Protein 7WNT (pdb70)

Organism: Mycobacterium tuberculosis (strain ATCC 25618 / H37Rv) (NCBI:txid83332)

InterPro domains:
  IPR001279 Metallo-beta-lactamase [PF12706] (58-172)
  IPR001279 Metallo-beta-lactamase [SM00849] (28-222)
  IPR004613 Ribonuclease J [TIGR00649] (17-555)
  IPR011108 Zn-dependent metallo-hydrolase, RNA specificity domain [PF07521] (369-414)
  IPR030854 Ribonuclease J, bacteria [MF_01491] (11-558)
  IPR030854 Ribonuclease J, bacteria [PIRSF004803] (16-557)
  IPR036866 Ribonuclease Z/Hydroxyacylglutathione hydrolase-like [G3DSA:3.60.15.10] (18-451)
  IPR036866 Ribonuclease Z/Hydroxyacylglutathione hydrolase-like [SSF56281] (16-431)
  IPR041636 Ribonuclease J, C-terminal [PF17770] (461-558)
  IPR042173 Ribonuclease J, domain 2 [G3DSA:3.40.50.10710] (215-365)
  IPR055132 Ribonuclease J, beta-CASP domain [PF22505] (231-355)

CATH classification: 3.40.50.10710 (+1 more: 3.10.20.580)

Sequence (529 aa):
LPPPGPLTSGGLRVTALGGINEIGRNMTVFEHLGRLLIIDCGVLFPGHDEPGVDLILPDMRHVEDRLDDIEALVLTHGHEDHIGAIPFLLKLRPDIPVVGSKFTLALVAEKCREYRITPVFVEVREGQSTRHGVFECEYFAVNHSTPDALAIAVYTGAGTILHTGDIKFDQLPPDGRPTDLPGMSRLGDTGVDLLLCDSTNAEIPGVGPSESEVGPTLHRLIRGADGRVIVACFASNVDRVQQIIDAAVALGRRVSFVGRSMVRNMRVARQLGFLRVADSDLIDIAAAETMAPDQVVLITTGTQGEPMSALSRMSRGEHRSITLTAGDLIVLSSSLIPGNEEAVFGVIDALSKIGARVVTNAQARVHVSGHAYAGELLFLYNGVRPRNVMPVHGTWRMLRANAKLAASTGVPQESILLAENGVSVDLVAGKASISGAVPVGKMFVDGLIAGDVGDITLGERLILSSGFVAVTPHLHSRGFSEDPKALEPAVRKVEAELESLVIRIAQGVRRTVGKWVGETYRRQPMIVP

Foldseek 3Di:
DFFFDDFPALWKKKFWLDQFQAFFQTWMWIDHRQAIEIEFWAWDADAPLFPLFGIWGRFCVVCLVPVVRYLAYEYQAADRRGQVCVLVSCVSPQAHEYEFAPLNVVNNCVNNVVVPGDYHYDHDAAPDWDDRVQKIKHWWDAFFQAPRGTWIWIDHSLFIETEGPFHAAACPQVVNDGTPLVVLLVLLVVAHLEYADELAALVFDDWWDHPVVQLVVLLVVLVPAPFAEEEADQLRRQSLVQSNLVSLVVVQAAEEEDFDSNVVSVVSCVVVVNHDDDPVRYDYLLCPVVDTGSRYYYYFYCLLLDCPGQLNCQLVQRHDRDHDALSYEYESLYDHDPNSVVRNVVSVVSNVVRNHHYHYVVHDVSYTHRHTHNVVVLSVCVSNVHQAYEYGNHRPVSRVSVLVSNVVSPRDNQRYDYAPRFWMWMRHPSDIHTRRGDDHDIWTHNPPDTDPDDSVNSVLVVLCCCWEWEVVVPIDIDNHDPDPCPCPVLVVQQVVQVPDPPVVNFVRVLVRVQVVCCPVPVGGHHYYD

Structure (mmCIF, N/CA/C/O backbone):
data_7WNT
#
_entry.id   7WNT
#
_cell.length_a   128.520
_cell.length_b   128.520
_cell.length_c   184.276
_cell.angle_alpha   90.000
_cell.angle_beta   90.000
_cell.angle_gamma   120.000
#
_symmetry.space_group_name_H-M   'P 64 2 2'
#
loop_
_entity.id
_entity.type
_entity.pdbx_description
1 polymer 'Ribonuclease J'
2 non-polymer 'ZINC ION'
3 water water
#
loop_
_atom_site.group_PDB
_atom_site.id
_atom_site.type_symbol
_atom_site.label_atom_id
_atom_site.label_alt_id
_atom_site.label_comp_id
_atom_site.label_asym_id
_atom_site.label_entity_id
_atom_site.label_seq_id
_atom_site.pdbx_PDB_ins_code
_atom_site.Cartn_x
_atom_site.Cartn_y
_atom_site.Cartn_z
_atom_site.occupancy
_atom_site.B_iso_or_equiv
_atom_site.auth_seq_id
_atom_site.auth_comp_id
_atom_site.auth_asym_id
_atom_site.auth_atom_id
_atom_site.pdbx_PDB_model_num
ATOM 1 N N . LEU A 1 5 ? -41.55500 -23.58600 31.80300 1.000 74.38064 5 LEU A N 1
ATOM 2 C CA . LEU A 1 5 ? -40.23000 -23.48600 31.18600 1.000 77.16226 5 LEU A CA 1
ATOM 3 C C . LEU A 1 5 ? -39.13300 -22.99600 32.17200 1.000 80.63966 5 LEU A C 1
ATOM 4 O O . LEU A 1 5 ? -39.35400 -22.08600 32.97700 1.000 75.66587 5 LEU A O 1
ATOM 9 N N . PRO A 1 6 ? -37.95300 -23.61300 32.11100 1.000 81.34256 6 PRO A N 1
ATOM 10 C CA . PRO A 1 6 ? -36.92600 -23.36700 33.13400 1.000 78.11383 6 PRO A CA 1
ATOM 11 C C . PRO A 1 6 ? -36.20900 -22.04600 32.91300 1.000 77.57650 6 PRO A C 1
ATOM 12 O O . PRO A 1 6 ? -36.28800 -21.45100 31.82700 1.000 73.81047 6 PRO A O 1
ATOM 16 N N . PRO A 1 7 ? -35.47400 -21.56500 33.92100 1.000 76.49803 7 PRO A N 1
ATOM 17 C CA . PRO A 1 7 ? -34.64600 -20.37800 33.71900 1.000 71.73516 7 PRO A CA 1
ATOM 18 C C . PRO A 1 7 ? -33.47700 -20.69200 32.81000 1.000 75.37253 7 PRO A C 1
ATOM 19 O O . PRO A 1 7 ? -33.05200 -21.85500 32.69800 1.000 80.87902 7 PRO A O 1
ATOM 23 N N . PRO A 1 8 ? -32.92200 -19.69400 32.13300 1.000 77.09830 8 PRO A N 1
ATOM 24 C CA . PRO A 1 8 ? -31.78800 -19.95700 31.25000 1.000 74.03344 8 PRO A CA 1
ATOM 25 C C . PRO A 1 8 ? -30.53800 -20.18800 32.07300 1.000 79.24153 8 PRO A C 1
ATOM 26 O O . PRO A 1 8 ? -30.41900 -19.73800 33.21600 1.000 78.58902 8 PRO A O 1
ATOM 30 N N . GLY A 1 9 ? -29.59400 -20.90200 31.47500 1.000 80.33774 9 GLY A N 1
ATOM 31 C CA . GLY A 1 9 ? -28.30200 -21.08100 32.09300 1.000 82.95775 9 GLY A CA 1
ATOM 32 C C . GLY A 1 9 ? -27.43600 -19.85900 31.87100 1.000 85.73889 9 GLY A C 1
ATOM 33 O O . GLY A 1 9 ? -27.90800 -18.80200 31.43800 1.000 84.99021 9 GLY A O 1
ATOM 34 N N . PRO A 1 10 ? -26.15000 -19.97500 32.17800 1.000 85.39099 10 PRO A N 1
ATOM 35 C CA . PRO A 1 10 ? -25.22300 -18.88700 31.85600 1.000 79.22287 10 PRO A CA 1
ATOM 36 C C . PRO A 1 10 ? -25.18600 -18.64100 30.35800 1.000 80.73291 10 PRO A C 1
ATOM 37 O O . PRO A 1 10 ? -25.39300 -19.54900 29.55300 1.000 87.46901 10 PRO A O 1
ATOM 41 N N . LEU A 1 11 ? -24.92900 -17.39300 29.98300 1.000 81.00457 11 LEU A N 1
ATOM 42 C CA . LEU A 1 11 ? -24.84100 -17.03300 28.57600 1.000 73.18120 11 LEU A CA 1
ATOM 43 C C . LEU A 1 11 ? -23.42200 -17.27800 28.09200 1.000 73.90031 11 LEU A C 1
ATOM 44 O O . LEU A 1 11 ? -22.48100 -16.62200 28.55300 1.000 72.61143 11 LEU A O 1
ATOM 49 N N . THR A 1 12 ? -23.28400 -18.22200 27.16700 1.000 72.94654 12 THR A N 1
ATOM 50 C CA . THR A 1 12 ? -22.02000 -18.56200 26.53600 1.000 67.18136 12 THR A CA 1
ATOM 51 C C . THR A 1 12 ? -21.22800 -17.31600 26.18100 1.000 69.21103 12 THR A C 1
ATOM 52 O O . THR A 1 12 ? -21.72900 -16.42100 25.49100 1.000 71.79906 12 THR A O 1
ATOM 56 N N . SER A 1 13 ? -19.99500 -17.24900 26.67700 1.000 70.52929 13 SER A N 1
ATOM 57 C CA . SER A 1 13 ? -19.15500 -16.08400 26.44800 1.000 67.87736 13 SER A CA 1
ATOM 58 C C . SER A 1 13 ? -19.10200 -15.76500 24.96200 1.000 65.39010 13 SER A C 1
ATOM 59 O O . SER A 1 13 ? -19.05400 -16.66400 24.12300 1.000 70.16014 13 SER A O 1
ATOM 62 N N . GLY A 1 14 ? -19.14900 -14.47700 24.63600 1.000 68.71751 14 GLY A N 1
ATOM 63 C CA . GLY A 1 14 ? -19.18400 -14.03500 23.25900 1.000 64.21891 14 GLY A CA 1
ATOM 64 C C . GLY A 1 14 ? -20.56800 -13.98300 22.63200 1.000 64.88001 14 GLY A C 1
ATOM 65 O O . GLY A 1 14 ? -20.74900 -13.29500 21.62200 1.000 67.47151 14 GLY A O 1
ATOM 66 N N . GLY A 1 15 ? -21.54600 -14.69100 23.19500 1.000 63.55876 15 GLY A N 1
ATOM 67 C CA . GLY A 1 15 ? -22.91000 -14.59900 22.73700 1.000 65.21854 15 GLY A CA 1
ATOM 68 C C . GLY A 1 15 ? -23.63200 -13.36700 23.26000 1.000 67.13205 15 GLY A C 1
ATOM 69 O O . GLY A 1 15 ? -23.06700 -12.47800 23.90200 1.000 65.10226 15 GLY A O 1
ATOM 70 N N . LEU A 1 16 ? -24.92800 -13.31400 22.95200 1.000 69.88427 16 LEU A N 1
ATOM 71 C CA . LEU A 1 16 ? -25.77600 -12.20800 23.36900 1.000 63.44163 16 LEU A CA 1
ATOM 72 C C . LEU A 1 16 ? -27.12800 -12.76900 23.76900 1.000 66.11526 16 LEU A C 1
ATOM 73 O O . LEU A 1 16 ? -27.62600 -13.70900 23.14000 1.000 66.65230 16 LEU A O 1
ATOM 78 N N . ARG A 1 17 ? -27.69700 -12.21200 24.84000 1.000 65.07464 17 ARG A N 1
ATOM 79 C CA . ARG A 1 17 ? -28.99700 -12.61400 25.35400 1.000 61.30823 17 ARG A CA 1
ATOM 80 C C . ARG A 1 17 ? -29.94600 -11.42300 25.27300 1.000 62.26472 17 ARG A C 1
ATOM 81 O O . ARG A 1 17 ? -29.54800 -10.29600 25.57700 1.000 62.71856 17 ARG A O 1
ATOM 89 N N . VAL A 1 18 ? -31.18800 -11.66900 24.83400 1.000 61.97361 18 VAL A N 1
ATOM 90 C CA . VAL A 1 18 ? -32.22200 -10.64300 24.68000 1.000 52.39451 18 VAL A CA 1
ATOM 91 C C . VAL A 1 18 ? -33.41500 -11.02600 25.54300 1.000 53.63637 18 VAL A C 1
ATOM 92 O O . VAL A 1 18 ? -33.87800 -12.17000 25.49000 1.000 56.53550 18 VAL A O 1
ATOM 96 N N . THR A 1 19 ? -33.91300 -10.07700 26.33900 1.000 53.40579 19 THR A N 1
ATOM 97 C CA . THR A 1 19 ? -35.05600 -10.33100 27.21000 1.000 57.44803 19 THR A CA 1
ATOM 98 C C . THR A 1 19 ? -35.88500 -9.06300 27.35600 1.000 59.50153 19 THR A C 1
ATOM 99 O O . THR A 1 19 ? -35.33300 -7.97100 27.53100 1.000 60.16635 19 THR A O 1
ATOM 103 N N . ALA A 1 20 ? -37.20500 -9.21200 27.31700 1.000 55.73576 20 ALA A N 1
ATOM 104 C CA . ALA A 1 20 ? -38.09700 -8.09100 27.56500 1.000 56.54486 20 ALA A CA 1
ATOM 105 C C . ALA A 1 20 ? -38.56900 -8.14900 29.00600 1.000 56.11138 20 ALA A C 1
ATOM 106 O O . ALA A 1 20 ? -38.95400 -9.21800 29.49600 1.000 59.08950 20 ALA A O 1
ATOM 108 N N . LEU A 1 21 ? -38.53100 -7.00500 29.68400 1.000 52.73547 21 LEU A N 1
ATOM 109 C CA . LEU A 1 21 ? -39.16300 -6.88700 30.99000 1.000 57.58168 21 LEU A CA 1
ATOM 110 C C . LEU A 1 21 ? -40.54100 -6.25000 30.89700 1.000 54.86079 21 LEU A C 1
ATOM 111 O O . LEU A 1 21 ? -41.17100 -6.00400 31.92900 1.000 55.11338 21 LEU A O 1
ATOM 116 N N . GLY A 1 22 ? -41.01200 -6.05200 29.67800 1.000 51.62360 22 GLY A N 1
ATOM 117 C CA . GLY A 1 22 ? -42.35400 -5.52100 29.42700 1.000 45.45047 22 GLY A CA 1
ATOM 118 C C . GLY A 1 22 ? -42.52800 -5.19900 27.97000 1.000 51.79178 22 GLY A C 1
ATOM 119 O O . GLY A 1 22 ? -41.55000 -4.99500 27.32100 1.000 52.49950 22 GLY A O 1
ATOM 120 N N . GLY A 1 23 ? -43.75800 -5.21400 27.49400 1.000 52.94456 23 GLY A N 1
ATOM 121 C CA . GLY A 1 23 ? -44.03900 -4.84100 26.10600 1.000 51.61366 23 GLY A CA 1
ATOM 122 C C . GLY A 1 23 ? -44.28600 -6.00600 25.18100 1.000 57.06869 23 GLY A C 1
ATOM 123 O O . GLY A 1 23 ? -44.78300 -5.76300 24.12600 1.000 52.38747 23 GLY A O 1
ATOM 124 N N . ILE A 1 24 ? -44.02400 -7.23800 25.58200 1.000 53.25022 24 ILE A N 1
ATOM 125 C CA . ILE A 1 24 ? -44.22600 -8.29300 24.55700 1.000 55.43555 24 ILE A CA 1
ATOM 126 C C . ILE A 1 24 ? -45.61500 -8.92100 24.54800 1.000 54.97031 24 ILE A C 1
ATOM 127 O O . ILE A 1 24 ? -46.28000 -8.74800 23.54500 1.000 67.17013 24 ILE A O 1
ATOM 132 N N . ASN A 1 25 ? -46.16100 -9.41800 25.63500 1.000 53.82542 25 ASN A N 1
ATOM 133 C CA . ASN A 1 25 ? -47.57900 -9.86900 25.52700 1.000 50.08956 25 ASN A CA 1
ATOM 134 C C . ASN A 1 25 ? -48.62200 -8.75800 25.73300 1.000 52.47533 25 ASN A C 1
ATOM 135 O O . ASN A 1 25 ? -49.72100 -9.09100 26.05400 1.000 53.64553 25 ASN A O 1
ATOM 140 N N . GLU A 1 26 ? -48.30600 -7.48900 25.54100 1.000 54.63457 26 GLU A N 1
ATOM 141 C CA . GLU A 1 26 ? -49.24900 -6.38100 25.78300 1.000 52.36449 26 GLU A CA 1
ATOM 142 C C . GLU A 1 26 ? -48.79600 -5.13500 25.03300 1.000 54.03745 26 GLU A C 1
ATOM 143 O O . GLU A 1 26 ? -47.73100 -5.14900 24.48800 1.000 53.22845 26 GLU A O 1
ATOM 149 N N . ILE A 1 27 ? -49.60300 -4.08500 25.04800 1.000 53.79526 27 ILE A N 1
ATOM 150 C CA . ILE A 1 27 ? -49.17300 -2.80500 24.43800 1.000 52.97032 27 ILE A CA 1
ATOM 151 C C . ILE A 1 27 ? -48.83700 -1.86300 25.58300 1.000 47.47535 27 ILE A C 1
ATOM 152 O O . ILE A 1 27 ? -49.73000 -1.44200 26.23700 1.000 56.88866 27 ILE A O 1
ATOM 157 N N . GLY A 1 28 ? -47.56800 -1.61200 25.82800 1.000 48.32488 28 GLY A N 1
ATOM 158 C CA . GLY A 1 28 ? -47.16300 -0.74400 26.92200 1.000 50.75873 28 GLY A CA 1
ATOM 159 C C . GLY A 1 28 ? -45.93100 -1.21400 27.66200 1.000 48.76391 28 GLY A C 1
ATOM 160 O O . GLY A 1 28 ? -45.53500 -2.36700 27.50200 1.000 50.17475 28 GLY A O 1
ATOM 161 N N . ARG A 1 29 ? -45.33700 -0.32800 28.47400 1.000 50.39668 29 ARG A N 1
ATOM 162 C CA . ARG A 1 29 ? -44.14300 -0.58600 29.30200 1.000 46.96254 29 ARG A CA 1
ATOM 163 C C . ARG A 1 29 ? -43.06600 -1.39600 28.57400 1.000 51.25256 29 ARG A C 1
ATOM 164 O O . ARG A 1 29 ? -42.50800 -2.35800 29.09800 1.000 48.75108 29 ARG A O 1
ATOM 172 N N . ASN A 1 30 ? -42.74400 -0.97000 27.35600 1.000 48.86206 30 ASN A N 1
ATOM 173 C CA . ASN A 1 30 ? -41.66800 -1.61000 26.61800 1.000 52.29025 30 ASN A CA 1
ATOM 174 C C . ASN A 1 30 ? -40.34100 -1.40500 27.32900 1.000 55.49364 30 ASN A C 1
ATOM 175 O O . ASN A 1 30 ? -39.95700 -0.27400 27.65100 1.000 54.60674 30 ASN A O 1
ATOM 180 N N . MET A 1 31 ? -39.62900 -2.50500 27.54400 1.000 54.06605 31 MET A N 1
ATOM 181 C CA . MET A 1 31 ? -38.26900 -2.46000 28.05400 1.000 53.29411 31 MET A CA 1
ATOM 182 C C . MET A 1 31 ? -37.54200 -3.71600 27.60200 1.000 52.20101 31 MET A C 1
ATOM 183 O O . MET A 1 31 ? -37.99000 -4.83600 27.88500 1.000 49.27877 31 MET A O 1
ATOM 188 N N . THR A 1 32 ? -36.41800 -3.53200 26.92400 1.000 47.24835 32 THR A N 1
ATOM 189 C CA . THR A 1 32 ? -35.68300 -4.66200 26.36800 1.000 57.50511 32 THR A CA 1
ATOM 190 C C . THR A 1 32 ? -34.22800 -4.59700 26.79500 1.000 50.83238 32 THR A C 1
ATOM 191 O O . THR A 1 32 ? -33.54500 -3.59500 26.54100 1.000 49.64487 32 THR A O 1
ATOM 195 N N . VAL A 1 33 ? -33.76600 -5.68600 27.41100 1.000 54.51934 33 VAL A N 1
ATOM 196 C CA . VAL A 1 33 ? -32.42400 -5.82200 27.96600 1.000 53.64761 33 VAL A CA 1
ATOM 197 C C . VAL A 1 33 ? -31.59000 -6.72000 27.06100 1.000 56.27419 33 VAL A C 1
ATOM 198 O O . VAL A 1 33 ? -31.99100 -7.85300 26.75800 1.000 54.86594 33 VAL A O 1
ATOM 202 N N . PHE A 1 34 ? -30.42600 -6.22100 26.65100 1.000 53.21199 34 PHE A N 1
ATOM 203 C CA . PHE A 1 34 ? -29.43200 -6.98200 25.91100 1.000 55.21869 34 PHE A CA 1
ATOM 204 C C . PHE A 1 34 ? -28.22400 -7.25700 26.79700 1.000 59.00995 34 PHE A C 1
ATOM 205 O O . PHE A 1 34 ? -27.60100 -6.31500 27.29700 1.000 62.26388 34 PHE A O 1
ATOM 213 N N . GLU A 1 35 ? -27.87100 -8.53300 26.96200 1.000 62.37014 35 GLU A N 1
ATOM 214 C CA . GLU A 1 35 ? -26.70400 -8.93100 27.74600 1.000 63.73792 35 GLU A CA 1
ATOM 215 C C . GLU A 1 35 ? -25.58300 -9.42300 26.83600 1.000 64.12658 35 GLU A C 1
ATOM 216 O O . GLU A 1 35 ? -25.81600 -10.20500 25.90800 1.000 67.58577 35 GLU A O 1
ATOM 222 N N . HIS A 1 36 ? -24.36400 -8.96500 27.11400 1.000 63.16776 36 HIS A N 1
ATOM 223 C CA . HIS A 1 36 ? -23.19200 -9.34300 26.32700 1.000 64.04733 36 HIS A CA 1
ATOM 224 C C . HIS A 1 36 ? -21.94600 -9.20700 27.18800 1.000 68.51636 36 HIS A C 1
ATOM 225 O O . HIS A 1 36 ? -21.62200 -8.09600 27.62300 1.000 68.25157 36 HIS A O 1
ATOM 232 N N . LEU A 1 37 ? -21.24300 -10.32100 27.41400 1.000 68.01065 37 LEU A N 1
ATOM 233 C CA . LEU A 1 37 ? -19.98600 -10.33000 28.16700 1.000 65.88448 37 LEU A CA 1
ATOM 234 C C . LEU A 1 37 ? -20.14700 -9.63100 29.50800 1.000 67.71674 37 LEU A C 1
ATOM 235 O O . LEU A 1 37 ? -19.37400 -8.74000 29.86900 1.000 70.40533 37 LEU A O 1
ATOM 240 N N . GLY A 1 38 ? -21.19300 -10.01700 30.23600 1.000 68.72141 38 GLY A N 1
ATOM 241 C CA . GLY A 1 38 ? -21.43800 -9.48400 31.55700 1.000 64.41997 38 GLY A CA 1
ATOM 242 C C . GLY A 1 38 ? -22.05200 -8.10400 31.60700 1.000 70.83017 38 GLY A C 1
ATOM 243 O O . GLY A 1 38 ? -22.56600 -7.71600 32.66600 1.000 75.10572 38 GLY A O 1
ATOM 244 N N . ARG A 1 39 ? -22.03100 -7.34900 30.51200 1.000 66.68523 39 ARG A N 1
ATOM 245 C CA . ARG A 1 39 ? -22.56000 -5.99500 30.49200 1.000 65.48836 39 ARG A CA 1
ATOM 246 C C . ARG A 1 39 ? -23.99500 -5.99100 29.98800 1.000 66.50950 39 ARG A C 1
ATOM 247 O O . ARG A 1 39 ? -24.49800 -6.98800 29.47000 1.000 68.62926 39 ARG A O 1
ATOM 255 N N . LEU A 1 40 ? -24.65700 -4.84500 30.15100 1.000 65.35280 40 LEU A N 1
ATOM 256 C CA . LEU A 1 40 ? -26.07100 -4.70200 29.82500 1.000 60.53582 40 LEU A CA 1
ATOM 257 C C . LEU A 1 40 ? -26.29300 -3.45500 28.98000 1.000 62.09325 40 LEU A C 1
ATOM 258 O O . LEU A 1 40 ? -25.62100 -2.43400 29.16300 1.000 64.11689 40 LEU A O 1
ATOM 263 N N . LEU A 1 41 ? -27.21600 -3.55800 28.03200 1.000 59.69540 41 LEU A N 1
ATOM 264 C CA . LEU A 1 41 ? -27.74100 -2.41200 27.30600 1.000 58.85729 41 LEU A CA 1
ATOM 265 C C . LEU A 1 41 ? -29.25700 -2.50300 27.36900 1.000 57.93798 41 LEU A C 1
ATOM 266 O O . LEU A 1 41 ? -29.82100 -3.58000 27.15200 1.000 58.95246 41 LEU A O 1
ATOM 271 N N . ILE A 1 42 ? -29.91500 -1.39900 27.70200 1.000 56.07476 42 ILE A N 1
ATOM 272 C CA . ILE A 1 42 ? -31.37300 -1.35100 27.75500 1.000 55.54381 42 ILE A CA 1
ATOM 273 C C . ILE A 1 42 ? -31.86700 -0.46500 26.62400 1.000 53.76647 42 ILE A C 1
ATOM 274 O O . ILE A 1 42 ? -31.35700 0.65000 26.43400 1.000 52.38621 42 ILE A O 1
ATOM 279 N N . ILE A 1 43 ? -32.88700 -0.94000 25.91900 1.000 52.95907 43 ILE A N 1
ATOM 280 C CA . ILE A 1 43 ? -33.53200 -0.12900 24.85300 1.000 49.20272 43 ILE A CA 1
ATOM 281 C C . ILE A 1 43 ? -34.95300 0.13700 25.30500 1.000 49.42632 43 ILE A C 1
ATOM 282 O O . ILE A 1 43 ? -35.65800 -0.80900 25.47200 1.000 47.41192 43 ILE A O 1
ATOM 287 N N . ASP A 1 44 ? -35.26700 1.39100 25.60900 1.000 48.13596 44 ASP A N 1
ATOM 288 C CA . ASP A 1 44 ? -36.60500 1.89200 26.02400 1.000 50.64670 44 ASP A CA 1
ATOM 289 C C . ASP A 1 44 ? -36.96400 1.57700 27.48800 1.000 51.25863 44 ASP A C 1
ATOM 290 O O . ASP A 1 44 ? -36.48300 0.64600 28.05400 1.000 52.57082 44 ASP A O 1
ATOM 295 N N . CYS A 1 45 ? -37.78700 2.40500 28.09900 1.000 49.57110 45 CYS A N 1
ATOM 296 C CA . CYS A 1 45 ? -38.20400 2.16200 29.49700 1.000 50.94231 45 CYS A CA 1
ATOM 297 C C . CYS A 1 45 ? -39.55700 2.82400 29.70700 1.000 53.26080 45 CYS A C 1
ATOM 298 O O . CYS A 1 45 ? -39.59100 3.85000 30.30400 1.000 51.80870 45 CYS A O 1
ATOM 301 N N . GLY A 1 46 ? -40.63300 2.18600 29.29000 1.000 49.67242 46 GLY A N 1
ATOM 302 C CA . GLY A 1 46 ? -41.92600 2.83600 29.32000 1.000 47.30660 46 GLY A CA 1
ATOM 303 C C . GLY A 1 46 ? -42.83700 2.36200 30.44900 1.000 48.54086 46 GLY A C 1
ATOM 304 O O . GLY A 1 46 ? -42.55100 1.42500 31.18000 1.000 50.64082 46 GLY A O 1
ATOM 305 N N . VAL A 1 47 ? -43.96600 3.04200 30.58600 1.000 48.66287 47 VAL A N 1
ATOM 306 C CA . VAL A 1 47 ? -44.96900 2.66400 31.55700 1.000 50.67084 47 VAL A CA 1
ATOM 307 C C . VAL A 1 47 ? -46.14700 2.02600 30.83500 1.000 50.17200 47 VAL A C 1
ATOM 308 O O . VAL A 1 47 ? -46.30800 2.15000 29.62500 1.000 47.09295 47 VAL A O 1
ATOM 312 N N . LEU A 1 48 ? -47.00500 1.37500 31.60200 1.000 49.10850 48 LEU A N 1
ATOM 313 C CA . LEU A 1 48 ? -48.26700 0.84700 31.12700 1.000 48.78503 48 LEU A CA 1
ATOM 314 C C . LEU A 1 48 ? -49.37400 1.48900 31.95300 1.000 53.80347 48 LEU A C 1
ATOM 315 O O . LEU A 1 48 ? -49.25500 1.59200 33.18200 1.000 57.69809 48 LEU A O 1
ATOM 320 N N . PHE A 1 49 ? -50.39800 1.91800 31.31100 1.000 50.96493 49 PHE A N 1
ATOM 321 C CA . PHE A 1 49 ? -51.43200 2.50000 32.15300 1.000 55.28845 49 PHE A CA 1
ATOM 322 C C . PHE A 1 49 ? -52.44600 1.44700 32.59800 1.000 58.30473 49 PHE A C 1
ATOM 323 O O . PHE A 1 49 ? -52.70000 0.47400 31.88100 1.000 59.99542 49 PHE A O 1
ATOM 331 N N . PRO A 1 50 ? -53.00700 1.61500 33.79500 1.000 60.57454 50 PRO A N 1
ATOM 332 C CA . PRO A 1 50 ? -53.78300 0.53300 34.41900 1.000 57.52323 50 PRO A CA 1
ATOM 333 C C . PRO A 1 50 ? -55.19200 0.38300 33.86600 1.000 60.97955 50 PRO A C 1
ATOM 334 O O . PRO A 1 50 ? -55.80100 1.33100 33.36600 1.000 57.51435 50 PRO A O 1
ATOM 338 N N . GLY A 1 51 ? -55.71400 -0.84300 33.99400 1.000 62.40356 51 GLY A N 1
ATOM 339 C CA . GLY A 1 51 ? -57.04400 -1.18600 33.56000 1.000 58.72823 51 GLY A CA 1
ATOM 340 C C . GLY A 1 51 ? -57.99900 -1.45800 34.70800 1.000 67.51831 51 GLY A C 1
ATOM 341 O O . GLY A 1 51 ? -57.73800 -1.12400 35.87200 1.000 66.70482 51 GLY A O 1
ATOM 342 N N . HIS A 1 52 ? -59.13900 -2.07700 34.37000 1.000 70.57476 52 HIS A N 1
ATOM 343 C CA . HIS A 1 52 ? -60.16700 -2.37900 35.36500 1.000 67.66322 52 HIS A CA 1
ATOM 344 C C . HIS A 1 52 ? -59.66300 -3.35500 36.43200 1.000 69.72929 52 HIS A C 1
ATOM 345 O O . HIS A 1 52 ? -60.11300 -3.30400 37.58400 1.000 65.77813 52 HIS A O 1
ATOM 347 N N . ASP A 1 53 ? -58.72700 -4.23700 36.07700 1.000 72.47692 53 ASP A N 1
ATOM 348 C CA . ASP A 1 53 ? -58.14900 -5.16600 37.03900 1.000 73.24654 53 ASP A CA 1
ATOM 349 C C . ASP A 1 53 ? -57.27500 -4.48100 38.07500 1.000 72.00096 53 ASP A C 1
ATOM 350 O O . ASP A 1 53 ? -56.90400 -5.12500 39.06300 1.000 76.00501 53 ASP A O 1
ATOM 355 N N . GLU A 1 54 ? -56.91700 -3.21400 37.87400 1.000 66.97092 54 GLU A N 1
ATOM 356 C CA . GLU A 1 54 ? -55.95600 -2.52600 38.73700 1.000 68.03727 54 GLU A CA 1
ATOM 357 C C . GLU A 1 54 ? -56.52000 -1.19700 39.22700 1.000 64.19541 54 GLU A C 1
ATOM 358 O O . GLU A 1 54 ? -55.99000 -0.12200 38.92700 1.000 62.73136 54 GLU A O 1
ATOM 364 N N . PRO A 1 55 ? -57.58200 -1.23900 40.02200 1.000 62.79745 55 PRO A N 1
ATOM 365 C CA . PRO A 1 55 ? -58.14500 0.00600 40.55200 1.000 62.85458 55 PRO A CA 1
ATOM 366 C C . PRO A 1 55 ? -57.17300 0.70100 41.49900 1.000 64.27768 55 PRO A C 1
ATOM 367 O O . PRO A 1 55 ? -56.34100 0.06300 42.15100 1.000 64.98125 55 PRO A O 1
ATOM 371 N N . GLY A 1 56 ? -57.26600 2.03400 41.54500 1.000 61.81360 56 GLY A N 1
ATOM 372 C CA . GLY A 1 56 ? -56.48900 2.83200 42.47500 1.000 62.88469 56 GLY A CA 1
ATOM 373 C C . GLY A 1 56 ? -55.02100 2.97600 42.14700 1.000 64.45535 56 GLY A C 1
ATOM 374 O O . GLY A 1 56 ? -54.34400 3.80300 42.76800 1.000 66.57198 56 GLY A O 1
ATOM 375 N N . VAL A 1 57 ? -54.51600 2.22900 41.18200 1.000 65.63086 57 VAL A N 1
ATOM 376 C CA . VAL A 1 57 ? -53.10900 2.25200 40.80200 1.000 66.91636 57 VAL A CA 1
ATOM 377 C C . VAL A 1 57 ? -52.86500 3.36800 39.78800 1.000 64.50083 57 VAL A C 1
ATOM 378 O O . VAL A 1 57 ? -53.74400 3.71900 38.99400 1.000 61.06587 57 VAL A O 1
ATOM 382 N N . ASP A 1 58 ? -51.66600 3.95500 39.82800 1.000 62.98721 58 ASP A N 1
ATOM 383 C CA . ASP A 1 58 ? -51.30000 5.06500 38.95000 1.000 62.22060 58 ASP A CA 1
ATOM 384 C C . ASP A 1 58 ? -50.56700 4.61400 37.68900 1.000 63.68326 58 ASP A C 1
ATOM 385 O O . ASP A 1 58 ? -50.93400 5.01000 36.57500 1.000 60.40849 58 ASP A O 1
ATOM 390 N N . LEU A 1 59 ? -49.52200 3.80900 37.84600 1.000 59.88856 59 LEU A N 1
ATOM 391 C CA . LEU A 1 59 ? -48.71000 3.34700 36.73500 1.000 57.43790 59 LEU A CA 1
ATOM 392 C C . LEU A 1 59 ? -48.39000 1.87900 36.94000 1.000 57.30153 59 LEU A C 1
ATOM 393 O O . LEU A 1 59 ? -48.51300 1.34700 38.04100 1.000 60.38461 59 LEU A O 1
ATOM 398 N N . ILE A 1 60 ? -47.98400 1.22800 35.85600 1.000 56.44577 60 ILE A N 1
ATOM 399 C CA . ILE A 1 60 ? -47.43900 -0.12200 35.89100 1.000 53.62000 60 ILE A CA 1
ATOM 400 C C . ILE A 1 60 ? -46.09500 -0.06800 35.18900 1.000 54.06516 60 ILE A C 1
ATOM 401 O O . ILE A 1 60 ? -45.98900 0.48400 34.08600 1.000 51.63081 60 ILE A O 1
ATOM 406 N N . LEU A 1 61 ? -45.08100 -0.62000 35.82500 1.000 46.84993 61 LEU A N 1
ATOM 407 C CA . LEU A 1 61 ? -43.73200 -0.51700 35.33300 1.000 49.31334 61 LEU A CA 1
ATOM 408 C C . LEU A 1 61 ? -43.25700 -1.85100 34.78500 1.000 52.98959 61 LEU A C 1
ATOM 409 O O . LEU A 1 61 ? -43.78500 -2.91000 35.13800 1.000 50.90915 61 LEU A O 1
ATOM 414 N N . PRO A 1 62 ? -42.24700 -1.84100 33.92800 1.000 52.95066 62 PRO A N 1
ATOM 415 C CA . PRO A 1 62 ? -41.57400 -3.09500 33.60500 1.000 53.87681 62 PRO A CA 1
ATOM 416 C C . PRO A 1 62 ? -40.94500 -3.66100 34.86900 1.000 60.34990 62 PRO A C 1
ATOM 417 O O . PRO A 1 62 ? -40.68600 -2.93700 35.82700 1.000 60.02461 62 PRO A O 1
ATOM 421 N N . ASP A 1 63 ? -40.74200 -4.97800 34.88300 1.000 61.36387 63 ASP A N 1
ATOM 422 C CA . ASP A 1 63 ? -40.27000 -5.67700 36.07600 1.000 62.97907 63 ASP A CA 1
ATOM 423 C C . ASP A 1 63 ? -38.77500 -5.44400 36.24600 1.000 65.58228 63 ASP A C 1
ATOM 424 O O . ASP A 1 63 ? -37.95400 -6.19800 35.72800 1.000 59.46233 63 ASP A O 1
ATOM 429 N N . MET A 1 64 ? -38.41700 -4.41600 37.02500 1.000 67.68581 64 MET A N 1
ATOM 430 C CA . MET A 1 64 ? -37.02300 -4.01100 37.16800 1.000 66.18307 64 MET A CA 1
ATOM 431 C C . MET A 1 64 ? -36.23900 -4.84000 38.18000 1.000 64.45670 64 MET A C 1
ATOM 432 O O . MET A 1 64 ? -35.02400 -4.64900 38.29500 1.000 66.19403 64 MET A O 1
ATOM 437 N N . ARG A 1 65 ? -36.88900 -5.74900 38.90800 1.000 65.25188 65 ARG A N 1
ATOM 438 C CA . ARG A 1 65 ? -36.15300 -6.63400 39.80600 1.000 67.82727 65 ARG A CA 1
ATOM 439 C C . ARG A 1 65 ? -34.99300 -7.31400 39.09400 1.000 69.78692 65 ARG A C 1
ATOM 440 O O . ARG A 1 65 ? -33.94700 -7.57200 39.70700 1.000 70.61859 65 ARG A O 1
ATOM 448 N N . HIS A 1 66 ? -35.14800 -7.57800 37.79400 1.000 64.61331 66 HIS A N 1
ATOM 449 C CA . HIS A 1 66 ? -34.16600 -8.31100 37.01100 1.000 60.02263 66 HIS A CA 1
ATOM 450 C C . HIS A 1 66 ? -32.93500 -7.49500 36.66300 1.000 63.98775 66 HIS A C 1
ATOM 451 O O . HIS A 1 66 ? -31.96400 -8.07400 36.17000 1.000 69.86653 66 HIS A O 1
ATOM 458 N N . VAL A 1 67 ? -32.92800 -6.18800 36.91400 1.000 64.99195 67 VAL A N 1
ATOM 459 C CA . VAL A 1 67 ? -31.69600 -5.40700 36.84500 1.000 66.51801 67 VAL A CA 1
ATOM 460 C C . VAL A 1 67 ? -31.31400 -4.77400 38.17600 1.000 65.50378 67 VAL A C 1
ATOM 461 O O . VAL A 1 67 ? -30.20900 -4.22400 38.28100 1.000 67.70375 67 VAL A O 1
ATOM 465 N N . GLU A 1 68 ? -32.17600 -4.84000 39.19500 1.000 66.73518 68 GLU A N 1
ATOM 466 C CA . GLU A 1 68 ? -31.93000 -4.13900 40.45800 1.000 72.17396 68 GLU A CA 1
ATOM 467 C C . GLU A 1 68 ? -30.60400 -4.50600 41.10900 1.000 71.57233 68 GLU A C 1
ATOM 468 O O . GLU A 1 68 ? -30.02000 -3.67800 41.81500 1.000 69.98801 68 GLU A O 1
ATOM 474 N N . ASP A 1 69 ? -30.12700 -5.73600 40.91100 1.000 67.91756 69 ASP A N 1
ATOM 475 C CA . ASP A 1 69 ? -28.91800 -6.21500 41.56400 1.000 68.47729 69 ASP A CA 1
ATOM 476 C C . ASP A 1 69 ? -27.69500 -6.14000 40.67100 1.000 69.60063 69 ASP A C 1
ATOM 477 O O . ASP A 1 69 ? -26.60100 -6.51400 41.10600 1.000 75.53103 69 ASP A O 1
ATOM 482 N N . ARG A 1 70 ? -27.84300 -5.68700 39.43800 1.000 64.98928 70 ARG A N 1
ATOM 483 C CA . ARG A 1 70 ? -26.68500 -5.55700 38.56900 1.000 69.36035 70 ARG A CA 1
ATOM 484 C C . ARG A 1 70 ? -26.62300 -4.18100 37.93000 1.000 68.06236 70 ARG A C 1
ATOM 485 O O . ARG A 1 70 ? -26.05400 -4.02500 36.84200 1.000 64.84285 70 ARG A O 1
ATOM 493 N N . LEU A 1 71 ? -27.15700 -3.16400 38.62500 1.000 65.99927 71 LEU A N 1
ATOM 494 C CA . LEU A 1 71 ? -27.25000 -1.83200 38.03200 1.000 65.54323 71 LEU A CA 1
ATOM 495 C C . LEU A 1 71 ? -25.89200 -1.31400 37.58300 1.000 67.21575 71 LEU A C 1
ATOM 496 O O . LEU A 1 71 ? -25.80800 -0.47200 36.67900 1.000 63.48742 71 LEU A O 1
ATOM 501 N N . ASP A 1 72 ? -24.82200 -1.80900 38.20300 1.000 71.53163 72 ASP A N 1
ATOM 502 C CA . ASP A 1 72 ? -23.46600 -1.44500 37.81900 1.000 71.94917 72 ASP A CA 1
ATOM 503 C C . ASP A 1 72 ? -23.12200 -1.91500 36.41200 1.000 66.69839 72 ASP A C 1
ATOM 504 O O . ASP A 1 72 ? -22.24100 -1.33300 35.77300 1.000 64.89086 72 ASP A O 1
ATOM 509 N N . ASP A 1 73 ? -23.80000 -2.95400 35.91800 1.000 69.51152 73 ASP A N 1
ATOM 510 C CA . ASP A 1 73 ? -23.48900 -3.51300 34.61000 1.000 69.49162 73 ASP A CA 1
ATOM 511 C C . ASP A 1 73 ? -24.09000 -2.72000 33.45800 1.000 66.34144 73 ASP A C 1
ATOM 512 O O . ASP A 1 73 ? -23.57300 -2.79800 32.33900 1.000 67.27321 73 ASP A O 1
ATOM 517 N N . ILE A 1 74 ? -25.15500 -1.95500 33.70400 1.000 62.23587 74 ILE A N 1
ATOM 518 C CA . ILE A 1 74 ? -25.82800 -1.24800 32.62200 1.000 62.73532 74 ILE A CA 1
ATOM 519 C C . ILE A 1 74 ? -24.87600 -0.23600 32.00200 1.000 62.23122 74 ILE A C 1
ATOM 520 O O . ILE A 1 74 ? -24.42000 0.70000 32.66900 1.000 66.01133 74 ILE A O 1
ATOM 525 N N . GLU A 1 75 ? -24.58000 -0.41300 30.71500 1.000 59.42981 75 GLU A N 1
ATOM 526 C CA . GLU A 1 75 ? -23.73300 0.53500 30.00000 1.000 58.55646 75 GLU A CA 1
ATOM 527 C C . GLU A 1 75 ? -24.50600 1.77900 29.56600 1.000 60.45797 75 GLU A C 1
ATOM 528 O O . GLU A 1 75 ? -23.93900 2.87600 29.52200 1.000 61.22549 75 GLU A O 1
ATOM 534 N N . ALA A 1 76 ? -25.78300 1.63000 29.21200 1.000 59.46315 76 ALA A N 1
ATOM 535 C CA . ALA A 1 76 ? -26.55600 2.76600 28.72500 1.000 51.67625 76 ALA A CA 1
ATOM 536 C C . ALA A 1 76 ? -28.01500 2.37100 28.56700 1.000 53.09182 76 ALA A C 1
ATOM 537 O O . ALA A 1 76 ? -28.35100 1.18900 28.40700 1.000 53.38030 76 ALA A O 1
ATOM 539 N N . LEU A 1 77 ? -28.87200 3.38200 28.63500 1.000 48.37948 77 LEU A N 1
ATOM 540 C CA . LEU A 1 77 ? -30.27100 3.27900 28.25400 1.000 51.52582 77 LEU A CA 1
ATOM 541 C C . LEU A 1 77 ? -30.43900 4.03900 26.94900 1.000 54.47875 77 LEU A C 1
ATOM 542 O O . LEU A 1 77 ? -30.04400 5.21200 26.85600 1.000 51.42843 77 LEU A O 1
ATOM 547 N N . VAL A 1 78 ? -30.96400 3.35100 25.92900 1.000 52.66728 78 VAL A N 1
ATOM 548 C CA . VAL A 1 78 ? -31.09700 3.90000 24.58100 1.000 51.42578 78 VAL A CA 1
ATOM 549 C C . VAL A 1 78 ? -32.57500 3.94900 24.23000 1.000 48.61508 78 VAL A C 1
ATOM 550 O O . VAL A 1 78 ? -33.32900 3.02000 24.54700 1.000 50.65185 78 VAL A O 1
ATOM 554 N N . LEU A 1 79 ? -32.98900 5.03600 23.58800 1.000 45.63662 79 LEU A N 1
ATOM 555 C CA . LEU A 1 79 ? -34.40300 5.39000 23.49700 1.000 50.28594 79 LEU A CA 1
ATOM 556 C C . LEU A 1 79 ? -34.80400 5.66400 22.05700 1.000 53.07243 79 LEU A C 1
ATOM 557 O O . LEU A 1 79 ? -34.19300 6.50100 21.38600 1.000 46.34453 79 LEU A O 1
ATOM 562 N N . THR A 1 80 ? -35.86800 4.99900 21.60300 1.000 50.22174 80 THR A N 1
ATOM 563 C CA . THR A 1 80 ? -36.25500 5.14200 20.20700 1.000 49.91846 80 THR A CA 1
ATOM 564 C C . THR A 1 80 ? -36.97200 6.45600 19.97700 1.000 51.66715 80 THR A C 1
ATOM 565 O O . THR A 1 80 ? -36.74000 7.12000 18.95600 1.000 56.60593 80 THR A O 1
ATOM 569 N N . HIS A 1 81 ? -37.83200 6.85000 20.90800 1.000 48.26963 81 HIS A N 1
ATOM 570 C CA . HIS A 1 81 ? -38.70300 8.01000 20.72800 1.000 46.91200 81 HIS A CA 1
ATOM 571 C C . HIS A 1 81 ? -39.39700 8.27100 22.05600 1.000 43.59300 81 HIS A C 1
ATOM 572 O O . HIS A 1 81 ? -39.22000 7.51900 23.01800 1.000 46.66776 81 HIS A O 1
ATOM 579 N N . GLY A 1 82 ? -40.20600 9.32600 22.10200 1.000 43.16630 82 GLY A N 1
ATOM 580 C CA . GLY A 1 82 ? -40.60100 9.91800 23.36900 1.000 49.87913 82 GLY A CA 1
ATOM 581 C C . GLY A 1 82 ? -41.99000 9.63400 23.90600 1.000 49.78542 82 GLY A C 1
ATOM 582 O O . GLY A 1 82 ? -42.40700 10.31900 24.84500 1.000 52.93995 82 GLY A O 1
ATOM 583 N N . HIS A 1 83 ? -42.72200 8.66600 23.34900 1.000 50.35210 83 HIS A N 1
ATOM 584 C CA . HIS A 1 83 ? -44.04500 8.30300 23.84900 1.000 44.93228 83 HIS A CA 1
ATOM 585 C C . HIS A 1 83 ? -43.92900 7.64200 25.22000 1.000 44.08561 83 HIS A C 1
ATOM 586 O O . HIS A 1 83 ? -42.92500 7.00000 25.53000 1.000 47.09551 83 HIS A O 1
ATOM 593 N N . GLU A 1 84 ? -44.98300 7.78700 26.04000 1.000 46.36699 84 GLU A N 1
ATOM 594 C CA . GLU A 1 84 ? -44.89100 7.37500 27.44000 1.000 48.83675 84 GLU A CA 1
ATOM 595 C C . GLU A 1 84 ? -44.61500 5.89100 27.57100 1.000 53.57631 84 GLU A C 1
ATOM 596 O O . GLU A 1 84 ? -43.96800 5.47200 28.54000 1.000 47.72254 84 GLU A O 1
ATOM 602 N N . ASP A 1 85 ? -45.10400 5.06900 26.63000 1.000 44.87324 85 ASP A N 1
ATOM 603 C CA . ASP A 1 85 ? -44.85500 3.64700 26.78200 1.000 43.22204 85 ASP A CA 1
ATOM 604 C C . ASP A 1 85 ? -43.43600 3.27000 26.38900 1.000 46.62410 85 ASP A C 1
ATOM 605 O O . ASP A 1 85 ? -43.10400 2.08200 26.39800 1.000 48.43958 85 ASP A O 1
ATOM 610 N N . HIS A 1 86 ? -42.58100 4.26100 26.11100 1.000 44.07458 86 HIS A N 1
ATOM 611 C CA . HIS A 1 86 ? -41.15900 4.04600 25.88300 1.000 46.08808 86 HIS A CA 1
ATOM 612 C C . HIS A 1 86 ? -40.23600 4.83200 26.82700 1.000 51.22091 86 HIS A C 1
ATOM 613 O O . HIS A 1 86 ? -39.06200 4.45900 26.95700 1.000 47.92777 86 HIS A O 1
ATOM 620 N N . ILE A 1 87 ? -40.71800 5.89100 27.49200 1.000 50.53534 87 ILE A N 1
ATOM 621 C CA . ILE A 1 87 ? -39.88200 6.70500 28.36800 1.000 50.64814 87 ILE A CA 1
ATOM 622 C C . ILE A 1 87 ? -40.49400 6.90500 29.74300 1.000 53.96495 87 ILE A C 1
ATOM 623 O O . ILE A 1 87 ? -39.85200 7.49500 30.61100 1.000 56.32772 87 ILE A O 1
ATOM 628 N N . GLY A 1 88 ? -41.70900 6.41700 29.98700 1.000 55.96954 88 GLY A N 1
ATOM 629 C CA . GLY A 1 88 ? -42.43900 6.82800 31.17700 1.000 49.66231 88 GLY A CA 1
ATOM 630 C C . GLY A 1 88 ? -41.84300 6.30800 32.46800 1.000 60.24635 88 GLY A C 1
ATOM 631 O O . GLY A 1 88 ? -42.08000 6.88400 33.53900 1.000 54.84112 88 GLY A O 1
ATOM 632 N N . ALA A 1 89 ? -41.10800 5.19500 32.40400 1.000 52.38558 89 ALA A N 1
ATOM 633 C CA . ALA A 1 89 ? -40.58300 4.57400 33.61000 1.000 50.43794 89 ALA A CA 1
ATOM 634 C C . ALA A 1 89 ? -39.11700 4.90500 33.84800 1.000 52.45402 89 ALA A C 1
ATOM 635 O O . ALA A 1 89 ? -38.53000 4.39000 34.80700 1.000 50.80877 89 ALA A O 1
ATOM 637 N N . ILE A 1 90 ? -38.52200 5.75900 33.01400 1.000 50.33027 90 ILE A N 1
ATOM 638 C CA . ILE A 1 90 ? -37.13300 6.18700 33.19200 1.000 50.46851 90 ILE A CA 1
ATOM 639 C C . ILE A 1 90 ? -36.86400 6.77900 34.57700 1.000 58.44529 90 ILE A C 1
ATOM 640 O O . ILE A 1 90 ? -35.80900 6.48300 35.15600 1.000 55.41388 90 ILE A O 1
ATOM 645 N N . PRO A 1 91 ? -37.74800 7.62300 35.14900 1.000 59.00206 91 PRO A N 1
ATOM 646 C CA . PRO A 1 91 ? -37.47700 8.12600 36.51100 1.000 52.94688 91 PRO A CA 1
ATOM 647 C C . PRO A 1 91 ? -37.29100 7.02900 37.54300 1.000 55.55180 91 PRO A C 1
ATOM 648 O O . PRO A 1 91 ? -36.48600 7.17300 38.47500 1.000 55.71113 91 PRO A O 1
ATOM 652 N N . PHE A 1 92 ? -37.99300 5.91900 37.40100 1.000 53.87549 92 PHE A N 1
ATOM 653 C CA . PHE A 1 92 ? -37.86600 4.87400 38.40300 1.000 56.60003 92 PHE A CA 1
ATOM 654 C C . PHE A 1 92 ? -36.58600 4.07800 38.21400 1.000 61.13943 92 PHE A C 1
ATOM 655 O O . PHE A 1 92 ? -35.99200 3.62300 39.19800 1.000 66.92556 92 PHE A O 1
ATOM 663 N N . LEU A 1 93 ? -36.11500 3.95500 36.97500 1.000 57.25846 93 LEU A N 1
ATOM 664 C CA . LEU A 1 93 ? -34.83100 3.31300 36.74500 1.000 58.86642 93 LEU A CA 1
ATOM 665 C C . LEU A 1 93 ? -33.68500 4.18600 37.25800 1.000 57.76818 93 LEU A C 1
ATOM 666 O O . LEU A 1 93 ? -32.78200 3.69900 37.95000 1.000 58.55986 93 LEU A O 1
ATOM 671 N N . LEU A 1 94 ? -33.69700 5.47900 36.91300 1.000 53.25580 94 LEU A N 1
ATOM 672 C CA . LEU A 1 94 ? -32.67800 6.40400 37.38800 1.000 51.86928 94 LEU A CA 1
ATOM 673 C C . LEU A 1 94 ? -32.73600 6.62500 38.90300 1.000 60.67249 94 LEU A C 1
ATOM 674 O O . LEU A 1 94 ? -31.72300 6.99500 39.50200 1.000 57.09273 94 LEU A O 1
ATOM 679 N N . LYS A 1 95 ? -33.88800 6.41600 39.54500 1.000 57.14403 95 LYS A N 1
ATOM 680 C CA . LYS A 1 95 ? -33.88000 6.45100 41.00000 1.000 62.76327 95 LYS A CA 1
ATOM 681 C C . LYS A 1 95 ? -33.02700 5.31600 41.57400 1.000 67.44711 95 LYS A C 1
ATOM 682 O O . LYS A 1 95 ? -32.43000 5.47100 42.64800 1.000 58.98452 95 LYS A O 1
ATOM 688 N N . LEU A 1 96 ? -32.92700 4.18600 40.85800 1.000 65.29650 96 LEU A N 1
ATOM 689 C CA . LEU A 1 96 ? -32.07200 3.08600 41.29500 1.000 62.11058 96 LEU A CA 1
ATOM 690 C C . LEU A 1 96 ? -30.59500 3.37000 41.04400 1.000 61.61383 96 LEU A C 1
ATOM 691 O O . LEU A 1 96 ? -29.74500 2.92300 41.81900 1.000 65.23759 96 LEU A O 1
ATOM 696 N N . ARG A 1 97 ? -30.27700 4.09500 39.97800 1.000 61.56196 97 ARG A N 1
ATOM 697 C CA . ARG A 1 97 ? -28.90100 4.47400 39.65700 1.000 59.81027 97 ARG A CA 1
ATOM 698 C C . ARG A 1 97 ? -28.96400 5.73800 38.80700 1.000 62.18492 97 ARG A C 1
ATOM 699 O O . ARG A 1 97 ? -29.26900 5.67600 37.61000 1.000 61.18627 97 ARG A O 1
ATOM 707 N N . PRO A 1 98 ? -28.68700 6.90800 39.39400 1.000 63.19860 98 PRO A N 1
ATOM 708 C CA . PRO A 1 98 ? -28.98800 8.18500 38.70800 1.000 62.27239 98 PRO A CA 1
ATOM 709 C C . PRO A 1 98 ? -28.05300 8.55100 37.56700 1.000 57.93734 98 PRO A C 1
ATOM 710 O O . PRO A 1 98 ? -28.33800 9.52300 36.85400 1.000 58.10362 98 PRO A O 1
ATOM 714 N N . ASP A 1 99 ? -26.94500 7.85300 37.36600 1.000 55.46760 99 ASP A N 1
ATOM 715 C CA . ASP A 1 99 ? -25.98800 8.32300 36.37500 1.000 65.78851 99 ASP A CA 1
ATOM 716 C C . ASP A 1 99 ? -25.88700 7.39600 35.15700 1.000 58.26992 99 ASP A C 1
ATOM 717 O O . ASP A 1 99 ? -24.91300 7.48900 34.39800 1.000 55.68484 99 ASP A O 1
ATOM 722 N N . ILE A 1 100 ? -26.87600 6.52300 34.95000 1.000 56.91455 100 ILE A N 1
ATOM 723 C CA . ILE A 1 100 ? -26.97200 5.71900 33.73000 1.000 55.74316 100 ILE A CA 1
ATOM 724 C C . ILE A 1 100 ? -27.03800 6.65300 32.53100 1.000 52.02698 100 ILE A C 1
ATOM 725 O O . ILE A 1 100 ? -27.96200 7.47500 32.45700 1.000 53.74035 100 ILE A O 1
ATOM 730 N N . PRO A 1 101 ? -26.08100 6.59600 31.60500 1.000 50.24314 101 PRO A N 1
ATOM 731 C CA . PRO A 1 101 ? -26.20300 7.37400 30.36300 1.000 51.24157 101 PRO A CA 1
ATOM 732 C C . PRO A 1 101 ? -27.53100 7.09400 29.67800 1.000 50.90284 101 PRO A C 1
ATOM 733 O O . PRO A 1 101 ? -27.97900 5.95100 29.59100 1.000 50.44608 101 PRO A O 1
ATOM 737 N N . VAL A 1 102 ? -28.17200 8.15700 29.21400 1.000 50.58164 102 VAL A N 1
ATOM 738 C CA . VAL A 1 102 ? -29.47000 8.08200 28.56300 1.000 48.54302 102 VAL A CA 1
ATOM 739 C C . VAL A 1 102 ? -29.31100 8.67600 27.17500 1.000 53.97305 102 VAL A C 1
ATOM 740 O O . VAL A 1 102 ? -28.96100 9.85800 27.03700 1.000 50.64178 102 VAL A O 1
ATOM 744 N N . VAL A 1 103 ? -29.56100 7.84800 26.15200 1.000 51.74288 103 VAL A N 1
ATOM 745 C CA . VAL A 1 103 ? -29.22100 8.13800 24.76300 1.000 48.75297 103 VAL A CA 1
ATOM 746 C C . VAL A 1 103 ? -30.49300 8.34100 23.95900 1.000 46.65873 103 VAL A C 1
ATOM 747 O O . VAL A 1 103 ? -31.46500 7.59900 24.11100 1.000 47.91303 103 VAL A O 1
ATOM 751 N N . GLY A 1 104 ? -30.49000 9.33300 23.09500 1.000 45.79877 104 GLY A N 1
ATOM 752 C CA . GLY A 1 104 ? -31.71500 9.60600 22.39400 1.000 44.39828 104 GLY A CA 1
ATOM 753 C C . GLY A 1 104 ? -31.54000 10.83200 21.55000 1.000 48.19097 104 GLY A C 1
ATOM 754 O O . GLY A 1 104 ? -30.51900 11.51900 21.61900 1.000 48.79324 104 GLY A O 1
ATOM 755 N N . SER A 1 105 ? -32.55900 11.08700 20.74100 1.000 49.86217 105 SER A N 1
ATOM 756 C CA . SER A 1 105 ? -32.59700 12.28100 19.92800 1.000 53.05101 105 SER A CA 1
ATOM 757 C C . SER A 1 105 ? -32.98700 13.48900 20.77800 1.000 53.75987 105 SER A C 1
ATOM 758 O O . SER A 1 105 ? -33.56800 13.36400 21.86100 1.000 52.05441 105 SER A O 1
ATOM 761 N N . LYS A 1 106 ? -32.67900 14.66800 20.23500 1.000 51.23409 106 LYS A N 1
ATOM 762 C CA . LYS A 1 106 ? -32.94700 15.94500 20.89000 1.000 50.85965 106 LYS A CA 1
ATOM 763 C C . LYS A 1 106 ? -34.39700 16.06800 21.36400 1.000 51.40404 106 LYS A C 1
ATOM 764 O O . LYS A 1 106 ? -34.65500 16.47100 22.50400 1.000 56.13988 106 LYS A O 1
ATOM 770 N N . PHE A 1 107 ? -35.36900 15.72800 20.51500 1.000 48.06106 107 PHE A N 1
ATOM 771 C CA . PHE A 1 107 ? -36.75000 15.87700 20.96900 1.000 48.90666 107 PHE A CA 1
ATOM 772 C C . PHE A 1 107 ? -37.08200 14.85300 22.04200 1.000 49.42930 107 PHE A C 1
ATOM 773 O O . PHE A 1 107 ? -37.81700 15.14900 22.99000 1.000 48.44585 107 PHE A O 1
ATOM 781 N N . THR A 1 108 ? -36.56600 13.63800 21.90100 1.000 47.90028 108 THR A N 1
ATOM 782 C CA . THR A 1 108 ? -36.80800 12.62700 22.92200 1.000 49.78682 108 THR A CA 1
ATOM 783 C C . THR A 1 108 ? -36.23700 13.06800 24.25900 1.000 48.09623 108 THR A C 1
ATOM 784 O O . THR A 1 108 ? -36.90800 12.99600 25.29300 1.000 49.86836 108 THR A O 1
ATOM 788 N N . LEU A 1 109 ? -34.99200 13.53800 24.25400 1.000 48.55841 109 LEU A N 1
ATOM 789 C CA . LEU A 1 109 ? -34.33700 13.87300 25.51100 1.000 52.40342 109 LEU A CA 1
ATOM 790 C C . LEU A 1 109 ? -34.99200 15.07200 26.17800 1.000 52.40361 109 LEU A C 1
ATOM 791 O O . LEU A 1 109 ? -34.97300 15.17700 27.41200 1.000 48.84146 109 LEU A O 1
ATOM 796 N N . ALA A 1 110 ? -35.59800 15.96300 25.38900 1.000 48.87981 110 ALA A N 1
ATOM 797 C CA . ALA A 1 110 ? -36.34200 17.06200 25.98100 1.000 44.20603 110 ALA A CA 1
ATOM 798 C C . ALA A 1 110 ? -37.53500 16.55000 26.77200 1.000 51.34317 110 ALA A C 1
ATOM 799 O O . ALA A 1 110 ? -37.84500 17.07400 27.84900 1.000 54.04469 110 ALA A O 1
ATOM 801 N N . LEU A 1 111 ? -38.20200 15.50800 26.28300 1.000 48.33962 111 LEU A N 1
ATOM 802 C CA . LEU A 1 111 ? -39.35300 15.01600 27.02900 1.000 47.80498 111 LEU A CA 1
ATOM 803 C C . LEU A 1 111 ? -38.94100 14.29600 28.30200 1.000 49.29905 111 LEU A C 1
ATOM 804 O O . LEU A 1 111 ? -39.67100 14.36500 29.29400 1.000 49.37335 111 LEU A O 1
ATOM 809 N N . VAL A 1 112 ? -37.80300 13.59100 28.30400 1.000 47.78098 112 VAL A N 1
ATOM 810 C CA . VAL A 1 112 ? -37.46500 12.86700 29.52900 1.000 53.85660 112 VAL A CA 1
ATOM 811 C C . VAL A 1 112 ? -36.89100 13.82300 30.56400 1.000 50.05456 112 VAL A C 1
ATOM 812 O O . VAL A 1 112 ? -37.13800 13.65600 31.76100 1.000 51.95326 112 VAL A O 1
ATOM 816 N N . ALA A 1 113 ? -36.16700 14.85000 30.12000 1.000 47.77289 113 ALA A N 1
ATOM 817 C CA . ALA A 1 113 ? -35.79200 15.95300 30.99600 1.000 51.49478 113 ALA A CA 1
ATOM 818 C C . ALA A 1 113 ? -37.00100 16.51000 31.74300 1.000 54.00383 113 ALA A C 1
ATOM 819 O O . ALA A 1 113 ? -36.99000 16.63000 32.97600 1.000 52.21092 113 ALA A O 1
ATOM 821 N N . GLU A 1 114 ? -38.06000 16.85400 31.01100 1.000 51.70336 114 GLU A N 1
ATOM 822 C CA . GLU A 1 114 ? -39.25600 17.34900 31.68100 1.000 56.59342 114 GLU A CA 1
ATOM 823 C C . GLU A 1 114 ? -39.88100 16.27700 32.56200 1.000 57.11099 114 GLU A C 1
ATOM 824 O O . GLU A 1 114 ? -40.34000 16.56700 33.67000 1.000 59.06493 114 GLU A O 1
ATOM 830 N N . LYS A 1 115 ? -39.88500 15.02400 32.11100 1.000 55.49067 115 LYS A N 1
ATOM 831 C CA . LYS A 1 115 ? -40.47000 13.99300 32.95600 1.000 56.13430 115 LYS A CA 1
ATOM 832 C C . LYS A 1 115 ? -39.61600 13.75400 34.20300 1.000 55.89656 115 LYS A C 1
ATOM 833 O O . LYS A 1 115 ? -40.14700 13.53100 35.29400 1.000 56.84289 115 LYS A O 1
ATOM 839 N N . CYS A 1 116 ? -38.29300 13.80600 34.07100 1.000 53.21374 116 CYS A N 1
ATOM 840 C CA . CYS A 1 116 ? -37.42800 13.47700 35.19400 1.000 52.97396 116 CYS A CA 1
ATOM 841 C C . CYS A 1 116 ? -37.34100 14.61100 36.20900 1.000 56.61328 116 CYS A C 1
ATOM 842 O O . CYS A 1 116 ? -36.99600 14.37000 37.37100 1.000 56.74724 116 CYS A O 1
ATOM 845 N N . ARG A 1 117 ? -37.64700 15.83800 35.79700 1.000 53.71570 117 ARG A N 1
ATOM 846 C CA . ARG A 1 117 ? -37.72900 16.93700 36.74500 1.000 52.20603 117 ARG A CA 1
ATOM 847 C C . ARG A 1 117 ? -38.86100 16.74300 37.75000 1.000 56.78098 117 ARG A C 1
ATOM 848 O O . ARG A 1 117 ? -38.71200 17.13400 38.91500 1.000 54.81745 117 ARG A O 1
ATOM 856 N N . GLU A 1 118 ? -39.98500 16.12900 37.33600 1.000 55.56826 118 GLU A N 1
ATOM 857 C CA . GLU A 1 118 ? -41.07400 15.83200 38.27400 1.000 55.99601 118 GLU A CA 1
ATOM 858 C C . GLU A 1 118 ? -40.61500 14.94800 39.41900 1.000 53.81688 118 GLU A C 1
ATOM 859 O O . GLU A 1 118 ? -41.23700 14.94000 40.48200 1.000 54.56676 118 GLU A O 1
ATOM 865 N N . TYR A 1 119 ? -39.57100 14.15800 39.20800 1.000 54.62399 119 TYR A N 1
ATOM 866 C CA . TYR A 1 119 ? -39.05900 13.27500 40.24200 1.000 54.32570 119 TYR A CA 1
ATOM 867 C C . TYR A 1 119 ? -37.72600 13.76000 40.77200 1.000 52.03732 119 TYR A C 1
ATOM 868 O O . TYR A 1 119 ? -37.02000 12.99600 41.44200 1.000 50.10260 119 TYR A O 1
ATOM 877 N N . ARG A 1 120 ? -37.35700 15.00600 40.46000 1.000 52.50795 120 ARG A N 1
ATOM 878 C CA . ARG A 1 120 ? -36.12900 15.62300 40.96100 1.000 55.62165 120 ARG A CA 1
ATOM 879 C C . ARG A 1 120 ? -34.89600 14.84700 40.51000 1.000 58.29412 120 ARG A C 1
ATOM 880 O O . ARG A 1 120 ? -34.01200 14.51900 41.31400 1.000 59.09733 120 ARG A O 1
ATOM 888 N N . ILE A 1 121 ? -34.84200 14.54700 39.21200 1.000 52.40303 121 ILE A N 1
ATOM 889 C CA . ILE A 1 121 ? -33.71500 13.83200 38.63500 1.000 53.72411 121 ILE A CA 1
ATOM 890 C C . ILE A 1 121 ? -33.15900 14.65100 37.48600 1.000 52.77486 121 ILE A C 1
ATOM 891 O O . ILE A 1 121 ? -33.91000 15.28900 36.74300 1.000 53.16507 121 ILE A O 1
ATOM 896 N N . THR A 1 122 ? -31.83500 14.64300 37.36300 1.000 54.35553 122 THR A N 1
ATOM 897 C CA . THR A 1 122 ? -31.11600 15.29200 36.26900 1.000 54.88410 122 THR A CA 1
ATOM 898 C C . THR A 1 122 ? -30.34800 14.22000 35.52000 1.000 56.15073 122 THR A C 1
ATOM 899 O O . THR A 1 122 ? -29.29800 13.75400 36.00100 1.000 60.30622 122 THR A O 1
ATOM 903 N N . PRO A 1 123 ? -30.82200 13.79700 34.35300 1.000 59.75091 123 PRO A N 1
ATOM 904 C CA . PRO A 1 123 ? -30.17100 12.68700 33.65200 1.000 55.57710 123 PRO A CA 1
ATOM 905 C C . PRO A 1 123 ? -28.85300 13.09300 33.02400 1.000 50.45030 123 PRO A C 1
ATOM 906 O O . PRO A 1 123 ? -28.63600 14.25000 32.63900 1.000 51.02381 123 PRO A O 1
ATOM 910 N N . VAL A 1 124 ? -27.97300 12.10200 32.91300 1.000 47.93078 124 VAL A N 1
ATOM 911 C CA . VAL A 1 124 ? -26.78400 12.20500 32.07100 1.000 55.64099 124 VAL A CA 1
ATOM 912 C C . VAL A 1 124 ? -27.18000 11.89600 30.62000 1.000 55.66344 124 VAL A C 1
ATOM 913 O O . VAL A 1 124 ? -27.44900 10.74800 30.27400 1.000 49.75873 124 VAL A O 1
ATOM 917 N N . PHE A 1 125 ? -27.19500 12.91700 29.76800 1.000 49.58868 125 PHE A N 1
ATOM 918 C CA . PHE A 1 125 ? -27.67000 12.79800 28.39900 1.000 54.73167 125 PHE A CA 1
ATOM 919 C C . PHE A 1 125 ? -26.51700 12.60200 27.42700 1.000 60.24440 125 PHE A C 1
ATOM 920 O O . PHE A 1 125 ? -25.46300 13.23900 27.54900 1.000 56.81154 125 PHE A O 1
ATOM 928 N N . VAL A 1 126 ? -26.73500 11.73300 26.44300 1.000 51.30710 126 VAL A N 1
ATOM 929 C CA . VAL A 1 126 ? -25.89300 11.68300 25.25900 1.000 53.88728 126 VAL A CA 1
ATOM 930 C C . VAL A 1 126 ? -26.83600 11.76200 24.06900 1.000 50.74085 126 VAL A C 1
ATOM 931 O O . VAL A 1 126 ? -27.69200 10.88700 23.87400 1.000 54.21028 126 VAL A O 1
ATOM 935 N N . GLU A 1 127 ? -26.76100 12.88200 23.36100 1.000 50.44096 127 GLU A N 1
ATOM 936 C CA . GLU A 1 127 ? -27.70400 13.26000 22.33600 1.000 53.47116 127 GLU A CA 1
ATOM 937 C C . GLU A 1 127 ? -27.19300 12.76200 20.99400 1.000 56.53958 127 GLU A C 1
ATOM 938 O O . GLU A 1 127 ? -25.99300 12.80100 20.72100 1.000 56.61491 127 GLU A O 1
ATOM 944 N N . VAL A 1 128 ? -28.11400 12.30700 20.15400 1.000 54.24246 128 VAL A N 1
ATOM 945 C CA . VAL A 1 128 ? -27.79300 11.45300 19.01900 1.000 56.43497 128 VAL A CA 1
ATOM 946 C C . VAL A 1 128 ? -28.73100 11.77500 17.86700 1.000 57.36085 128 VAL A C 1
ATOM 947 O O . VAL A 1 128 ? -29.88200 12.16300 18.07700 1.000 58.13938 128 VAL A O 1
ATOM 951 N N . ARG A 1 129 ? -28.22400 11.66000 16.64000 1.000 62.51134 129 ARG A N 1
ATOM 952 C CA . ARG A 1 129 ? -29.03000 11.89900 15.44900 1.000 59.92859 129 ARG A CA 1
ATOM 953 C C . ARG A 1 129 ? -28.84100 10.75800 14.45400 1.000 57.97992 129 ARG A C 1
ATOM 954 O O . ARG A 1 129 ? -27.87800 9.99500 14.53900 1.000 59.52467 129 ARG A O 1
ATOM 962 N N . GLU A 1 130 ? -29.77500 10.64300 13.50400 1.000 59.23613 130 GLU A N 1
ATOM 963 C CA . GLU A 1 130 ? -29.67600 9.60500 12.47500 1.000 58.06621 130 GLU A CA 1
ATOM 964 C C . GLU A 1 130 ? -28.35300 9.71500 11.73300 1.000 62.45131 130 GLU A C 1
ATOM 965 O O . GLU A 1 130 ? -27.83200 10.81300 11.50500 1.000 64.49583 130 GLU A O 1
ATOM 971 N N . GLY A 1 131 ? -27.82100 8.55500 11.33900 1.000 58.46619 131 GLY A N 1
ATOM 972 C CA . GLY A 1 131 ? -26.54500 8.46700 10.66400 1.000 55.14010 131 GLY A CA 1
ATOM 973 C C . GLY A 1 131 ? -25.35000 8.35500 11.58800 1.000 61.30894 131 GLY A C 1
ATOM 974 O O . GLY A 1 131 ? -24.26500 7.95300 11.14100 1.000 59.34915 131 GLY A O 1
ATOM 975 N N . GLN A 1 132 ? -25.52300 8.68600 12.86200 1.000 58.70447 132 GLN A N 1
ATOM 976 C CA . GLN A 1 132 ? -24.43600 8.73600 13.81900 1.000 55.81821 132 GLN A CA 1
ATOM 977 C C . GLN A 1 132 ? -24.25500 7.38100 14.47600 1.000 55.61327 132 GLN A C 1
ATOM 978 O O . GLN A 1 132 ? -25.20100 6.59900 14.60100 1.000 55.00355 132 GLN A O 1
ATOM 984 N N . SER A 1 133 ? -23.02000 7.10300 14.88000 1.000 56.17361 133 SER A N 1
ATOM 985 C CA . SER A 1 133 ? -22.70800 5.94900 15.70400 1.000 58.03477 133 SER A CA 1
ATOM 986 C C . SER A 1 133 ? -22.16300 6.40900 17.05400 1.000 66.13763 133 SER A C 1
ATOM 987 O O . SER A 1 133 ? -21.57300 7.48900 17.17500 1.000 66.23633 133 SER A O 1
ATOM 990 N N . THR A 1 134 ? -22.39700 5.58800 18.07700 1.000 63.50578 134 THR A N 1
ATOM 991 C CA . THR A 1 134 ? -21.86400 5.81000 19.40900 1.000 61.74475 134 THR A CA 1
ATOM 992 C C . THR A 1 134 ? -21.46200 4.46200 19.98400 1.000 62.97059 134 THR A C 1
ATOM 993 O O . THR A 1 134 ? -22.04300 3.43200 19.63800 1.000 63.10420 134 THR A O 1
ATOM 997 N N . ARG A 1 135 ? -20.45400 4.47200 20.85200 1.000 65.03502 135 ARG A N 1
ATOM 998 C CA . ARG A 1 135 ? -19.97600 3.27000 21.52200 1.000 64.68739 135 ARG A CA 1
ATOM 999 C C . ARG A 1 135 ? -20.33100 3.34900 23.00000 1.000 63.00102 135 ARG A C 1
ATOM 1000 O O . ARG A 1 135 ? -20.27200 4.42300 23.60100 1.000 66.67098 135 ARG A O 1
ATOM 1008 N N . HIS A 1 136 ? -20.71800 2.21300 23.58100 1.000 62.99038 136 HIS A N 1
ATOM 1009 C CA . HIS A 1 136 ? -21.15900 2.14200 24.96500 1.000 60.98076 136 HIS A CA 1
ATOM 1010 C C . HIS A 1 136 ? -20.61800 0.83700 25.54600 1.000 67.98098 136 HIS A C 1
ATOM 1011 O O . HIS A 1 136 ? -21.36000 -0.10900 25.81800 1.000 69.49860 136 HIS A O 1
ATOM 1018 N N . GLY A 1 137 ? -19.29700 0.80700 25.75200 1.000 72.85453 137 GLY A N 1
ATOM 1019 C CA . GLY A 1 137 ? -18.60800 -0.36000 26.26800 1.000 67.02829 137 GLY A CA 1
ATOM 1020 C C . GLY A 1 137 ? -18.44100 -1.43300 25.21100 1.000 67.33228 137 GLY A C 1
ATOM 1021 O O . GLY A 1 137 ? -17.89000 -1.18600 24.13000 1.000 64.41364 137 GLY A O 1
ATOM 1022 N N . VAL A 1 138 ? -18.93600 -2.63200 25.52600 1.000 66.10757 138 VAL A N 1
ATOM 1023 C CA . VAL A 1 138 ? -18.94300 -3.74300 24.58200 1.000 65.59899 138 VAL A CA 1
ATOM 1024 C C . VAL A 1 138 ? -19.95300 -3.56500 23.45900 1.000 69.45180 138 VAL A C 1
ATOM 1025 O O . VAL A 1 138 ? -19.91900 -4.32800 22.48600 1.000 73.40412 138 VAL A O 1
ATOM 1029 N N . PHE A 1 139 ? -20.84300 -2.57900 23.56500 1.000 67.48157 139 PHE A N 1
ATOM 1030 C CA . PHE A 1 139 ? -21.88900 -2.33500 22.58500 1.000 64.24305 139 PHE A CA 1
ATOM 1031 C C . PHE A 1 139 ? -21.53100 -1.15800 21.69600 1.000 65.11836 139 PHE A C 1
ATOM 1032 O O . PHE A 1 139 ? -20.94700 -0.17800 22.15600 1.000 68.48626 139 PHE A O 1
ATOM 1040 N N . GLU A 1 140 ? -21.90000 -1.25300 20.42600 1.000 57.96461 140 GLU A N 1
ATOM 1041 C CA . GLU A 1 140 ? -21.86700 -0.11200 19.53400 1.000 64.25866 140 GLU A CA 1
ATOM 1042 C C . GLU A 1 140 ? -23.25400 0.04800 18.93400 1.000 64.71284 140 GLU A C 1
ATOM 1043 O O . GLU A 1 140 ? -23.96100 -0.93400 18.71100 1.000 62.13856 140 GLU A O 1
ATOM 1049 N N . CYS A 1 141 ? -23.64600 1.29600 18.69600 1.000 67.59243 141 CYS A N 1
ATOM 1050 C CA . CYS A 1 141 ? -24.98800 1.62100 18.23800 1.000 57.86875 141 CYS A CA 1
ATOM 1051 C C . CYS A 1 141 ? -24.91800 2.53500 17.03300 1.000 57.56974 141 CYS A C 1
ATOM 1052 O O . CYS A 1 141 ? -24.05500 3.41500 16.96000 1.000 56.32576 141 CYS A O 1
ATOM 1055 N N . GLU A 1 142 ? -25.82800 2.30800 16.08700 1.000 54.89636 142 GLU A N 1
ATOM 1056 C CA . GLU A 1 142 ? -26.03000 3.20300 14.96400 1.000 53.63541 142 GLU A CA 1
ATOM 1057 C C . GLU A 1 142 ? -27.51900 3.47800 14.83000 1.000 52.30664 142 GLU A C 1
ATOM 1058 O O . GLU A 1 142 ? -28.35100 2.59100 15.05400 1.000 47.98181 142 GLU A O 1
ATOM 1064 N N . TYR A 1 143 ? -27.83700 4.70700 14.44300 1.000 50.75033 143 TYR A N 1
ATOM 1065 C CA . TYR A 1 143 ? -29.18500 5.24100 14.50900 1.000 50.86868 143 TYR A CA 1
ATOM 1066 C C . TYR A 1 143 ? -29.68700 5.54900 13.11200 1.000 51.40648 143 TYR A C 1
ATOM 1067 O O . TYR A 1 143 ? -28.96400 6.15000 12.30300 1.000 51.51595 143 TYR A O 1
ATOM 1076 N N . PHE A 1 144 ? -30.93800 5.15000 12.85500 1.000 50.93495 144 PHE A N 1
ATOM 1077 C CA . PHE A 1 144 ? -31.60300 5.29700 11.56000 1.000 54.65321 144 PHE A CA 1
ATOM 1078 C C . PHE A 1 144 ? -32.88600 6.10100 11.72300 1.000 50.49800 144 PHE A C 1
ATOM 1079 O O . PHE A 1 144 ? -33.67300 5.84800 12.64300 1.000 48.53600 144 PHE A O 1
ATOM 1087 N N . ALA A 1 145 ? -33.09400 7.06200 10.82500 1.000 47.12090 145 ALA A N 1
ATOM 1088 C CA . ALA A 1 145 ? -34.28700 7.89600 10.88100 1.000 46.08771 145 ALA A CA 1
ATOM 1089 C C . ALA A 1 145 ? -35.54600 7.04100 10.79800 1.000 51.60173 145 ALA A C 1
ATOM 1090 O O . ALA A 1 145 ? -35.65300 6.16900 9.92900 1.000 52.54648 145 ALA A O 1
ATOM 1092 N N . VAL A 1 146 ? -36.52100 7.31400 11.67400 1.000 46.88023 146 VAL A N 1
ATOM 1093 C CA . VAL A 1 146 ? -37.83600 6.68300 11.61100 1.000 45.48896 146 VAL A CA 1
ATOM 1094 C C . VAL A 1 146 ? -38.91300 7.75900 11.55500 1.000 45.01012 146 VAL A C 1
ATOM 1095 O O . VAL A 1 146 ? -38.84800 8.74700 12.29200 1.000 48.71381 146 VAL A O 1
ATOM 1099 N N . ASN A 1 147 ? -39.90500 7.57200 10.68200 1.000 46.85072 147 ASN A N 1
ATOM 1100 C CA . ASN A 1 147 ? -41.09700 8.41500 10.65700 1.000 44.90042 147 ASN A CA 1
ATOM 1101 C C . ASN A 1 147 ? -42.24900 7.70700 11.37000 1.000 47.15507 147 ASN A C 1
ATOM 1102 O O . ASN A 1 147 ? -42.56500 6.54300 11.09400 1.000 46.10566 147 ASN A O 1
ATOM 1107 N N . HIS A 1 148 ? -42.86300 8.41800 12.29700 1.000 49.92998 148 HIS A N 1
ATOM 1108 C CA . HIS A 1 148 ? -43.79300 7.86200 13.25500 1.000 48.91915 148 HIS A CA 1
ATOM 1109 C C . HIS A 1 148 ? -44.70300 9.02500 13.62600 1.000 49.70196 148 HIS A C 1
ATOM 1110 O O . HIS A 1 148 ? -44.58100 10.11600 13.05700 1.000 59.53210 148 HIS A O 1
ATOM 1117 N N . SER A 1 149 ? -45.60700 8.81600 14.57300 1.000 47.07409 149 SER A N 1
ATOM 1118 C CA . SER A 1 149 ? -46.54000 9.86800 14.93600 1.000 43.18311 149 SER A CA 1
ATOM 1119 C C . SER A 1 149 ? -45.95100 10.86900 15.89800 1.000 47.79598 149 SER A C 1
ATOM 1120 O O . SER A 1 149 ? -46.70400 11.61100 16.53600 1.000 48.82134 149 SER A O 1
ATOM 1123 N N . THR A 1 150 ? -44.63400 10.91300 16.03000 1.000 44.13501 150 THR A N 1
ATOM 1124 C CA . THR A 1 150 ? -44.00200 11.89200 16.88700 1.000 49.48710 150 THR A CA 1
ATOM 1125 C C . THR A 1 150 ? -42.62400 12.17500 16.31000 1.000 47.74571 150 THR A C 1
ATOM 1126 O O . THR A 1 150 ? -41.99400 11.25900 15.77200 1.000 49.69834 150 THR A O 1
ATOM 1130 N N . PRO A 1 151 ? -42.12700 13.41500 16.41000 1.000 52.89809 151 PRO A N 1
ATOM 1131 C CA . PRO A 1 151 ? -40.85700 13.76700 15.75000 1.000 44.10676 151 PRO A CA 1
ATOM 1132 C C . PRO A 1 151 ? -39.67200 13.02600 16.35800 1.000 44.81726 151 PRO A C 1
ATOM 1133 O O . PRO A 1 151 ? -39.71800 12.54700 17.48900 1.000 45.72986 151 PRO A O 1
ATOM 1137 N N . ASP A 1 152 ? -38.60600 12.92400 15.56200 1.000 44.49702 152 ASP A N 1
ATOM 1138 C CA . ASP A 1 152 ? -37.28900 12.47500 16.00900 1.000 47.59970 152 ASP A CA 1
ATOM 1139 C C . ASP A 1 152 ? -37.27600 11.02000 16.49200 1.000 48.95647 152 ASP A C 1
ATOM 1140 O O . ASP A 1 152 ? -36.48200 10.65500 17.36000 1.000 47.95188 152 ASP A O 1
ATOM 1145 N N . ALA A 1 153 ? -38.12100 10.15000 15.94300 1.000 49.98130 153 ALA A N 1
ATOM 1146 C CA . ALA A 1 153 ? -37.97900 8.72500 16.24600 1.000 49.94087 153 ALA A CA 1
ATOM 1147 C C . ALA A 1 153 ? -36.71400 8.16600 15.60000 1.000 44.85230 153 ALA A C 1
ATOM 1148 O O . ALA A 1 153 ? -36.24500 8.65900 14.57700 1.000 42.12055 153 ALA A O 1
ATOM 1150 N N . LEU A 1 154 ? -36.14700 7.14000 16.22500 1.000 46.42145 154 LEU A N 1
ATOM 1151 C CA . LEU A 1 154 ? -34.91500 6.54100 15.72800 1.000 51.61387 154 LEU A CA 1
ATOM 1152 C C . LEU A 1 154 ? -34.99400 5.03100 15.86300 1.000 49.98691 154 LEU A C 1
ATOM 1153 O O . LEU A 1 154 ? -35.48600 4.52100 16.87400 1.000 50.78981 154 LEU A O 1
ATOM 1158 N N . ALA A 1 155 ? -34.51600 4.32100 14.84600 1.000 49.04199 155 ALA A N 1
ATOM 1159 C CA . ALA A 1 155 ? -34.32400 2.88300 14.95800 1.000 47.23228 155 ALA A CA 1
ATOM 1160 C C . ALA A 1 155 ? -32.85100 2.60600 15.21300 1.000 46.77573 155 ALA A C 1
ATOM 1161 O O . ALA A 1 155 ? -31.98200 3.40200 14.83700 1.000 52.03967 155 ALA A O 1
ATOM 1163 N N . ILE A 1 156 ? -32.56900 1.48700 15.87200 1.000 44.19919 156 ILE A N 1
ATOM 1164 C CA . ILE A 1 156 ? -31.27000 1.28600 16.50600 1.000 49.91712 156 ILE A CA 1
ATOM 1165 C C . ILE A 1 156 ? -30.64700 -0.02900 16.05500 1.000 48.14256 156 ILE A C 1
ATOM 1166 O O . ILE A 1 156 ? -31.21400 -1.10000 16.28900 1.000 51.85438 156 ILE A O 1
ATOM 1171 N N . ALA A 1 157 ? -29.45900 0.04400 15.47300 1.000 48.14742 157 ALA A N 1
ATOM 1172 C CA . ALA A 1 157 ? -28.64500 -1.14700 15.25900 1.000 51.25985 157 ALA A CA 1
ATOM 1173 C C . ALA A 1 157 ? -27.63900 -1.28800 16.39600 1.000 57.03424 157 ALA A C 1
ATOM 1174 O O . ALA A 1 157 ? -26.88600 -0.35300 16.69300 1.000 56.38299 157 ALA A O 1
ATOM 1176 N N . V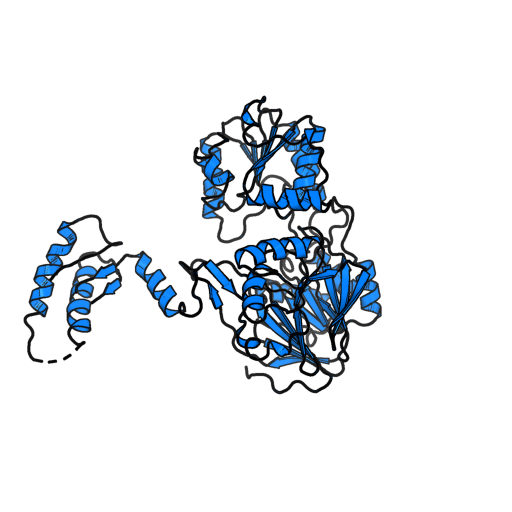AL A 1 158 ? -27.62300 -2.45600 17.02500 1.000 56.71344 158 VAL A N 1
ATOM 1177 C CA . VAL A 1 158 ? -26.64900 -2.78100 18.05400 1.000 57.99340 158 VAL A CA 1
ATOM 1178 C C . VAL A 1 158 ? -25.67100 -3.79500 17.47700 1.000 62.15874 158 VAL A C 1
ATOM 1179 O O . VAL A 1 158 ? -26.06500 -4.92100 17.14400 1.000 61.07135 158 VAL A O 1
ATOM 1183 N N . TYR A 1 159 ? -24.39600 -3.40900 17.38400 1.000 65.22178 159 TYR A N 1
ATOM 1184 C CA . TYR A 1 159 ? -23.31500 -4.32100 17.02000 1.000 66.18731 159 TYR A CA 1
ATOM 1185 C C . TYR A 1 159 ? -22.57100 -4.77900 18.26900 1.000 66.27788 159 TYR A C 1
ATOM 1186 O O . TYR A 1 159 ? -21.99100 -3.95400 18.98800 1.000 67.49566 159 TYR A O 1
ATOM 1195 N N . THR A 1 160 ? -22.57700 -6.08600 18.51500 1.000 68.74617 160 THR A N 1
ATOM 1196 C CA . THR A 1 160 ? -21.64300 -6.73300 19.42800 1.000 63.00681 160 THR A CA 1
ATOM 1197 C C . THR A 1 160 ? -20.81700 -7.74800 18.63900 1.000 72.39152 160 THR A C 1
ATOM 1198 O O . THR A 1 160 ? -20.86200 -7.80000 17.40000 1.000 72.60048 160 THR A O 1
ATOM 1202 N N . GLY A 1 161 ? -20.05400 -8.56200 19.37200 1.000 70.05899 161 GLY A N 1
ATOM 1203 C CA . GLY A 1 161 ? -19.32600 -9.65100 18.75200 1.000 61.47647 161 GLY A CA 1
ATOM 1204 C C . GLY A 1 161 ? -20.21000 -10.80700 18.33200 1.000 70.43628 161 GLY A C 1
ATOM 1205 O O . GLY A 1 161 ? -19.78600 -11.63400 17.51800 1.000 76.68732 161 GLY A O 1
ATOM 1206 N N . ALA A 1 162 ? -21.43000 -10.88100 18.86700 1.000 68.23822 162 ALA A N 1
ATOM 1207 C CA . ALA A 1 162 ? -22.37000 -11.93500 18.51100 1.000 63.84498 162 ALA A CA 1
ATOM 1208 C C . ALA A 1 162 ? -23.10400 -11.66100 17.20100 1.000 67.18250 162 ALA A C 1
ATOM 1209 O O . ALA A 1 162 ? -23.87200 -12.51700 16.74000 1.000 66.71756 162 ALA A O 1
ATOM 1211 N N . GLY A 1 163 ? -22.89100 -10.49900 16.58800 1.000 66.31280 163 GLY A N 1
ATOM 1212 C CA . GLY A 1 163 ? -23.55700 -10.17300 15.35000 1.000 68.12955 163 GLY A CA 1
ATOM 1213 C C . GLY A 1 163 ? -24.24100 -8.82500 15.43000 1.000 70.78863 163 GLY A C 1
ATOM 1214 O O . GLY A 1 163 ? -23.89800 -7.97400 16.26300 1.000 69.34690 163 GLY A O 1
ATOM 1215 N N . THR A 1 164 ? -25.22000 -8.64000 14.55100 1.000 67.66364 164 THR A N 1
ATOM 1216 C CA . THR A 1 164 ? -25.88500 -7.36100 14.36100 1.000 62.79401 164 THR A CA 1
ATOM 1217 C C . THR A 1 164 ? -27.35100 -7.48700 14.72900 1.000 61.98676 164 THR A C 1
ATOM 1218 O O . THR A 1 164 ? -28.04500 -8.38400 14.23600 1.000 64.51602 164 THR A O 1
ATOM 1222 N N . ILE A 1 165 ? -27.81700 -6.59500 15.59300 1.000 59.30007 165 ILE A N 1
ATOM 1223 C CA . ILE A 1 165 ? -29.22800 -6.51400 15.94300 1.000 55.50167 165 ILE A CA 1
ATOM 1224 C C . ILE A 1 165 ? -29.81300 -5.24300 15.35000 1.000 53.72077 165 ILE A C 1
ATOM 1225 O O . ILE A 1 165 ? -29.12700 -4.22800 15.19100 1.000 54.05357 165 ILE A O 1
ATOM 1230 N N . LEU A 1 166 ? -31.08400 -5.30900 14.98400 1.000 52.48378 166 LEU A N 1
ATOM 1231 C CA . LEU A 1 166 ? -31.79700 -4.12100 14.54400 1.000 51.84118 166 LEU A CA 1
ATOM 1232 C C . LEU A 1 166 ? -33.11200 -4.05700 15.29500 1.000 49.52072 166 LEU A C 1
ATOM 1233 O O . LEU A 1 166 ? -33.90300 -5.00700 15.25400 1.000 52.57492 166 LEU A O 1
ATOM 1238 N N . HIS A 1 167 ? -33.32900 -2.95000 15.99100 1.000 50.10548 167 HIS A N 1
ATOM 1239 C CA . HIS A 1 167 ? -34.55900 -2.67600 16.73000 1.000 52.35625 167 HIS A CA 1
ATOM 1240 C C . HIS A 1 167 ? -35.30300 -1.54900 16.02500 1.000 52.94957 167 HIS A C 1
ATOM 1241 O O . HIS A 1 167 ? -34.76300 -0.44600 15.87500 1.000 56.01397 167 HIS A O 1
ATOM 1248 N N . THR A 1 168 ? -36.54800 -1.80400 15.62500 1.000 47.19447 168 THR A N 1
ATOM 1249 C CA . THR A 1 168 ? -37.23100 -0.80900 14.80600 1.000 51.82775 168 THR A CA 1
ATOM 1250 C C . THR A 1 168 ? -37.77300 0.37100 15.60000 1.000 53.24012 168 THR A C 1
ATOM 1251 O O . THR A 1 168 ? -38.03300 1.42400 15.00500 1.000 52.08450 168 THR A O 1
ATOM 1255 N N . GLY A 1 169 ? -37.96300 0.22300 16.91200 1.000 49.71019 169 GLY A N 1
ATOM 1256 C CA . GLY A 1 169 ? -38.83300 1.20800 17.49200 1.000 50.34887 169 GLY A CA 1
ATOM 1257 C C . GLY A 1 169 ? -40.26200 1.03700 16.97300 1.000 51.62019 169 GLY A C 1
ATOM 1258 O O . GLY A 1 169 ? -40.64900 -0.01800 16.47200 1.000 51.76995 169 GLY A O 1
ATOM 1259 N N . ASP A 1 170 ? -41.06400 2.09200 17.13400 1.000 49.02132 170 ASP A N 1
ATOM 1260 C CA . ASP A 1 170 ? -42.39500 2.12300 16.54000 1.000 46.52324 170 ASP A CA 1
ATOM 1261 C C . ASP A 1 170 ? -42.24100 2.64800 15.12400 1.000 48.11255 170 ASP A C 1
ATOM 1262 O O . ASP A 1 170 ? -41.83100 3.79500 14.91900 1.000 50.05012 170 ASP A O 1
ATOM 1267 N N . ILE A 1 171 ? -42.52300 1.81800 14.13800 1.000 49.04400 171 ILE A N 1
ATOM 1268 C CA . ILE A 1 171 ? -42.10500 2.15400 12.78600 1.000 43.72978 171 ILE A CA 1
ATOM 1269 C C . ILE A 1 171 ? -43.31700 2.19700 11.86400 1.000 44.80362 171 ILE A C 1
ATOM 1270 O O . ILE A 1 171 ? -44.30700 1.48500 12.05800 1.000 44.36068 171 ILE A O 1
ATOM 1275 N N . LYS A 1 172 ? -43.23600 3.07500 10.87000 1.000 45.59480 172 LYS A N 1
ATOM 1276 C CA . LYS A 1 172 ? -44.24500 3.25500 9.84500 1.000 42.37800 172 LYS A CA 1
ATOM 1277 C C . LYS A 1 172 ? -43.50600 3.64700 8.57200 1.000 47.00682 172 LYS A C 1
ATOM 1278 O O . LYS A 1 172 ? -42.36200 4.09800 8.63500 1.000 45.29192 172 LYS A O 1
ATOM 1284 N N . PHE A 1 173 ? -44.16000 3.49100 7.40900 1.000 48.63655 173 PHE A N 1
ATOM 1285 C CA . PHE A 1 173 ? -43.48300 3.67900 6.12500 1.000 48.51253 173 PHE A CA 1
ATOM 1286 C C . PHE A 1 173 ? -44.24300 4.60500 5.19400 1.000 48.55696 173 PHE A C 1
ATOM 1287 O O . PHE A 1 173 ? -44.25400 4.41200 3.97000 1.000 51.95388 173 PHE A O 1
ATOM 1295 N N . ASP A 1 174 ? -44.85700 5.63600 5.76500 1.000 48.73136 174 ASP A N 1
ATOM 1296 C CA . ASP A 1 174 ? -45.38000 6.78500 5.03000 1.000 44.00099 174 ASP A CA 1
ATOM 1297 C C . ASP A 1 174 ? -44.33900 7.32600 4.06700 1.000 44.56858 174 ASP A C 1
ATOM 1298 O O . ASP A 1 174 ? -43.24100 7.71200 4.47500 1.000 46.71660 174 ASP A O 1
ATOM 1303 N N . GLN A 1 175 ? -44.67500 7.36200 2.78600 1.000 50.14394 175 GLN A N 1
ATOM 1304 C CA . GLN A 1 175 ? -43.72500 7.88500 1.82200 1.000 47.36223 175 GLN A CA 1
ATOM 1305 C C . GLN A 1 175 ? -43.89100 9.38000 1.59000 1.000 47.99394 175 GLN A C 1
ATOM 1306 O O . GLN A 1 175 ? -43.02100 9.99100 0.96500 1.000 51.85820 175 GLN A O 1
ATOM 1312 N N . LEU A 1 176 ? -44.96200 9.99100 2.09500 1.000 45.13743 176 LEU A N 1
ATOM 1313 C CA . LEU A 1 176 ? -45.16400 11.43800 1.99700 1.000 47.30773 176 LEU A CA 1
ATOM 1314 C C . LEU A 1 176 ? -45.54500 12.04000 3.35500 1.000 45.72755 176 LEU A C 1
ATOM 1315 O O . LEU A 1 176 ? -46.58900 12.68400 3.48800 1.000 46.36119 176 LEU A O 1
ATOM 1320 N N . PRO A 1 177 ? -44.71000 11.87800 4.37600 1.000 48.65838 177 PRO A N 1
ATOM 1321 C CA . PRO A 1 177 ? -44.98900 12.54300 5.66000 1.000 47.07587 177 PRO A CA 1
ATOM 1322 C C . PRO A 1 177 ? -44.90900 14.04800 5.48200 1.000 49.46552 177 PRO A C 1
ATOM 1323 O O . PRO A 1 177 ? -44.06300 14.53400 4.71300 1.000 49.46847 177 PRO A O 1
ATOM 1327 N N . PRO A 1 178 ? -45.80800 14.81400 6.11200 1.000 47.15098 178 PRO A N 1
ATOM 1328 C CA . PRO A 1 178 ? -45.75000 16.28000 5.95900 1.000 43.98717 178 PRO A CA 1
ATOM 1329 C C . PRO A 1 178 ? -44.36600 16.85900 6.20800 1.000 46.49640 178 PRO A C 1
ATOM 1330 O O . PRO A 1 178 ? -43.99000 17.83700 5.55900 1.000 50.06027 178 PRO A O 1
ATOM 1334 N N . ASP A 1 179 ? -43.57200 16.26600 7.09300 1.000 52.28940 179 ASP A N 1
ATOM 1335 C CA . ASP A 1 179 ? -42.24800 16.81300 7.37200 1.000 53.86488 179 ASP A CA 1
ATOM 1336 C C . ASP A 1 179 ? -41.18900 16.41600 6.33800 1.000 51.93656 179 ASP A C 1
ATOM 1337 O O . ASP A 1 179 ? -40.02000 16.78700 6.50000 1.000 56.02608 179 ASP A O 1
ATOM 1342 N N . GLY A 1 180 ? -41.55200 15.67500 5.29100 1.000 58.64648 180 GLY A N 1
ATOM 1343 C CA . GLY A 1 180 ? -40.61100 15.31400 4.23500 1.000 54.49219 180 GLY A CA 1
ATOM 1344 C C . GLY A 1 180 ? -39.44400 14.43400 4.64500 1.000 52.54904 180 GLY A C 1
ATOM 1345 O O . GLY A 1 180 ? -38.47000 14.34100 3.90300 1.000 52.99321 180 GLY A O 1
ATOM 1346 N N . ARG A 1 181 ? -39.49100 13.80500 5.82400 1.000 58.29088 181 ARG A N 1
ATOM 1347 C CA . ARG A 1 181 ? -38.42900 12.91200 6.29300 1.000 56.67200 181 ARG A CA 1
ATOM 1348 C C . ARG A 1 181 ? -39.02300 11.51700 6.46200 1.000 54.99809 181 ARG A C 1
ATOM 1349 O O . ARG A 1 181 ? -39.45000 11.14700 7.56500 1.000 51.06118 181 ARG A O 1
ATOM 1357 N N . PRO A 1 182 ? -39.09500 10.72600 5.38700 1.000 55.47296 182 PRO A N 1
ATOM 1358 C CA . PRO A 1 182 ? -39.62400 9.36300 5.50900 1.000 41.11429 182 PRO A CA 1
ATOM 1359 C C . PRO A 1 182 ? -38.61100 8.44600 6.17100 1.000 48.17884 182 PRO A C 1
ATOM 1360 O O . PRO A 1 182 ? -37.41400 8.73200 6.22200 1.000 52.82296 182 PRO A O 1
ATOM 1364 N N . THR A 1 183 ? -39.12100 7.34600 6.72600 1.000 44.65780 183 THR A N 1
ATOM 1365 C CA . THR A 1 183 ? -38.25900 6.33700 7.32400 1.000 47.76070 183 THR A CA 1
ATOM 1366 C C . THR A 1 183 ? -37.13500 5.93300 6.37200 1.000 50.40876 183 THR A C 1
ATOM 1367 O O . THR A 1 183 ? -37.34000 5.84400 5.16100 1.000 51.26955 183 THR A O 1
ATOM 1371 N N . ASP A 1 184 ? -35.93900 5.68600 6.91900 1.000 53.66209 184 ASP A N 1
ATOM 1372 C CA . ASP A 1 184 ? -34.75000 5.44600 6.08400 1.000 57.87303 184 ASP A CA 1
ATOM 1373 C C . ASP A 1 184 ? -34.66800 3.96900 5.66000 1.000 56.12331 184 ASP A C 1
ATOM 1374 O O . ASP A 1 184 ? -33.76400 3.20900 6.03400 1.000 50.70943 184 ASP A O 1
ATOM 1379 N N . LEU A 1 185 ? -35.65600 3.56600 4.85600 1.000 52.77803 185 LEU A N 1
ATOM 1380 C CA . LEU A 1 185 ? -35.63600 2.22400 4.27800 1.000 53.58950 185 LEU A CA 1
ATOM 1381 C C . LEU A 1 185 ? -34.38100 1.97300 3.45000 1.000 51.91205 185 LEU A C 1
ATOM 1382 O O . LEU A 1 185 ? -33.81900 0.87100 3.56200 1.000 51.94258 185 LEU A O 1
ATOM 1387 N N . PRO A 1 186 ? -33.87700 2.92400 2.63400 1.000 51.11517 186 PRO A N 1
ATOM 1388 C CA . PRO A 1 186 ? -32.56000 2.73200 2.01000 1.000 51.25778 186 PRO A CA 1
ATOM 1389 C C . PRO A 1 186 ? -31.48700 2.33000 3.00400 1.000 54.27933 186 PRO A C 1
ATOM 1390 O O . PRO A 1 186 ? -30.88700 1.25700 2.84900 1.000 53.97975 186 PRO A O 1
ATOM 1394 N N . GLY A 1 187 ? -31.27000 3.16200 4.03800 1.000 57.33555 187 GLY A N 1
ATOM 1395 C CA . GLY A 1 187 ? -30.19900 2.90500 4.99000 1.000 43.98375 187 GLY A CA 1
ATOM 1396 C C . GLY A 1 187 ? -30.31200 1.55600 5.66600 1.000 45.12712 187 GLY A C 1
ATOM 1397 O O . GLY A 1 187 ? -29.30300 0.89400 5.92300 1.000 46.70288 187 GLY A O 1
ATOM 1398 N N . MET A 1 188 ? -31.53500 1.13400 5.98100 1.000 49.18368 188 MET A N 1
ATOM 1399 C CA . MET A 1 188 ? -31.72800 -0.16800 6.61900 1.000 51.67760 188 MET A CA 1
ATOM 1400 C C . MET A 1 188 ? -31.57800 -1.31400 5.62300 1.000 54.92249 188 MET A C 1
ATOM 1401 O O . MET A 1 188 ? -31.25600 -2.45100 6.00700 1.000 50.19637 188 MET A O 1
ATOM 1406 N N . SER A 1 189 ? -31.84000 -1.03600 4.34900 1.000 53.55281 189 SER A N 1
ATOM 1407 C CA . SER A 1 189 ? -31.57400 -2.01600 3.30800 1.000 53.70294 189 SER A CA 1
ATOM 1408 C C . SER A 1 189 ? -30.07900 -2.26200 3.18100 1.000 55.15587 189 SER A C 1
ATOM 1409 O O . SER A 1 189 ? -29.62700 -3.41400 3.17500 1.000 56.95267 189 SER A O 1
ATOM 1412 N N . ARG A 1 190 ? -29.29000 -1.18200 3.12300 1.000 51.23716 190 ARG A N 1
ATOM 1413 C CA . ARG A 1 190 ? -27.83900 -1.32800 3.07500 1.000 50.98311 190 ARG A CA 1
ATOM 1414 C C . ARG A 1 190 ? -27.32000 -2.07200 4.30300 1.000 57.09576 190 ARG A C 1
ATOM 1415 O O . ARG A 1 190 ? -26.40000 -2.89000 4.19300 1.000 59.19348 190 ARG A O 1
ATOM 1423 N N . LEU A 1 191 ? -27.93700 -1.84700 5.47400 1.000 54.72756 191 LEU A N 1
ATOM 1424 C CA . LEU A 1 191 ? -27.55000 -2.60400 6.66400 1.000 56.10115 191 LEU A CA 1
ATOM 1425 C C . LEU A 1 191 ? -27.94900 -4.07300 6.54200 1.000 59.88472 191 LEU A C 1
ATOM 1426 O O . LEU A 1 191 ? -27.27900 -4.95300 7.10000 1.000 63.82840 191 LEU A O 1
ATOM 1431 N N . GLY A 1 192 ? -29.04400 -4.35800 5.83600 1.000 59.16443 192 GLY A N 1
ATOM 1432 C CA . GLY A 1 192 ? -29.40400 -5.74400 5.58500 1.000 59.31839 192 GLY A CA 1
ATOM 1433 C C . GLY A 1 192 ? -28.37700 -6.47600 4.73600 1.000 61.31674 192 GLY A C 1
ATOM 1434 O O . GLY A 1 192 ? -28.10100 -7.65400 4.96700 1.000 59.19717 192 GLY A O 1
ATOM 1435 N N . ASP A 1 193 ? -27.80000 -5.78800 3.74300 1.000 57.54326 193 ASP A N 1
ATOM 1436 C CA . ASP A 1 193 ? -26.71300 -6.37400 2.95800 1.000 62.20183 193 ASP A CA 1
ATOM 1437 C C . ASP A 1 193 ? -25.55000 -6.79600 3.85100 1.000 64.55602 193 ASP A C 1
ATOM 1438 O O . ASP A 1 193 ? -24.92900 -7.84400 3.63300 1.000 68.42090 193 ASP A O 1
ATOM 1443 N N . THR A 1 194 ? -25.24400 -5.98300 4.86300 1.000 65.59043 194 THR A N 1
ATOM 1444 C CA . THR A 1 194 ? -24.19700 -6.29000 5.83500 1.000 61.91420 194 THR A CA 1
ATOM 1445 C C . THR A 1 194 ? -24.43900 -7.61300 6.55500 1.000 62.40828 194 THR A C 1
ATOM 1446 O O . THR A 1 194 ? -23.48600 -8.28800 6.96400 1.000 65.63634 194 THR A O 1
ATOM 1450 N N . GLY A 1 195 ? -25.69400 -8.00600 6.71500 1.000 64.14545 195 GLY A N 1
ATOM 1451 C CA . GLY A 1 195 ? -26.00000 -9.19900 7.46400 1.000 63.93116 195 GLY A CA 1
ATOM 1452 C C . GLY A 1 195 ? -26.52400 -8.81800 8.82200 1.000 64.69045 195 GLY A C 1
ATOM 1453 O O . GLY A 1 195 ? -25.75400 -8.48600 9.72600 1.000 73.48284 195 GLY A O 1
ATOM 1454 N N . VAL A 1 196 ? -27.84100 -8.82700 8.96000 1.000 64.76738 196 VAL A N 1
ATOM 1455 C CA . VAL A 1 196 ? -28.49900 -8.56700 10.22900 1.000 59.34874 196 VAL A CA 1
ATOM 1456 C C . VAL A 1 196 ? -28.94200 -9.90300 10.79200 1.000 57.15085 196 VAL A C 1
ATOM 1457 O O . VAL A 1 196 ? -29.69000 -10.64300 10.14400 1.000 58.15552 196 VAL A O 1
ATOM 1461 N N . ASP A 1 197 ? -28.47700 -10.21000 11.99800 1.000 57.83767 197 ASP A N 1
ATOM 1462 C CA . ASP A 1 197 ? -28.74900 -11.50600 12.59800 1.000 56.78653 197 ASP A CA 1
ATOM 1463 C C . ASP A 1 197 ? -30.11600 -11.55300 13.27000 1.000 59.70659 197 ASP A C 1
ATOM 1464 O O . ASP A 1 197 ? -30.79400 -12.58600 13.22400 1.000 59.81787 197 ASP A O 1
ATOM 1469 N N . LEU A 1 198 ? -30.54000 -10.45800 13.90400 1.000 60.71271 198 LEU A N 1
ATOM 1470 C CA . LEU A 1 198 ? -31.78500 -10.45600 14.66100 1.000 54.88363 198 LEU A CA 1
ATOM 1471 C C . LEU A 1 198 ? -32.51600 -9.14300 14.44500 1.000 52.53003 198 LEU A C 1
ATOM 1472 O O . LEU A 1 198 ? -31.92600 -8.07000 14.59200 1.000 53.49376 198 LEU A O 1
ATOM 1477 N N . LEU A 1 199 ? -33.78000 -9.23800 14.05000 1.000 49.33049 199 LEU A N 1
ATOM 1478 C CA . LEU A 1 199 ? -34.62600 -8.08000 13.81200 1.000 47.07122 199 LEU A CA 1
ATOM 1479 C C . LEU A 1 199 ? -35.70000 -8.07000 14.88000 1.000 52.38533 199 LEU A C 1
ATOM 1480 O O . LEU A 1 199 ? -36.43100 -9.05800 15.03900 1.000 50.61024 199 LEU A O 1
ATOM 1485 N N . LEU A 1 200 ? -35.77400 -6.97400 15.62600 1.000 52.93661 200 LEU A N 1
ATOM 1486 C CA . LEU A 1 200 ? -36.83900 -6.76600 16.59700 1.000 49.50530 200 LEU A CA 1
ATOM 1487 C C . LEU A 1 200 ? -37.84000 -5.82300 15.95400 1.000 49.44997 200 LEU A C 1
ATOM 1488 O O . LEU A 1 200 ? -37.48900 -4.68900 15.58200 1.000 49.47631 200 LEU A O 1
ATOM 1493 N N . CYS A 1 201 ? -39.07000 -6.29200 15.78800 1.000 48.06837 201 CYS A N 1
ATOM 1494 C CA . CYS A 1 201 ? -39.97600 -5.65100 14.84500 1.000 45.82430 201 CYS A CA 1
ATOM 1495 C C . CYS A 1 201 ? -41.31000 -5.30900 15.48700 1.000 46.15402 201 CYS A C 1
ATOM 1496 O O . CYS A 1 201 ? -41.97900 -6.18600 16.05000 1.000 47.48784 201 CYS A O 1
ATOM 1499 N N . ASP A 1 202 ? -41.70300 -4.03600 15.35100 1.000 46.18159 202 ASP A N 1
ATOM 1500 C CA . ASP A 1 202 ? -42.99800 -3.53700 15.82100 1.000 46.31423 202 ASP A CA 1
ATOM 1501 C C . ASP A 1 202 ? -44.15300 -4.32600 15.21100 1.000 45.88517 202 ASP A C 1
ATOM 1502 O O . ASP A 1 202 ? -44.27200 -4.42500 13.98400 1.000 46.04818 202 ASP A O 1
ATOM 1507 N N . SER A 1 203 ? -45.05200 -4.80600 16.07300 1.000 38.97521 203 SER A N 1
ATOM 1508 C CA . SER A 1 203 ? -46.15100 -5.68100 15.69000 1.000 43.49941 203 SER A CA 1
ATOM 1509 C C . SER A 1 203 ? -47.51600 -5.02000 15.74200 1.000 44.33212 203 SER A C 1
ATOM 1510 O O . SER A 1 203 ? -48.51200 -5.68800 15.43800 1.000 45.88681 203 SER A O 1
ATOM 1513 N N . THR A 1 204 ? -47.59300 -3.74100 16.12000 1.000 43.61640 204 THR A N 1
ATOM 1514 C CA . THR A 1 204 ? -48.86600 -3.14400 16.52900 1.000 44.76083 204 THR A CA 1
ATOM 1515 C C . THR A 1 204 ? -49.96600 -3.38500 15.50700 1.000 45.99905 204 THR A C 1
ATOM 1516 O O . THR A 1 204 ? -51.07800 -3.78700 15.86800 1.000 47.09203 204 THR A O 1
ATOM 1520 N N . ASN A 1 205 ? -49.67700 -3.11300 14.22800 1.000 45.90856 205 ASN A N 1
ATOM 1521 C CA . ASN A 1 205 ? -50.63100 -3.23400 13.12800 1.000 44.01930 205 ASN A CA 1
ATOM 1522 C C . ASN A 1 205 ? -50.30300 -4.41000 12.19500 1.000 46.25123 205 ASN A C 1
ATOM 1523 O O . ASN A 1 205 ? -50.64800 -4.38000 11.01300 1.000 46.73472 205 ASN A O 1
ATOM 1528 N N . ALA A 1 206 ? -49.65900 -5.46500 12.70200 1.000 49.03933 206 ALA A N 1
ATOM 1529 C CA . ALA A 1 206 ? -49.26900 -6.56600 11.82300 1.000 48.90494 206 ALA A CA 1
ATOM 1530 C C . ALA A 1 206 ? -50.46700 -7.35500 11.28900 1.000 51.84037 206 ALA A C 1
ATOM 1531 O O . ALA A 1 206 ? -50.33300 -8.01800 10.25600 1.000 50.62866 206 ALA A O 1
ATOM 1533 N N . GLU A 1 207 ? -51.63300 -7.28900 11.93800 1.000 47.96031 207 GLU A N 1
ATOM 1534 C CA . GLU A 1 207 ? -52.80500 -7.98000 11.40600 1.000 48.67051 207 GLU A CA 1
ATOM 1535 C C . GLU A 1 207 ? -53.65500 -7.14400 10.44800 1.000 48.31859 207 GLU A C 1
ATOM 1536 O O . GLU A 1 207 ? -54.67700 -7.64300 9.97000 1.000 53.23885 207 GLU A O 1
ATOM 1542 N N . ILE A 1 208 ? -53.28100 -5.91100 10.12900 1.000 49.34957 208 ILE A N 1
ATOM 1543 C CA . ILE A 1 208 ? -54.03900 -5.08700 9.19000 1.000 47.42439 208 ILE A CA 1
ATOM 1544 C C . ILE A 1 208 ? -53.41000 -5.24800 7.80500 1.000 51.22603 208 ILE A C 1
ATOM 1545 O O . ILE A 1 208 ? -52.22100 -4.91100 7.63000 1.000 50.21645 208 ILE A O 1
ATOM 1550 N N . PRO A 1 209 ? -54.12300 -5.80000 6.82900 1.000 46.78699 209 PRO A N 1
ATOM 1551 C CA . PRO A 1 209 ? -53.50500 -6.01900 5.51400 1.000 51.98899 209 PRO A CA 1
ATOM 1552 C C . PRO A 1 209 ? -53.33700 -4.70100 4.78600 1.000 49.98811 209 PRO A C 1
ATOM 1553 O O . PRO A 1 209 ? -53.95200 -3.68600 5.12500 1.000 51.11054 209 PRO A O 1
ATOM 1557 N N . GLY A 1 210 ? -52.46300 -4.72200 3.79500 1.000 47.00476 210 GLY A N 1
ATOM 1558 C CA . GLY A 1 210 ? -52.28100 -3.57600 2.93100 1.000 48.33584 210 GLY A CA 1
ATOM 1559 C C . GLY A 1 210 ? -51.28100 -2.58200 3.48100 1.000 51.29804 210 GLY A C 1
ATOM 1560 O O . GLY A 1 210 ? -50.48500 -2.85100 4.38900 1.000 47.47719 210 GLY A O 1
ATOM 1561 N N . VAL A 1 211 ? -51.34100 -1.39000 2.90200 1.000 47.08513 211 VAL A N 1
ATOM 1562 C CA . VAL A 1 211 ? -50.47500 -0.28100 3.25500 1.000 45.47544 211 VAL A CA 1
ATOM 1563 C C . VAL A 1 211 ? -51.36100 0.82700 3.80800 1.000 49.76480 211 VAL A C 1
ATOM 1564 O O . VAL A 1 211 ? -52.43200 1.09900 3.25000 1.000 53.71090 211 VAL A O 1
ATOM 1568 N N . GLY A 1 212 ? -50.94300 1.43200 4.92800 1.000 46.47090 212 GLY A N 1
ATOM 1569 C CA . GLY A 1 212 ? -51.75700 2.40700 5.61900 1.000 44.81356 212 GLY A CA 1
ATOM 1570 C C . GLY A 1 212 ? -51.72400 3.76600 4.94600 1.000 45.45236 212 GLY A C 1
ATOM 1571 O O . GLY A 1 212 ? -50.77400 4.10600 4.23100 1.000 51.68856 212 GLY A O 1
ATOM 1572 N N . PRO A 1 213 ? -52.75500 4.57300 5.15200 1.000 47.14644 213 PRO A N 1
ATOM 1573 C CA . PRO A 1 213 ? -52.79200 5.89100 4.50000 1.000 45.85411 213 PRO A CA 1
ATOM 1574 C C . PRO A 1 213 ? -51.72900 6.84400 5.04600 1.000 47.62277 213 PRO A C 1
ATOM 1575 O O . PRO A 1 213 ? -51.24100 6.72400 6.17500 1.000 45.24075 213 PRO A O 1
ATOM 1579 N N . SER A 1 214 ? -51.37500 7.80400 4.19500 1.000 47.14761 214 SER A N 1
ATOM 1580 C CA . SER A 1 214 ? -50.38200 8.81400 4.51900 1.000 47.06437 214 SER A CA 1
ATOM 1581 C C . SER A 1 214 ? -50.93300 9.82600 5.51600 1.000 49.24688 214 SER A C 1
ATOM 1582 O O . SER A 1 214 ? -52.07700 10.28000 5.40100 1.000 51.50401 214 SER A O 1
ATOM 1585 N N . GLU A 1 215 ? -50.09400 10.21200 6.47400 1.000 45.02090 215 GLU A N 1
ATOM 1586 C CA . GLU A 1 215 ? -50.45700 11.29100 7.38500 1.000 50.24764 215 GLU A CA 1
ATOM 1587 C C . GLU A 1 215 ? -50.86200 12.54800 6.62200 1.000 50.31221 215 GLU A C 1
ATOM 1588 O O . GLU A 1 215 ? -51.74600 13.28700 7.07100 1.000 50.15657 215 GLU A O 1
ATOM 1594 N N . SER A 1 216 ? -50.25900 12.78100 5.44900 1.000 46.09291 216 SER A N 1
ATOM 1595 C CA . SER A 1 216 ? -50.63400 13.89300 4.56900 1.000 50.94548 216 SER A CA 1
ATOM 1596 C C . SER A 1 216 ? -52.03900 13.77100 3.96500 1.000 54.77120 216 SER A C 1
ATOM 1597 O O . SER A 1 216 ? -52.52400 14.73700 3.36500 1.000 55.76968 216 SER A O 1
ATOM 1600 N N . GLU A 1 217 ? -52.72200 12.63400 4.08900 1.000 54.33394 217 GLU A N 1
ATOM 1601 C CA . GLU A 1 217 ? -54.12900 12.68500 3.70500 1.000 52.90694 217 GLU A CA 1
ATOM 1602 C C . GLU A 1 217 ? -54.98200 13.45700 4.71300 1.000 53.55756 217 GLU A C 1
ATOM 1603 O O . GLU A 1 217 ? -56.12600 13.79800 4.40200 1.000 52.99768 217 GLU A O 1
ATOM 1609 N N . VAL A 1 218 ? -54.45700 13.77000 5.89800 1.000 52.89727 218 VAL A N 1
ATOM 1610 C CA . VAL A 1 218 ? -55.28800 14.41900 6.90600 1.000 50.89887 218 VAL A CA 1
ATOM 1611 C C . VAL A 1 218 ? -55.46200 15.90500 6.60900 1.000 47.61906 218 VAL A C 1
ATOM 1612 O O . VAL A 1 218 ? -56.55700 16.45400 6.77800 1.000 46.78759 218 VAL A O 1
ATOM 1616 N N . GLY A 1 219 ? -54.39400 16.58500 6.19100 1.000 46.26790 219 GLY A N 1
ATOM 1617 C CA . GLY A 1 219 ? -54.44400 18.00200 5.89700 1.000 47.96310 219 GLY A CA 1
ATOM 1618 C C . GLY A 1 219 ? -55.59700 18.45000 4.99900 1.000 52.27657 219 GLY A C 1
ATOM 1619 O O . GLY A 1 219 ? -56.39200 19.33300 5.36100 1.000 53.49232 219 GLY A O 1
ATOM 1620 N N . PRO A 1 220 ? -55.70100 17.87000 3.80300 1.000 48.25510 220 PRO A N 1
ATOM 1621 C CA . PRO A 1 220 ? -56.82800 18.24000 2.91400 1.000 44.99567 220 PRO A CA 1
ATOM 1622 C C . PRO A 1 220 ? -58.18900 18.03000 3.54600 1.000 47.48522 220 PRO A C 1
ATOM 1623 O O . PRO A 1 220 ? -59.08700 18.84400 3.32400 1.000 49.89920 220 PRO A O 1
ATOM 1627 N N . THR A 1 221 ? -58.37300 16.97100 4.33900 1.000 46.79198 221 THR A N 1
ATOM 1628 C CA . THR A 1 221 ? -59.65600 16.78000 5.01600 1.000 50.22094 221 THR A CA 1
ATOM 1629 C C . THR A 1 221 ? -59.91200 17.87300 6.04900 1.000 52.14484 221 THR A C 1
ATOM 1630 O O . THR A 1 221 ? -61.03900 18.36800 6.16900 1.000 53.38544 221 THR A O 1
ATOM 1634 N N . LEU A 1 222 ? -58.89000 18.23000 6.83900 1.000 50.02974 222 LEU A N 1
ATOM 1635 C CA . LEU A 1 222 ? -59.06000 19.32100 7.79400 1.000 52.47414 222 LEU A CA 1
ATOM 1636 C C . LEU A 1 222 ? -59.29700 20.64200 7.07600 1.000 52.66026 222 LEU A C 1
ATOM 1637 O O . LEU A 1 222 ? -60.15000 21.43700 7.49100 1.000 49.96890 222 LEU A O 1
ATOM 1642 N N . HIS A 1 223 ? -58.55600 20.88600 5.99000 1.000 51.41447 223 HIS A N 1
ATOM 1643 C CA . HIS A 1 223 ? -58.78600 22.08100 5.18800 1.000 50.02865 223 HIS A CA 1
ATOM 1644 C C . HIS A 1 223 ? -60.22500 22.14600 4.68900 1.000 51.43898 223 HIS A C 1
ATOM 1645 O O . HIS A 1 223 ? -60.85300 23.20900 4.70700 1.000 52.48876 223 HIS A O 1
ATOM 1652 N N . ARG A 1 224 ? -60.76000 21.02000 4.22500 1.000 55.06086 224 ARG A N 1
ATOM 1653 C CA . ARG A 1 224 ? -62.12800 21.00200 3.73000 1.000 49.89901 224 ARG A CA 1
ATOM 1654 C C . ARG A 1 224 ? -63.11200 21.29200 4.85700 1.000 55.34715 224 ARG A C 1
ATOM 1655 O O . ARG A 1 224 ? -64.07600 22.04600 4.67900 1.000 59.56518 224 ARG A O 1
ATOM 1663 N N . LEU A 1 225 ? -62.86000 20.73400 6.04000 1.000 52.86326 225 LEU A N 1
ATOM 1664 C CA . LEU A 1 225 ? -63.78100 20.90900 7.15400 1.000 50.53466 225 LEU A CA 1
ATOM 1665 C C . LEU A 1 225 ? -63.78300 22.34700 7.65000 1.000 55.04936 225 LEU A C 1
ATOM 1666 O O . LEU A 1 225 ? -64.84300 22.89400 7.98400 1.000 54.36417 225 LEU A O 1
ATOM 1671 N N . ILE A 1 226 ? -62.60500 22.97200 7.72100 1.000 50.20217 226 ILE A N 1
ATOM 1672 C CA . ILE A 1 226 ? -62.53800 24.33900 8.21300 1.000 52.85274 226 ILE A CA 1
ATOM 1673 C C . ILE A 1 226 ? -63.18700 25.29100 7.22000 1.000 57.47980 226 ILE A C 1
ATOM 1674 O O . ILE A 1 226 ? -63.97300 26.16500 7.60300 1.000 58.28452 226 ILE A O 1
ATOM 1679 N N . ARG A 1 227 ? -62.89600 25.11500 5.93000 1.000 53.01084 227 ARG A N 1
ATOM 1680 C CA . ARG A 1 227 ? -63.49200 25.97100 4.90900 1.000 57.65370 227 ARG A CA 1
ATOM 1681 C C . ARG A 1 227 ? -65.01400 25.92900 4.96800 1.000 60.00968 227 ARG A C 1
ATOM 1682 O O . ARG A 1 227 ? -65.67600 26.96400 4.81600 1.000 61.06183 227 ARG A O 1
ATOM 1690 N N . GLY A 1 228 ? -65.59000 24.75200 5.21200 1.000 53.91299 228 GLY A N 1
ATOM 1691 C CA . GLY A 1 228 ? -67.03700 24.67400 5.25400 1.000 56.84471 228 GLY A CA 1
ATOM 1692 C C . GLY A 1 228 ? -67.68500 25.13700 6.54600 1.000 56.36611 228 GLY A C 1
ATOM 1693 O O . GLY A 1 228 ? -68.91300 25.22900 6.59900 1.000 60.97558 228 GLY A O 1
ATOM 1694 N N . ALA A 1 229 ? -66.90900 25.41900 7.58700 1.000 55.89598 229 ALA A N 1
ATOM 1695 C CA . ALA A 1 229 ? -67.49300 25.71800 8.88700 1.000 56.15133 229 ALA A CA 1
ATOM 1696 C C . ALA A 1 229 ? -67.91500 27.17900 8.96300 1.000 61.14315 229 ALA A C 1
ATOM 1697 O O . ALA A 1 229 ? -67.14500 28.08400 8.62500 1.000 62.53616 229 ALA A O 1
ATOM 1699 N N . ASP A 1 230 ? -69.13200 27.41200 9.43500 1.000 64.81674 230 ASP A N 1
ATOM 1700 C CA . ASP A 1 230 ? -69.62400 28.77500 9.55100 1.000 67.89913 230 ASP A CA 1
ATOM 1701 C C . ASP A 1 230 ? -69.17600 29.45100 10.82800 1.000 62.95428 230 ASP A C 1
ATOM 1702 O O . ASP A 1 230 ? -69.13700 30.67800 10.87600 1.000 65.70781 230 ASP A O 1
ATOM 1707 N N . GLY A 1 231 ? -68.83700 28.68600 11.85400 1.000 63.16095 231 GLY A N 1
ATOM 1708 C CA . GLY A 1 231 ? -68.41800 29.27400 13.10000 1.000 61.52537 231 GLY A CA 1
ATOM 1709 C C . GLY A 1 231 ? -67.02300 28.84400 13.47400 1.000 58.79226 231 GLY A C 1
ATOM 1710 O O . GLY A 1 231 ? -66.14900 28.70700 12.61000 1.000 52.01730 231 GLY A O 1
ATOM 1711 N N . ARG A 1 232 ? -66.82800 28.62000 14.76900 1.000 56.63481 232 ARG A N 1
ATOM 1712 C CA . ARG A 1 232 ? -65.54900 28.20600 15.31800 1.000 60.50821 232 ARG A CA 1
ATOM 1713 C C . ARG A 1 232 ? -65.31600 26.71500 15.07000 1.000 61.38157 232 ARG A C 1
ATOM 1714 O O . ARG A 1 232 ? -66.25400 25.91000 15.04100 1.000 58.58545 232 ARG A O 1
ATOM 1722 N N . VAL A 1 233 ? -64.04800 26.35200 14.88200 1.000 57.42217 233 VAL A N 1
ATOM 1723 C CA . VAL A 1 233 ? -63.64300 24.96000 14.73300 1.000 50.72921 233 VAL A CA 1
ATOM 1724 C C . VAL A 1 233 ? -62.75200 24.58400 15.90300 1.000 51.47841 233 VAL A C 1
ATOM 1725 O O . VAL A 1 233 ? -61.86100 25.34500 16.29800 1.000 52.65324 233 VAL A O 1
ATOM 1729 N N . ILE A 1 234 ? -62.99500 23.40900 16.46000 1.000 52.89944 234 ILE A N 1
ATOM 1730 C CA . ILE A 1 234 ? -62.17800 22.87200 17.53500 1.000 51.25995 234 ILE A CA 1
ATOM 1731 C C . ILE A 1 234 ? -61.68000 21.51300 17.09200 1.000 50.10972 234 ILE A C 1
ATOM 1732 O O . ILE A 1 234 ? -62.48100 20.65100 16.71500 1.000 53.52237 234 ILE A O 1
ATOM 1737 N N . VAL A 1 235 ? -60.36200 21.33500 17.10700 1.000 49.55829 235 VAL A N 1
ATOM 1738 C CA . VAL A 1 235 ? -59.73600 20.08300 16.71400 1.000 49.14261 235 VAL A CA 1
ATOM 1739 C C . VAL A 1 235 ? -59.01600 19.51700 17.92400 1.000 50.63437 235 VAL A C 1
ATOM 1740 O O . VAL A 1 235 ? -58.08000 20.13600 18.44100 1.000 52.99754 235 VAL A O 1
ATOM 1744 N N . ALA A 1 236 ? -59.46500 18.35500 18.38300 1.000 49.48147 236 ALA A N 1
ATOM 1745 C CA . ALA A 1 236 ? -58.79000 17.60000 19.43000 1.000 52.11704 236 ALA A CA 1
ATOM 1746 C C . ALA A 1 236 ? -57.80900 16.59700 18.81900 1.000 55.74421 236 ALA A C 1
ATOM 1747 O O . ALA A 1 236 ? -58.18200 15.82300 17.93000 1.000 52.42467 236 ALA A O 1
ATOM 1749 N N . CYS A 1 237 ? -56.56000 16.60300 19.29400 1.000 56.95485 237 CYS A N 1
ATOM 1750 C CA . CYS A 1 237 ? -55.58300 15.60200 18.86400 1.000 56.03791 237 CYS A CA 1
ATOM 1751 C C . CYS A 1 237 ? -54.56900 15.34800 19.97600 1.000 55.77825 237 CYS A C 1
ATOM 1752 O O . CYS A 1 237 ? -54.61500 15.96200 21.04400 1.000 62.08395 237 CYS A O 1
ATOM 1755 N N . PHE A 1 238 ? -53.64300 14.43000 19.71900 1.000 54.99268 238 PHE A N 1
ATOM 1756 C CA . PHE A 1 238 ? -52.59000 14.14900 20.68100 1.000 54.77350 238 PHE A CA 1
ATOM 1757 C C . PHE A 1 238 ? -51.47600 15.17700 20.55200 1.000 57.58463 238 PHE A C 1
ATOM 1758 O O . PHE A 1 238 ? -50.95000 15.41700 19.45400 1.000 50.79772 238 PHE A O 1
ATOM 1766 N N . ALA A 1 239 ? -51.10200 15.75900 21.68900 1.000 54.78363 239 ALA A N 1
ATOM 1767 C CA . ALA A 1 239 ? -50.10400 16.81700 21.71500 1.000 60.58217 239 ALA A CA 1
ATOM 1768 C C . ALA A 1 239 ? -48.75000 16.34600 21.21000 1.000 60.61181 239 ALA A C 1
ATOM 1769 O O . ALA A 1 239 ? -47.96400 17.15700 20.71800 1.000 62.96056 239 ALA A O 1
ATOM 1771 N N . SER A 1 240 ? -48.46600 15.05400 21.29900 1.000 58.94845 240 SER A N 1
ATOM 1772 C CA . SER A 1 240 ? -47.21000 14.52900 20.78600 1.000 58.29333 240 SER A CA 1
ATOM 1773 C C . SER A 1 240 ? -47.15000 14.45700 19.25200 1.000 57.02953 240 SER A C 1
ATOM 1774 O O . SER A 1 240 ? -46.06000 14.26700 18.70200 1.000 53.33317 240 SER A O 1
ATOM 1777 N N . ASN A 1 241 ? -48.27200 14.59500 18.54400 1.000 49.19341 241 ASN A N 1
ATOM 1778 C CA . ASN A 1 241 ? -48.25800 14.47200 17.08900 1.000 50.09473 241 ASN A CA 1
ATOM 1779 C C . ASN A 1 241 ? -48.07100 15.86100 16.48100 1.000 48.72382 241 ASN A C 1
ATOM 1780 O O . ASN A 1 241 ? -49.02400 16.54000 16.10200 1.000 44.56350 241 ASN A O 1
ATOM 1785 N N . VAL A 1 242 ? -46.81100 16.26200 16.34400 1.000 45.36067 242 VAL A N 1
ATOM 1786 C CA . VAL A 1 242 ? -46.49500 17.59900 15.85900 1.000 43.41102 242 VAL A CA 1
ATOM 1787 C C . VAL A 1 242 ? -46.90400 17.77100 14.40300 1.000 46.19907 242 VAL A C 1
ATOM 1788 O O . VAL A 1 242 ? -47.38400 18.83700 14.01000 1.000 48.59348 242 VAL A O 1
ATOM 1792 N N . ASP A 1 243 ? -46.73900 16.73100 13.57500 1.000 48.52902 243 ASP A N 1
ATOM 1793 C CA . ASP A 1 243 ? -47.10600 16.84600 12.16000 1.000 44.17387 243 ASP A CA 1
ATOM 1794 C C . ASP A 1 243 ? -48.61900 16.97300 11.96800 1.000 46.76355 243 ASP A C 1
ATOM 1795 O O . ASP A 1 243 ? -49.07500 17.55700 10.97400 1.000 50.25029 243 ASP A O 1
ATOM 1800 N N . ARG A 1 244 ? -49.41200 16.43300 12.89800 1.000 40.57017 244 ARG A N 1
ATOM 1801 C CA . ARG A 1 244 ? -50.85000 16.66000 12.86100 1.000 42.09122 244 ARG A CA 1
ATOM 1802 C C . ARG A 1 244 ? -51.18200 18.09700 13.24900 1.000 48.81031 244 ARG A C 1
ATOM 1803 O O . ARG A 1 244 ? -52.02200 18.74100 12.60600 1.000 47.66344 244 ARG A O 1
ATOM 1811 N N . VAL A 1 245 ? -50.53700 18.62400 14.30100 1.000 45.76249 245 VAL A N 1
ATOM 1812 C CA . VAL A 1 245 ? -50.76200 20.02000 14.67100 1.000 46.60530 245 VAL A CA 1
ATOM 1813 C C . VAL A 1 245 ? -50.33700 20.94100 13.53100 1.000 42.99020 245 VAL A C 1
ATOM 1814 O O . VAL A 1 245 ? -51.05100 21.88300 13.15700 1.000 42.62464 245 VAL A O 1
ATOM 1818 N N . GLN A 1 246 ? -49.16500 20.68400 12.96300 1.000 39.82035 246 GLN A N 1
ATOM 1819 C CA . GLN A 1 246 ? -48.72100 21.48200 11.83100 1.000 42.83930 246 GLN A CA 1
ATOM 1820 C C . GLN A 1 246 ? -49.77000 21.53300 10.72200 1.000 44.95722 246 GLN A C 1
ATOM 1821 O O . GLN A 1 246 ? -50.00300 22.58900 10.13000 1.000 47.17185 246 GLN A O 1
ATOM 1827 N N . GLN A 1 247 ? -50.43200 20.41200 10.43200 1.000 43.10997 247 GLN A N 1
ATOM 1828 C CA . GLN A 1 247 ? -51.39700 20.45500 9.33800 1.000 46.40455 247 GLN A CA 1
ATOM 1829 C C . GLN A 1 247 ? -52.63800 21.24400 9.72000 1.000 45.98970 247 GLN A C 1
ATOM 1830 O O . GLN A 1 247 ? -53.20000 21.96300 8.88800 1.000 48.74448 247 GLN A O 1
ATOM 1836 N N . ILE A 1 248 ? -53.09100 21.12000 10.96600 1.000 47.61167 248 ILE A N 1
ATOM 1837 C CA . ILE A 1 248 ? -54.19800 21.95900 11.43100 1.000 49.20892 248 ILE A CA 1
ATOM 1838 C C . ILE A 1 248 ? -53.85200 23.43500 11.27700 1.000 47.68375 248 ILE A C 1
ATOM 1839 O O . ILE A 1 248 ? -54.63000 24.22300 10.72500 1.000 49.95494 248 ILE A O 1
ATOM 1844 N N . ILE A 1 249 ? -52.66700 23.82700 11.73700 1.000 46.82851 249 ILE A N 1
ATOM 1845 C CA . ILE A 1 249 ? -52.28100 25.23200 11.67200 1.000 48.76630 249 ILE A CA 1
ATOM 1846 C C . ILE A 1 249 ? -52.20500 25.70500 10.21900 1.000 49.31235 249 ILE A C 1
ATOM 1847 O O . ILE A 1 249 ? -52.74500 26.75900 9.86400 1.000 52.41411 249 ILE A O 1
ATOM 1852 N N . ASP A 1 250 ? -51.55600 24.92400 9.35600 1.000 46.11103 250 ASP A N 1
ATOM 1853 C CA . ASP A 1 250 ? -51.44500 25.30400 7.94600 1.000 51.94669 250 ASP A CA 1
ATOM 1854 C C . ASP A 1 250 ? -52.81500 25.46900 7.28600 1.000 50.55622 250 ASP A C 1
ATOM 1855 O O . ASP A 1 250 ? -53.02800 26.41400 6.51500 1.000 46.41573 250 ASP A O 1
ATOM 1860 N N . ALA A 1 251 ? -53.76200 24.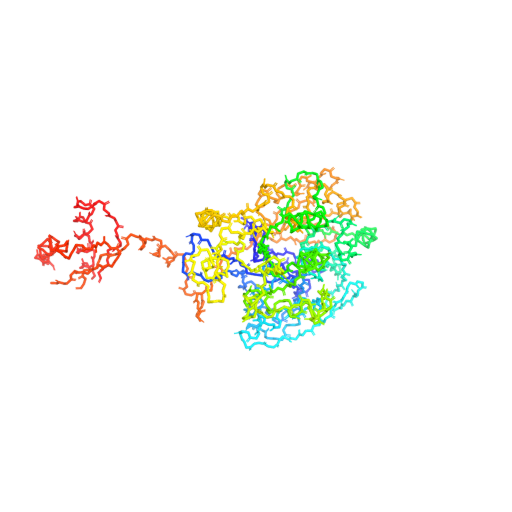57400 7.58400 1.000 49.64339 251 ALA A N 1
ATOM 1861 C CA . ALA A 1 251 ? -55.10500 24.73300 7.03200 1.000 53.00167 251 ALA A CA 1
ATOM 1862 C C . ALA A 1 251 ? -55.75400 26.01600 7.54100 1.000 57.66025 251 ALA A C 1
ATOM 1863 O O . ALA A 1 251 ? -56.29800 26.80100 6.75600 1.000 60.17841 251 ALA A O 1
ATOM 1865 N N . ALA A 1 252 ? -55.69200 26.24900 8.85600 1.000 52.50925 252 ALA A N 1
ATOM 1866 C CA . ALA A 1 252 ? -56.33600 27.42100 9.45400 1.000 57.96654 252 ALA A CA 1
ATOM 1867 C C . ALA A 1 252 ? -55.75000 28.72200 8.91900 1.000 57.15163 252 ALA A C 1
ATOM 1868 O O . ALA A 1 252 ? -56.47900 29.67500 8.62400 1.000 55.40039 252 ALA A O 1
ATOM 1870 N N . VAL A 1 253 ? -54.42300 28.79800 8.85200 1.000 54.38246 253 VAL A N 1
ATOM 1871 C CA . VAL A 1 253 ? -53.78400 30.01300 8.38100 1.000 54.63714 253 VAL A CA 1
ATOM 1872 C C . VAL A 1 253 ? -54.12600 30.24700 6.92100 1.000 58.73276 253 VAL A C 1
ATOM 1873 O O . VAL A 1 253 ? -54.37000 31.38300 6.50000 1.000 61.96837 253 VAL A O 1
ATOM 1877 N N . ALA A 1 254 ? -54.19000 29.17200 6.12900 1.000 59.11636 254 ALA A N 1
ATOM 1878 C CA . ALA A 1 254 ? -54.52200 29.32800 4.71500 1.000 55.17007 254 ALA A CA 1
ATOM 1879 C C . ALA A 1 254 ? -55.93200 29.85100 4.51400 1.000 58.54543 254 ALA A C 1
ATOM 1880 O O . ALA A 1 254 ? -56.22900 30.38000 3.44100 1.000 62.37516 254 ALA A O 1
ATOM 1882 N N . LEU A 1 255 ? -56.80500 29.72900 5.51100 1.000 53.10066 255 LEU A N 1
ATOM 1883 C CA . LEU A 1 255 ? -58.16300 30.24900 5.41900 1.000 54.55084 255 LEU A CA 1
ATOM 1884 C C . LEU A 1 255 ? -58.38200 31.46400 6.32600 1.000 55.93055 255 LEU A C 1
ATOM 1885 O O . LEU A 1 255 ? -59.51100 31.73900 6.73200 1.000 61.15865 255 LEU A O 1
ATOM 1890 N N . GLY A 1 256 ? -57.32200 32.19500 6.66300 1.000 53.18265 256 GLY A N 1
ATOM 1891 C CA . GLY A 1 256 ? -57.52300 33.44300 7.38000 1.000 53.89533 256 GLY A CA 1
ATOM 1892 C C . GLY A 1 256 ? -57.95800 33.31700 8.82700 1.000 57.29097 256 GLY A C 1
ATOM 1893 O O . GLY A 1 256 ? -58.45900 34.28900 9.40300 1.000 62.39524 256 GLY A O 1
ATOM 1894 N N . ARG A 1 257 ? -57.79000 32.15300 9.43800 1.000 53.83555 257 ARG A N 1
ATOM 1895 C CA . ARG A 1 257 ? -58.08000 31.98800 10.85700 1.000 58.87237 257 ARG A CA 1
ATOM 1896 C C . ARG A 1 257 ? -56.80100 32.03900 11.67900 1.000 54.59588 257 ARG A C 1
ATOM 1897 O O . ARG A 1 257 ? -55.69400 31.86300 11.17500 1.000 57.70458 257 ARG A O 1
ATOM 1905 N N . ARG A 1 258 ? -56.96800 32.30100 12.95900 1.000 59.69117 258 ARG A N 1
ATOM 1906 C CA . ARG A 1 258 ? -55.86600 32.22300 13.89400 1.000 60.62117 258 ARG A CA 1
ATOM 1907 C C . ARG A 1 258 ? -56.10000 31.04900 14.82800 1.000 56.19555 258 ARG A C 1
ATOM 1908 O O . ARG A 1 258 ? -57.21700 30.54000 14.94400 1.000 56.34671 258 ARG A O 1
ATOM 1916 N N . VAL A 1 259 ? -55.03000 30.62800 15.48700 1.000 54.49496 259 VAL A N 1
ATOM 1917 C CA . VAL A 1 259 ? -54.97900 29.35700 16.18400 1.000 52.47009 259 VAL A CA 1
ATOM 1918 C C . VAL A 1 259 ? -54.68600 29.61100 17.65100 1.000 59.90272 259 VAL A C 1
ATOM 1919 O O . VAL A 1 259 ? -53.95300 30.53800 18.00400 1.000 59.98778 259 VAL A O 1
ATOM 1923 N N . SER A 1 260 ? -55.26200 28.76700 18.51000 1.000 55.28750 260 SER A N 1
ATOM 1924 C CA . SER A 1 260 ? -55.07700 28.86100 19.94200 1.000 53.92799 260 SER A CA 1
ATOM 1925 C C . SER A 1 260 ? -54.94100 27.46300 20.52900 1.000 55.86720 260 SER A C 1
ATOM 1926 O O . SER A 1 260 ? -55.74000 26.58000 20.21400 1.000 61.04471 260 SER A O 1
ATOM 1929 N N . PHE A 1 261 ? -53.93900 27.26000 21.37700 1.000 55.68197 261 PHE A N 1
ATOM 1930 C CA . PHE A 1 261 ? -53.76900 26.00200 22.08700 1.000 55.03327 261 PHE A CA 1
ATOM 1931 C C . PHE A 1 261 ? -54.50600 26.03400 23.42200 1.000 60.75582 261 PHE A C 1
ATOM 1932 O O . PHE A 1 261 ? -54.49700 27.05100 24.11700 1.000 64.60938 261 PHE A O 1
ATOM 1940 N N . VAL A 1 262 ? -55.15300 24.91700 23.76900 1.000 58.85524 262 VAL A N 1
ATOM 1941 C CA . VAL A 1 262 ? -55.92000 24.77800 25.00500 1.000 57.04216 262 VAL A CA 1
ATOM 1942 C C . VAL A 1 262 ? -55.47700 23.51400 25.72400 1.000 59.25594 262 VAL A C 1
ATOM 1943 O O . VAL A 1 262 ? -55.43100 22.43800 25.11900 1.000 64.59443 262 VAL A O 1
ATOM 1947 N N . GLY A 1 263 ? -55.17600 23.63200 27.01500 1.000 58.04131 263 GLY A N 1
ATOM 1948 C CA . GLY A 1 263 ? -54.74200 22.47900 27.78500 1.000 57.06296 263 GLY A CA 1
ATOM 1949 C C . GLY A 1 263 ? -53.24200 22.46300 27.99600 1.000 70.49956 263 GLY A C 1
ATOM 1950 O O . GLY A 1 263 ? -52.46800 22.70200 27.05600 1.000 69.48204 263 GLY A O 1
ATOM 1951 N N . ARG A 1 264 ? -52.82600 22.16600 29.23300 1.000 73.65833 264 ARG A N 1
ATOM 1952 C CA . ARG A 1 264 ? -51.42100 22.28600 29.62000 1.000 70.68295 264 ARG A CA 1
ATOM 1953 C C . ARG A 1 264 ? -50.53000 21.40000 28.75200 1.000 68.65409 264 ARG A C 1
ATOM 1954 O O . ARG A 1 264 ? -49.50800 21.85600 28.22100 1.000 66.00618 264 ARG A O 1
ATOM 1962 N N . SER A 1 265 ? -50.91600 20.13400 28.57200 1.000 69.37763 265 SER A N 1
ATOM 1963 C CA . SER A 1 265 ? -50.10500 19.22300 27.76500 1.000 73.67186 265 SER A CA 1
ATOM 1964 C C . SER A 1 265 ? -49.92600 19.74300 26.34000 1.000 68.08251 265 SER A C 1
ATOM 1965 O O . SER A 1 265 ? -48.83200 19.64400 25.76800 1.000 63.17333 265 SER A O 1
ATOM 1968 N N . MET A 1 266 ? -50.97800 20.32500 25.75900 1.000 66.93252 266 MET A N 1
ATOM 1969 C CA . MET A 1 266 ? -50.83700 20.90400 24.42800 1.000 65.06526 266 MET A CA 1
ATOM 1970 C C . MET A 1 266 ? -49.93900 22.13900 24.45400 1.000 67.93591 266 MET A C 1
ATOM 1971 O O . MET A 1 266 ? -49.06800 22.29600 23.58700 1.000 66.45445 266 MET A O 1
ATOM 1976 N N . VAL A 1 267 ? -50.11900 23.01700 25.44700 1.000 66.64834 267 VAL A N 1
ATOM 1977 C CA . VAL A 1 267 ? -49.32400 24.24400 25.51200 1.000 63.27188 267 VAL A CA 1
ATOM 1978 C C . VAL A 1 267 ? -47.85300 23.92500 25.77000 1.000 62.83506 267 VAL A C 1
ATOM 1979 O O . VAL A 1 267 ? -46.96000 24.45500 25.09800 1.000 64.07684 267 VAL A O 1
ATOM 1983 N N . ARG A 1 268 ? -47.57500 23.05600 26.74000 1.000 59.45694 268 ARG A N 1
ATOM 1984 C CA . ARG A 1 268 ? -46.18700 22.69500 27.00900 1.000 64.11210 268 ARG A CA 1
ATOM 1985 C C . ARG A 1 268 ? -45.53800 22.06500 25.78300 1.000 62.83236 268 ARG A C 1
ATOM 1986 O O . ARG A 1 268 ? -44.40600 22.40700 25.41700 1.000 62.54252 268 ARG A O 1
ATOM 1994 N N . ASN A 1 269 ? -46.22900 21.12000 25.14400 1.000 61.95563 269 ASN A N 1
ATOM 1995 C CA . ASN A 1 269 ? -45.57500 20.34600 24.09800 1.000 58.28960 269 ASN A CA 1
ATOM 1996 C C . ASN A 1 269 ? -45.37800 21.17100 22.82600 1.000 58.66608 269 ASN A C 1
ATOM 1997 O O . ASN A 1 269 ? -44.34500 21.03800 22.15100 1.000 58.26220 269 ASN A O 1
ATOM 2002 N N . MET A 1 270 ? -46.33300 22.04700 22.48500 1.000 51.02448 270 MET A N 1
ATOM 2003 C CA . MET A 1 270 ? -46.10300 22.88200 21.31100 1.000 55.39792 270 MET A CA 1
ATOM 2004 C C . MET A 1 270 ? -44.99300 23.89700 21.54500 1.000 57.52975 270 MET A C 1
ATOM 2005 O O . MET A 1 270 ? -44.26200 24.23000 20.60400 1.000 54.68360 270 MET A O 1
ATOM 2010 N N . ARG A 1 271 ? -44.83000 24.37000 22.78500 1.000 54.98611 271 ARG A N 1
ATOM 2011 C CA . ARG A 1 271 ? -43.67800 25.20300 23.11100 1.000 54.52027 271 ARG A CA 1
ATOM 2012 C C . ARG A 1 271 ? -42.37200 24.49200 22.77800 1.000 48.76166 271 ARG A C 1
ATOM 2013 O O . ARG A 1 271 ? -41.52100 25.04100 22.06400 1.000 49.45753 271 ARG A O 1
ATOM 2021 N N . VAL A 1 272 ? -42.19600 23.26500 23.28100 1.000 47.00515 272 VAL A N 1
ATOM 2022 C CA . VAL A 1 272 ? -41.01500 22.47100 22.92500 1.000 48.94947 272 VAL A CA 1
ATOM 2023 C C . VAL A 1 272 ? -40.91300 22.29700 21.40700 1.000 52.73678 272 VAL A C 1
ATOM 2024 O O . VAL A 1 272 ? -39.83800 22.47400 20.81500 1.000 53.13357 272 VAL A O 1
ATOM 2028 N N . ALA A 1 273 ? -42.03100 21.94900 20.74900 1.000 49.93063 273 ALA A N 1
ATOM 2029 C CA . ALA A 1 273 ? -41.97500 21.69900 19.30400 1.000 51.37324 273 ALA A CA 1
ATOM 2030 C C . ALA A 1 273 ? -41.56700 22.94800 18.54200 1.000 46.57515 273 ALA A C 1
ATOM 2031 O O . ALA A 1 273 ? -40.76900 22.87000 17.60900 1.000 49.67657 273 ALA A O 1
ATOM 2033 N N . ARG A 1 274 ? -42.08900 24.11300 18.93000 1.000 48.47800 274 ARG A N 1
ATOM 2034 C CA . ARG A 1 274 ? -41.65000 25.35300 18.30200 1.000 47.73764 274 ARG A CA 1
ATOM 2035 C C . ARG A 1 274 ? -40.18500 25.64100 18.59900 1.000 52.67926 274 ARG A C 1
ATOM 2036 O O . ARG A 1 274 ? -39.44300 26.07400 17.71000 1.000 53.39206 274 ARG A O 1
ATOM 2044 N N . GLN A 1 275 ? -39.73600 25.38100 19.83100 1.000 47.16428 275 GLN A N 1
ATOM 2045 C CA . GLN A 1 275 ? -38.34500 25.68900 20.16000 1.000 49.99437 275 GLN A CA 1
ATOM 2046 C C . GLN A 1 275 ? -37.38100 24.81600 19.37700 1.000 52.83200 275 GLN A C 1
ATOM 2047 O O . GLN A 1 275 ? -36.33900 25.29000 18.90500 1.000 54.54022 275 GLN A O 1
ATOM 2053 N N . LEU A 1 276 ? -37.69900 23.53400 19.24300 1.000 51.40441 276 LEU A N 1
ATOM 2054 C CA . LEU A 1 276 ? -36.80600 22.62000 18.55000 1.000 53.17883 276 LEU A CA 1
ATOM 2055 C C . LEU A 1 276 ? -37.01300 22.62900 17.03900 1.000 51.50210 276 LEU A C 1
ATOM 2056 O O . LEU A 1 276 ? -36.29200 21.92600 16.32300 1.000 48.58948 276 LEU A O 1
ATOM 2061 N N . GLY A 1 277 ? -37.95500 23.42200 16.53600 1.000 50.18979 277 GLY A N 1
ATOM 2062 C CA . GLY A 1 277 ? -38.08900 23.61700 15.10800 1.000 45.75853 277 GLY A CA 1
ATOM 2063 C C . GLY A 1 277 ? -38.99300 22.63100 14.40700 1.000 50.53624 277 GLY A C 1
ATOM 2064 O O . GLY A 1 277 ? -39.04000 22.63500 13.17200 1.000 46.84233 277 GLY A O 1
ATOM 2065 N N . PHE A 1 278 ? -39.71300 21.78600 15.14700 1.000 48.01265 278 PHE A N 1
ATOM 2066 C CA . PHE A 1 278 ? -40.60800 20.82800 14.51000 1.000 46.91100 278 PHE A CA 1
ATOM 2067 C C . PHE A 1 278 ? -41.95300 21.44800 14.18700 1.000 50.71102 278 PHE A C 1
ATOM 2068 O O . PHE A 1 278 ? -42.63400 20.99500 13.26400 1.000 47.73832 278 PHE A O 1
ATOM 2076 N N . LEU A 1 279 ? -42.35400 22.47800 14.91900 1.000 50.03602 279 LEU A N 1
ATOM 2077 C CA . LEU A 1 279 ? -43.57300 23.20500 14.61600 1.000 48.44085 279 LEU A CA 1
ATOM 2078 C C . LEU A 1 279 ? -43.20000 24.61500 14.17800 1.000 52.18461 279 LEU A C 1
ATOM 2079 O O . LEU A 1 279 ? -42.46600 25.31900 14.88300 1.000 53.77728 279 LEU A O 1
ATOM 2084 N N . ARG A 1 280 ? -43.65200 25.00100 12.98700 1.000 54.03393 280 ARG A N 1
ATOM 2085 C CA . ARG A 1 280 ? -43.33800 26.29800 12.39000 1.000 51.96265 280 ARG A CA 1
ATOM 2086 C C . ARG A 1 280 ? -44.63500 27.09000 12.27600 1.000 53.49370 280 ARG A C 1
ATOM 2087 O O . ARG A 1 280 ? -45.50700 26.74800 11.47500 1.000 55.13389 280 ARG A O 1
ATOM 2089 N N . VAL A 1 281 ? -44.77500 28.12200 13.10100 1.000 53.21021 281 VAL A N 1
ATOM 2090 C CA . VAL A 1 281 ? -45.95000 28.98200 13.08300 1.000 50.64827 281 VAL A CA 1
ATOM 2091 C C . VAL A 1 281 ? -45.51600 30.38800 13.48700 1.000 57.84728 281 VAL A C 1
ATOM 2092 O O . VAL A 1 281 ? -44.62100 30.56800 14.32300 1.000 52.10119 281 VAL A O 1
ATOM 2096 N N . ALA A 1 282 ? -46.11900 31.38500 12.83600 1.000 62.63935 282 ALA A N 1
ATOM 2097 C CA . ALA A 1 282 ? -45.85000 32.78600 13.13100 1.000 60.93879 282 ALA A CA 1
ATOM 2098 C C . ALA A 1 282 ? -46.60300 33.21400 14.38200 1.000 59.92424 282 ALA A C 1
ATOM 2099 O O . ALA A 1 282 ? -47.76400 32.84600 14.57500 1.000 63.21754 282 ALA A O 1
ATOM 2101 N N . ASP A 1 283 ? -45.94300 34.01900 15.21700 1.000 59.23252 283 ASP A N 1
ATOM 2102 C CA . ASP A 1 283 ? -46.54500 34.46200 16.47800 1.000 66.73140 283 ASP A CA 1
ATOM 2103 C C . ASP A 1 283 ? -47.84700 35.22700 16.27000 1.000 61.41364 283 ASP A C 1
ATOM 2104 O O . ASP A 1 283 ? -48.72700 35.19700 17.14100 1.000 62.85254 283 ASP A O 1
ATOM 2109 N N . SER A 1 284 ? -47.98400 35.92300 15.13800 1.000 59.96065 284 SER A N 1
ATOM 2110 C CA . SER A 1 284 ? -49.21800 36.62600 14.81200 1.000 59.35940 284 SER A CA 1
ATOM 2111 C C . SER A 1 284 ? -50.35100 35.68800 14.42400 1.000 66.32511 284 SER A C 1
ATOM 2112 O O . SER A 1 284 ? -51.49200 36.14700 14.32800 1.000 68.00599 284 SER A O 1
ATOM 2115 N N . ASP A 1 285 ? -50.06800 34.40700 14.16700 1.000 66.88822 285 ASP A N 1
ATOM 2116 C CA . ASP A 1 285 ? -51.10000 33.41700 13.88300 1.000 62.89348 285 ASP A CA 1
ATOM 2117 C C . ASP A 1 285 ? -51.65100 32.76200 15.14100 1.000 62.90072 285 ASP A C 1
ATOM 2118 O O . ASP A 1 285 ? -52.70800 32.11900 15.08100 1.000 62.50372 285 ASP A O 1
ATOM 2123 N N . LEU A 1 286 ? -50.96800 32.91400 16.26900 1.000 61.29793 286 LEU A N 1
ATOM 2124 C CA . LEU A 1 286 ? -51.43600 32.38000 17.53700 1.000 64.94490 286 LEU A CA 1
ATOM 2125 C C . LEU A 1 286 ? -52.09700 33.45100 18.39600 1.000 65.38310 286 LEU A C 1
ATOM 2126 O O . LEU A 1 286 ? -51.66900 34.60800 18.40600 1.000 70.06241 286 LEU A O 1
ATOM 2131 N N . ILE A 1 287 ? -53.17100 33.05500 19.07900 1.000 65.62959 287 ILE A N 1
ATOM 2132 C CA . ILE A 1 287 ? -53.87500 33.86900 20.06200 1.000 65.43004 287 ILE A CA 1
ATOM 2133 C C . ILE A 1 287 ? -53.74500 33.15500 21.38700 1.000 68.83468 287 ILE A C 1
ATOM 2134 O O . ILE A 1 287 ? -53.81000 31.92000 21.43800 1.000 66.84255 287 ILE A O 1
ATOM 2139 N N . ASP A 1 288 ? -53.60600 33.91600 22.46100 1.000 72.16833 288 ASP A N 1
ATOM 2140 C CA . ASP A 1 288 ? -53.69300 33.28300 23.76200 1.000 74.68192 288 ASP A CA 1
ATOM 2141 C C . ASP A 1 288 ? -55.12500 32.82700 24.00200 1.000 70.03249 288 ASP A C 1
ATOM 2142 O O . ASP A 1 288 ? -56.08700 33.38300 23.45900 1.000 62.25798 288 ASP A O 1
ATOM 2147 N N . ILE A 1 289 ? -55.25500 31.76600 24.79100 1.000 73.32916 289 ILE A N 1
ATOM 2148 C CA . ILE A 1 289 ? -56.57000 31.17700 25.00900 1.000 75.88930 289 ILE A CA 1
ATOM 2149 C C . ILE A 1 289 ? -57.49500 32.17000 25.71300 1.000 76.97546 289 ILE A C 1
ATOM 2150 O O . ILE A 1 289 ? -58.65900 32.33800 25.32400 1.000 71.63115 289 ILE A O 1
ATOM 2155 N N . ALA A 1 290 ? -56.97900 32.88100 26.73700 1.000 84.86003 290 ALA A N 1
ATOM 2156 C CA . ALA A 1 290 ? -57.78400 33.88600 27.45100 1.000 85.75856 290 ALA A CA 1
ATOM 2157 C C . ALA A 1 290 ? -58.11300 35.14700 26.57300 1.000 82.53163 290 ALA A C 1
ATOM 2158 O O . ALA A 1 290 ? -58.69500 36.11000 27.09200 1.000 83.66461 290 ALA A O 1
ATOM 2160 N N . ALA A 1 291 ? -57.76800 35.15200 25.28000 1.000 77.28342 291 ALA A N 1
ATOM 2161 C CA . ALA A 1 291 ? -58.11700 36.24300 24.38200 1.000 75.61294 291 ALA A CA 1
ATOM 2162 C C . ALA A 1 291 ? -58.78800 35.74700 23.11100 1.000 79.58961 291 ALA A C 1
ATOM 2163 O O . ALA A 1 291 ? -59.02200 36.54700 22.19500 1.000 81.75396 291 ALA A O 1
ATOM 2165 N N . ALA A 1 292 ? -59.08800 34.44900 23.01800 1.000 78.75718 292 ALA A N 1
ATOM 2166 C CA . ALA A 1 292 ? -59.71200 33.93600 21.80300 1.000 78.38018 292 ALA A CA 1
ATOM 2167 C C . ALA A 1 292 ? -61.16700 34.36700 21.69300 1.000 78.37058 292 ALA A C 1
ATOM 2168 O O . ALA A 1 292 ? -61.65700 34.60100 20.58400 1.000 77.04503 292 ALA A O 1
ATOM 2170 N N . GLU A 1 293 ? -61.87200 34.49500 22.82100 1.000 82.67132 293 GLU A N 1
ATOM 2171 C CA . GLU A 1 293 ? -63.29700 34.81600 22.76500 1.000 82.95993 293 GLU A CA 1
ATOM 2172 C C . GLU A 1 293 ? -63.57900 36.26900 22.39400 1.000 83.15535 293 GLU A C 1
ATOM 2173 O O . GLU A 1 293 ? -64.75200 36.62700 22.23300 1.000 82.91686 293 GLU A O 1
ATOM 2179 N N . THR A 1 294 ? -62.55000 37.10400 22.23400 1.000 80.62062 294 THR A N 1
ATOM 2180 C CA . THR A 1 294 ? -62.77600 38.47800 21.80100 1.000 79.44336 294 THR A CA 1
ATOM 2181 C C . THR A 1 294 ? -63.13600 38.56600 20.31900 1.000 80.02703 294 THR A C 1
ATOM 2182 O O . THR A 1 294 ? -63.84200 39.49600 19.91400 1.000 81.52455 294 THR A O 1
ATOM 2186 N N . MET A 1 295 ? -62.70400 37.61000 19.50500 1.000 81.54742 295 MET A N 1
ATOM 2187 C CA . MET A 1 295 ? -62.94300 37.67500 18.07200 1.000 77.99023 295 MET A CA 1
ATOM 2188 C C . MET A 1 295 ? -64.19600 36.97600 17.63600 1.000 68.68343 295 MET A C 1
ATOM 2189 O O . MET A 1 295 ? -64.78400 36.16200 18.35000 1.000 65.15241 295 MET A O 1
ATOM 2194 N N . ALA A 1 296 ? -64.50700 37.21800 16.37100 1.000 67.06705 296 ALA A N 1
ATOM 2195 C CA . ALA A 1 296 ? -65.54500 36.46800 15.71100 1.000 66.90114 296 ALA A CA 1
ATOM 2196 C C . ALA A 1 296 ? -65.20400 34.97900 15.75300 1.000 69.29407 296 ALA A C 1
ATOM 2197 O O . ALA A 1 296 ? -64.03000 34.59400 15.61300 1.000 65.23969 296 ALA A O 1
ATOM 2199 N N . PRO A 1 297 ? -66.19400 34.12400 15.99300 1.000 64.83785 297 PRO A N 1
ATOM 2200 C CA . PRO A 1 297 ? -65.91900 32.68300 16.03100 1.000 63.53253 297 PRO A CA 1
ATOM 2201 C C . PRO A 1 297 ? -65.35000 32.13200 14.73400 1.000 63.52802 297 PRO A C 1
ATOM 2202 O O . PRO A 1 297 ? -64.44200 31.29600 14.77900 1.000 61.71201 297 PRO A O 1
ATOM 2206 N N . ASP A 1 298 ? -65.82600 32.58500 13.57900 1.000 62.02721 298 ASP A N 1
ATOM 2207 C CA . ASP A 1 298 ? -65.30400 32.06600 12.32500 1.000 63.45672 298 ASP A CA 1
ATOM 2208 C C . ASP A 1 298 ? -63.87900 32.55200 12.01900 1.000 63.02776 298 ASP A C 1
ATOM 2209 O O . ASP A 1 298 ? -63.41400 32.38400 10.88400 1.000 64.09718 298 ASP A O 1
ATOM 2214 N N . GLN A 1 299 ? -63.18300 33.12500 12.99800 1.000 61.19260 299 GLN A N 1
ATOM 2215 C CA . GLN A 1 299 ? -61.81600 33.59400 12.83900 1.000 62.93923 299 GLN A CA 1
ATOM 2216 C C . GLN A 1 299 ? -60.83600 32.79800 13.68400 1.000 63.48214 299 GLN A C 1
ATOM 2217 O O . GLN A 1 299 ? -59.63900 33.12100 13.70700 1.000 64.16942 299 GLN A O 1
ATOM 2223 N N . VAL A 1 300 ? -61.30700 31.78900 14.40300 1.000 58.05486 300 VAL A N 1
ATOM 2224 C CA . VAL A 1 300 ? -60.44900 31.05100 15.31300 1.000 59.61808 300 VAL A CA 1
ATOM 2225 C C . VAL A 1 300 ? -60.61400 29.55700 15.06500 1.000 56.13804 300 VAL A C 1
ATOM 2226 O O . VAL A 1 300 ? -61.67900 29.07300 14.66500 1.000 54.97952 300 VAL A O 1
ATOM 2230 N N . VAL A 1 301 ? -59.50800 28.84400 15.23100 1.000 57.21282 301 VAL A N 1
ATOM 2231 C CA . VAL A 1 301 ? -59.46900 27.39700 15.36300 1.000 50.48331 301 VAL A CA 1
ATOM 2232 C C . VAL A 1 301 ? -58.82600 27.11100 16.70600 1.000 49.41722 301 VAL A C 1
ATOM 2233 O O . VAL A 1 301 ? -57.71700 27.58300 16.96700 1.000 52.64937 301 VAL A O 1
ATOM 2237 N N . LEU A 1 302 ? -59.49000 26.32500 17.54400 1.000 50.02262 302 LEU A N 1
ATOM 2238 C CA . LEU A 1 302 ? -58.90400 25.91600 18.81500 1.000 52.99500 302 LEU A CA 1
ATOM 2239 C C . LEU A 1 302 ? -58.33700 24.51700 18.66600 1.000 50.79552 302 LEU A C 1
ATOM 2240 O O . LEU A 1 302 ? -58.99800 23.63200 18.12300 1.000 51.88502 302 LEU A O 1
ATOM 2245 N N . ILE A 1 303 ? -57.11800 24.32200 19.15300 1.000 58.04503 303 ILE A N 1
ATOM 2246 C CA . ILE A 1 303 ? -56.44700 23.02900 19.14000 1.000 54.05669 303 ILE A CA 1
ATOM 2247 C C . ILE A 1 303 ? -56.26500 22.60300 20.58300 1.000 58.28879 303 ILE A C 1
ATOM 2248 O O . ILE A 1 303 ? -55.56400 23.27600 21.35000 1.000 56.72822 303 ILE A O 1
ATOM 2253 N N . THR A 1 304 ? -56.86100 21.47300 20.94200 1.000 59.29358 304 THR A N 1
ATOM 2254 C CA . THR A 1 304 ? -56.98400 21.05200 22.32400 1.000 58.64573 304 THR A CA 1
ATOM 2255 C C . THR A 1 304 ? -56.55400 19.59400 22.47100 1.000 61.87198 304 THR A C 1
ATOM 2256 O O . THR A 1 304 ? -56.31700 18.88500 21.48900 1.000 61.68928 304 THR A O 1
ATOM 2260 N N . THR A 1 305 ? -56.44900 19.15800 23.72400 1.000 58.50431 305 THR A N 1
ATOM 2261 C CA . THR A 1 305 ? -56.34600 17.75500 24.08800 1.000 60.41154 305 THR A CA 1
ATOM 2262 C C . THR A 1 305 ? -57.70900 17.22600 24.52100 1.000 63.35785 305 THR A C 1
ATOM 2263 O O . THR A 1 305 ? -58.68000 17.97400 24.66500 1.000 66.02219 305 THR A O 1
ATOM 2267 N N . GLY A 1 306 ? -57.76900 15.92000 24.75500 1.000 58.18707 306 GLY A N 1
ATOM 2268 C CA . GLY A 1 306 ? -58.97800 15.33200 25.29700 1.000 60.31129 306 GLY A CA 1
ATOM 2269 C C . GLY A 1 306 ? -59.63500 14.35900 24.34600 1.000 62.16338 306 GLY A C 1
ATOM 2270 O O . GLY A 1 306 ? -60.85300 14.15000 24.38000 1.000 61.38281 306 GLY A O 1
ATOM 2271 N N . THR A 1 307 ? -58.81600 13.76500 23.48300 1.000 61.56187 307 THR A N 1
ATOM 2272 C CA . THR A 1 307 ? -59.32500 12.82200 22.49900 1.000 59.59071 307 THR A CA 1
ATOM 2273 C C . THR A 1 307 ? -59.83600 11.54700 23.15300 1.000 60.27731 307 THR A C 1
ATOM 2274 O O . THR A 1 307 ? -60.68400 10.86300 22.57600 1.000 61.42938 307 THR A O 1
ATOM 2278 N N . GLN A 1 308 ? -59.32800 11.20200 24.33500 1.000 56.13859 308 GLN A N 1
ATOM 2279 C CA . GLN A 1 308 ? -59.69500 9.95700 24.99200 1.000 59.56065 308 GLN A CA 1
ATOM 2280 C C . GLN A 1 308 ? -60.81900 10.13400 26.00800 1.000 62.61000 308 GLN A C 1
ATOM 2281 O O . GLN A 1 308 ? -61.14500 9.18000 26.72700 1.000 60.53892 308 GLN A O 1
ATOM 2287 N N . GLY A 1 309 ? -61.42300 11.32400 26.07900 1.000 60.15796 309 GLY A N 1
ATOM 2288 C CA . GLY A 1 309 ? -62.55600 11.53100 26.96600 1.000 63.88381 309 GLY A CA 1
ATOM 2289 C C . GLY A 1 309 ? -62.21500 11.54900 28.43700 1.000 65.97349 309 GLY A C 1
ATOM 2290 O O . GLY A 1 309 ? -63.10500 11.37100 29.26800 1.000 67.44998 309 GLY A O 1
ATOM 2291 N N . GLU A 1 310 ? -60.94200 11.74400 28.77400 1.000 68.04272 310 GLU A N 1
ATOM 2292 C CA . GLU A 1 310 ? -60.51400 11.84700 30.16000 1.000 65.36831 310 GLU A CA 1
ATOM 2293 C C . GLU A 1 310 ? -61.25100 13.00400 30.84000 1.000 69.32064 310 GLU A C 1
ATOM 2294 O O . GLU A 1 310 ? -61.21800 14.13400 30.33600 1.000 68.83769 310 GLU A O 1
ATOM 2300 N N . PRO A 1 311 ? -61.90500 12.77000 31.98200 1.000 71.56846 311 PRO A N 1
ATOM 2301 C CA . PRO A 1 311 ? -62.85500 13.76900 32.52100 1.000 74.82816 311 PRO A CA 1
ATOM 2302 C C . PRO A 1 311 ? -62.25100 15.13400 32.82000 1.000 76.85688 311 PRO A C 1
ATOM 2303 O O . PRO A 1 311 ? -62.95200 16.15100 32.71100 1.000 73.01844 311 PRO A O 1
ATOM 2307 N N . MET A 1 312 ? -60.98400 15.19700 33.20800 1.000 73.40781 312 MET A N 1
ATOM 2308 C CA . MET A 1 312 ? -60.35700 16.47800 33.47800 1.000 74.27878 312 MET A CA 1
ATOM 2309 C C . MET A 1 312 ? -59.68200 17.08900 32.25200 1.000 75.49671 312 MET A C 1
ATOM 2310 O O . MET A 1 312 ? -58.96600 18.08700 32.39000 1.000 76.32756 312 MET A O 1
ATOM 2315 N N . SER A 1 313 ? -59.90200 16.53300 31.06200 1.000 67.56611 313 SER A N 1
ATOM 2316 C CA . SER A 1 313 ? -59.31400 17.11300 29.86500 1.000 67.50312 313 SER A CA 1
ATOM 2317 C C . SER A 1 313 ? -60.10200 18.34200 29.41900 1.000 65.41221 313 SER A C 1
ATOM 2318 O O . SER A 1 313 ? -61.27200 18.53600 29.77300 1.000 63.48796 313 SER A O 1
ATOM 2321 N N . ALA A 1 314 ? -59.44500 19.17000 28.60600 1.000 64.31429 314 ALA A N 1
ATOM 2322 C CA . ALA A 1 314 ? -60.06200 20.42800 28.20400 1.000 64.14189 314 ALA A CA 1
ATOM 2323 C C . ALA A 1 314 ? -61.35800 20.19400 27.43300 1.000 62.92249 314 ALA A C 1
ATOM 2324 O O . ALA A 1 314 ? -62.36200 20.86400 27.68800 1.000 62.69893 314 ALA A O 1
ATOM 2326 N N . LEU A 1 315 ? -61.37400 19.22300 26.51200 1.000 63.71278 315 LEU A N 1
ATOM 2327 C CA . LEU A 1 315 ? -62.59300 18.97300 25.74300 1.000 60.62626 315 LEU A CA 1
ATOM 2328 C C . LEU A 1 315 ? -63.69700 18.35500 26.60100 1.000 58.74017 315 LEU A C 1
ATOM 2329 O O . LEU A 1 315 ? -64.87900 18.62000 26.35800 1.000 57.78096 315 LEU A O 1
ATOM 2334 N N . SER A 1 316 ? -63.35000 17.52300 27.58600 1.000 55.84880 316 SER A N 1
ATOM 2335 C CA . SER A 1 316 ? -64.37300 17.04300 28.51800 1.000 61.52959 316 SER A CA 1
ATOM 2336 C C . SER A 1 316 ? -65.02500 18.21200 29.24000 1.000 64.26116 316 SER A C 1
ATOM 2337 O O . SER A 1 316 ? -66.25800 18.33800 29.27000 1.000 60.18369 316 SER A O 1
ATOM 2340 N N . ARG A 1 317 ? -64.19700 19.06800 29.84700 1.000 62.26146 317 ARG A N 1
ATOM 2341 C CA . ARG A 1 317 ? -64.69100 20.24100 30.55600 1.000 63.68112 317 ARG A CA 1
ATOM 2342 C C . ARG A 1 317 ? -65.60200 21.08900 29.67400 1.000 62.61571 317 ARG A C 1
ATOM 2343 O O . ARG A 1 317 ? -66.67800 21.52100 30.10700 1.000 62.61175 317 ARG A O 1
ATOM 2351 N N . MET A 1 318 ? -65.18800 21.33600 28.42300 1.000 64.21802 318 MET A N 1
ATOM 2352 C CA . MET A 1 318 ? -66.01400 22.13400 27.51500 1.000 60.90076 318 MET A CA 1
ATOM 2353 C C . MET A 1 318 ? -67.36500 21.47700 27.27000 1.000 61.27347 318 MET A C 1
ATOM 2354 O O . MET A 1 318 ? -68.39400 22.15900 27.23900 1.000 62.75935 318 MET A O 1
ATOM 2359 N N . SER A 1 319 ? -67.38400 20.15100 27.09900 1.000 62.72871 319 SER A N 1
ATOM 2360 C CA . SER A 1 319 ? -68.63000 19.44700 26.81000 1.000 63.51600 319 SER A CA 1
ATOM 2361 C C . SER A 1 319 ? -69.61400 19.50900 27.97700 1.000 66.53645 319 SER A C 1
ATOM 2362 O O . SER A 1 319 ? -70.82600 19.38600 27.76100 1.000 68.41271 319 SER A O 1
ATOM 2365 N N . ARG A 1 320 ? -69.12300 19.71400 29.19900 1.000 62.89100 320 ARG A N 1
ATOM 2366 C CA . ARG A 1 320 ? -69.96800 19.82300 30.38300 1.000 69.81337 320 ARG A CA 1
ATOM 2367 C C . ARG A 1 320 ? -70.30200 21.26800 30.75800 1.000 70.44132 320 ARG A C 1
ATOM 2368 O O . ARG A 1 320 ? -70.99100 21.48500 31.75600 1.000 73.34531 320 ARG A O 1
ATOM 2376 N N . GLY A 1 321 ? -69.83700 22.25600 29.99800 1.000 69.27580 321 GLY A N 1
ATOM 2377 C CA . GLY A 1 321 ? -70.13800 23.63700 30.32900 1.000 64.92798 321 GLY A CA 1
ATOM 2378 C C . GLY A 1 321 ? -69.33900 24.12900 31.50300 1.000 69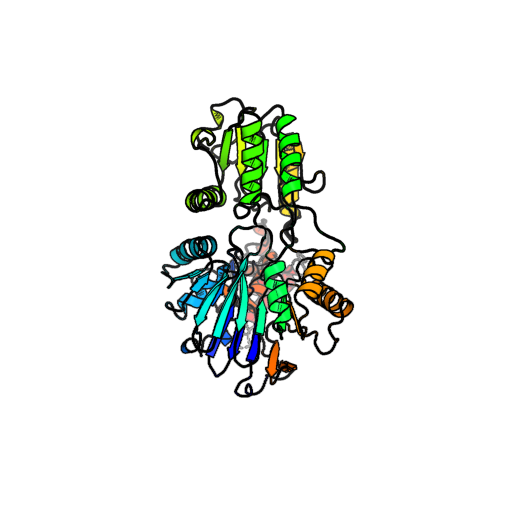.74554 321 GLY A C 1
ATOM 2379 O O . GLY A 1 321 ? -69.81100 24.97800 32.26200 1.000 74.35436 321 GLY A O 1
ATOM 2380 N N . GLU A 1 322 ? -68.12800 23.60600 31.67100 1.000 67.24843 322 GLU A N 1
ATOM 2381 C CA . GLU A 1 322 ? -67.32600 23.85700 32.85200 1.000 64.99575 322 GLU A CA 1
ATOM 2382 C C . GLU A 1 322 ? -65.88700 24.15000 32.48500 1.000 65.93162 322 GLU A C 1
ATOM 2383 O O . GLU A 1 322 ? -64.97200 23.84700 33.25700 1.000 68.02617 322 GLU A O 1
ATOM 2389 N N . HIS A 1 323 ? -65.65800 24.71200 31.30400 1.000 69.35712 323 HIS A N 1
ATOM 2390 C CA . HIS A 1 323 ? -64.34100 25.24000 30.97600 1.000 72.44075 323 HIS A CA 1
ATOM 2391 C C . HIS A 1 323 ? -64.30200 26.71100 31.36100 1.000 70.78136 323 HIS A C 1
ATOM 2392 O O . HIS A 1 323 ? -65.26700 27.44900 31.12300 1.000 73.60555 323 HIS A O 1
ATOM 2399 N N . ARG A 1 324 ? -63.18900 27.13700 31.96900 1.000 72.90092 324 ARG A N 1
ATOM 2400 C CA . ARG A 1 324 ? -63.10300 28.52600 32.42400 1.000 77.43196 324 ARG A CA 1
ATOM 2401 C C . ARG A 1 324 ? -63.18700 29.49800 31.25000 1.000 80.32463 324 ARG A C 1
ATOM 2402 O O . ARG A 1 324 ? -64.06800 30.36700 31.20800 1.000 83.73518 324 ARG A O 1
ATOM 2410 N N . SER A 1 325 ? -62.31800 29.32700 30.25600 1.000 76.88435 325 SER A N 1
ATOM 2411 C CA . SER A 1 325 ? -62.18200 30.31500 29.19700 1.000 71.48705 325 SER A CA 1
ATOM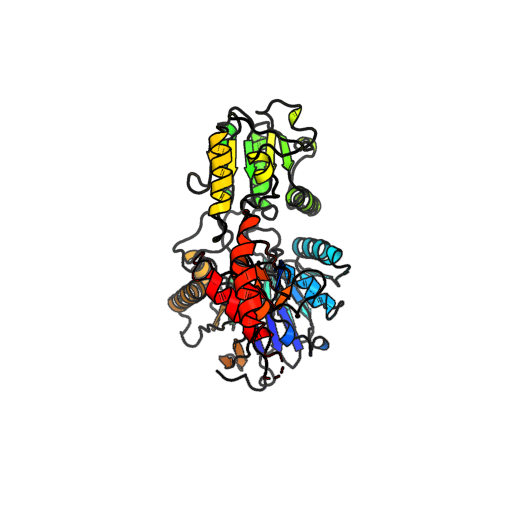 2412 C C . SER A 1 325 ? -63.15100 30.11300 28.02900 1.000 77.16062 325 SER A C 1
ATOM 2413 O O . SER A 1 325 ? -63.47900 31.09000 27.33700 1.000 77.49579 325 SER A O 1
ATOM 2416 N N . ILE A 1 326 ? -63.62900 28.88900 27.78000 1.000 74.76364 326 ILE A N 1
ATOM 2417 C CA . ILE A 1 326 ? -64.36300 28.57500 26.55400 1.000 70.91650 326 ILE A CA 1
ATOM 2418 C C . ILE A 1 326 ? -65.75000 28.04800 26.88800 1.000 67.00605 326 ILE A C 1
ATOM 2419 O O . ILE A 1 326 ? -65.90700 27.20400 27.77700 1.000 67.25707 326 ILE A O 1
ATOM 2424 N N . THR A 1 327 ? -66.75000 28.52000 26.13800 1.000 63.39465 327 THR A N 1
ATOM 2425 C CA . THR A 1 327 ? -68.11400 28.00700 26.21200 1.000 64.43678 327 THR A CA 1
ATOM 2426 C C . THR A 1 327 ? -68.54900 27.59300 24.81300 1.000 66.62415 327 THR A C 1
ATOM 2427 O O . THR A 1 327 ? -68.46600 28.39500 23.87900 1.000 70.07928 327 THR A O 1
ATOM 2431 N N . LEU A 1 328 ? -69.01900 26.35200 24.67000 1.000 71.16214 328 LEU A N 1
ATOM 2432 C CA . LEU A 1 328 ? -69.40100 25.80400 23.37200 1.000 62.68595 328 LEU A CA 1
ATOM 2433 C C . LEU A 1 328 ? -70.82400 26.19000 23.00700 1.000 62.49885 328 LEU A C 1
ATOM 2434 O O . LEU A 1 328 ? -71.67000 26.41600 23.87200 1.000 67.78935 328 LEU A O 1
ATOM 2439 N N . THR A 1 329 ? -71.07600 26.27300 21.70500 1.000 62.28491 329 THR A N 1
ATOM 2440 C CA . THR A 1 329 ? -72.38500 26.60800 21.16500 1.000 58.96957 329 THR A CA 1
ATOM 2441 C C . THR A 1 329 ? -72.68600 25.66700 20.00900 1.000 64.30781 329 THR A C 1
ATOM 2442 O O . THR A 1 329 ? -71.78100 25.07500 19.41100 1.000 64.35706 329 THR A O 1
ATOM 2446 N N . ALA A 1 330 ? -73.97000 25.57600 19.66300 1.000 61.72649 330 ALA A N 1
ATOM 2447 C CA . ALA A 1 330 ? -74.40100 24.73000 18.55700 1.000 56.56723 330 ALA A CA 1
ATOM 2448 C C . ALA A 1 330 ? -73.78800 25.12100 17.21900 1.000 62.75214 330 ALA A C 1
ATOM 2449 O O . ALA A 1 330 ? -73.92100 24.35400 16.25100 1.000 67.72216 330 ALA A O 1
ATOM 2451 N N . GLY A 1 331 ? -73.14900 26.29200 17.12000 1.000 64.05346 331 GLY A N 1
ATOM 2452 C CA . GLY A 1 331 ? -72.46900 26.69700 15.90300 1.000 55.96239 331 GLY A CA 1
ATOM 2453 C C . GLY A 1 331 ? -71.04900 26.18600 15.78300 1.000 65.02037 331 GLY A C 1
ATOM 2454 O O . GLY A 1 331 ? -70.42500 26.30000 14.71700 1.000 65.11994 331 GLY A O 1
ATOM 2455 N N . ASP A 1 332 ? -70.52800 25.60100 16.85900 1.000 60.94095 332 ASP A N 1
ATOM 2456 C CA . ASP A 1 332 ? -69.19300 25.03200 16.84200 1.000 63.10160 332 ASP A CA 1
ATOM 2457 C C . ASP A 1 332 ? -69.14700 23.71700 16.06100 1.000 62.40481 332 ASP A C 1
ATOM 2458 O O . ASP A 1 332 ? -70.08000 22.90500 16.10900 1.000 57.95216 332 ASP A O 1
ATOM 2463 N N . LEU A 1 333 ? -68.04600 23.52600 15.33400 1.000 56.82728 333 LEU A N 1
ATOM 2464 C CA . LEU A 1 333 ? -67.66200 22.24500 14.75500 1.000 55.52254 333 LEU A CA 1
ATOM 2465 C C . LEU A 1 333 ? -66.51900 21.65100 15.57100 1.000 51.58997 333 LEU A C 1
ATOM 2466 O O . LEU A 1 333 ? -65.52200 22.33100 15.82800 1.000 54.80222 333 LEU A O 1
ATOM 2471 N N . ILE A 1 334 ? -66.67000 20.40000 15.99900 1.000 53.38579 334 ILE A N 1
ATOM 2472 C CA . ILE A 1 334 ? -65.63400 19.69000 16.74600 1.000 49.38225 334 ILE A CA 1
ATOM 2473 C C . ILE A 1 334 ? -65.11900 18.53500 15.90800 1.000 52.62443 334 ILE A C 1
ATOM 2474 O O . ILE A 1 334 ? -65.90300 17.70900 15.42700 1.000 48.00438 334 ILE A O 1
ATOM 2479 N N . VAL A 1 335 ? -63.80000 18.45900 15.76500 1.000 52.57144 335 VAL A N 1
ATOM 2480 C CA . VAL A 1 335 ? -63.14200 17.38400 15.03600 1.000 48.86738 335 VAL A CA 1
ATOM 2481 C C . VAL A 1 335 ? -62.25300 16.60900 16.00400 1.000 51.83307 335 VAL A C 1
ATOM 2482 O O . VAL A 1 335 ? -61.34100 17.18300 16.61300 1.000 51.71418 335 VAL A O 1
ATOM 2486 N N . LEU A 1 336 ? -62.52500 15.30800 16.15000 1.000 52.90869 336 LEU A N 1
ATOM 2487 C CA . LEU A 1 336 ? -61.66900 14.39200 16.90400 1.000 49.64521 336 LEU A CA 1
ATOM 2488 C C . LEU A 1 336 ? -60.64300 13.79300 15.94900 1.000 53.59132 336 LEU A C 1
ATOM 2489 O O . LEU A 1 336 ? -60.85900 12.74400 15.34200 1.000 55.11175 336 LEU A O 1
ATOM 2494 N N . SER A 1 337 ? -59.51000 14.48200 15.81200 1.000 53.09649 337 SER A N 1
ATOM 2495 C CA . SER A 1 337 ? -58.39900 14.03500 14.97100 1.000 50.53099 337 SER A CA 1
ATOM 2496 C C . SER A 1 337 ? -57.54700 13.02100 15.73500 1.000 51.82988 337 SER A C 1
ATOM 2497 O O . SER A 1 337 ? -56.40900 13.26800 16.13600 1.000 52.42126 337 SER A O 1
ATOM 2500 N N . SER A 1 338 ? -58.11500 11.84500 15.91600 1.000 53.57570 338 SER A N 1
ATOM 2501 C CA . SER A 1 338 ? -57.50000 10.82700 16.75200 1.000 53.41735 338 SER A CA 1
ATOM 2502 C C . SER A 1 338 ? -58.25800 9.53200 16.52200 1.000 56.33018 338 SER A C 1
ATOM 2503 O O . SER A 1 338 ? -59.24100 9.48900 15.77500 1.000 61.94382 338 SER A O 1
ATOM 2506 N N . SER A 1 339 ? -57.82500 8.48300 17.21000 1.000 61.99145 339 SER A N 1
ATOM 2507 C CA . SER A 1 339 ? -58.57600 7.23900 17.25000 1.000 66.41452 339 SER A CA 1
ATOM 2508 C C . SER A 1 339 ? -58.82500 6.80100 18.69000 1.000 69.35604 339 SER A C 1
ATOM 2509 O O . SER A 1 339 ? -58.12500 7.19600 19.63000 1.000 69.96238 339 SER A O 1
ATOM 2512 N N . LEU A 1 340 ? -59.81500 5.93700 18.83700 1.000 64.42396 340 LEU A N 1
ATOM 2513 C CA . LEU A 1 340 ? -60.33400 5.54500 20.13800 1.000 70.47706 340 LEU A CA 1
ATOM 2514 C C . LEU A 1 340 ? -59.52400 4.36900 20.68700 1.000 71.68912 340 LEU A C 1
ATOM 2515 O O . LEU A 1 340 ? -59.79000 3.21100 20.34700 1.000 72.92020 340 LEU A O 1
ATOM 2520 N N . ILE A 1 341 ? -58.55000 4.66000 21.55500 1.000 67.93720 341 ILE A N 1
ATOM 2521 C CA . ILE A 1 341 ? -57.83300 3.63300 22.32100 1.000 64.70890 341 ILE A CA 1
ATOM 2522 C C . ILE A 1 341 ? -58.83700 2.68900 22.97700 1.000 73.37601 341 ILE A C 1
ATOM 2523 O O . ILE A 1 341 ? -59.77300 3.15800 23.65200 1.000 72.40082 341 ILE A O 1
ATOM 2528 N N . PRO A 1 342 ? -58.67900 1.36500 22.83100 1.000 77.07641 342 PRO A N 1
ATOM 2529 C CA . PRO A 1 342 ? -59.65400 0.43400 23.42200 1.000 72.89777 342 PRO A CA 1
ATOM 2530 C C . PRO A 1 342 ? -59.68400 0.53500 24.94400 1.000 66.51511 342 PRO A C 1
ATOM 2531 O O . PRO A 1 342 ? -58.65900 0.73800 25.59800 1.000 67.68671 342 PRO A O 1
ATOM 2535 N N . GLY A 1 343 ? -60.87900 0.39300 25.50500 1.000 66.11812 343 GLY A N 1
ATOM 2536 C CA . GLY A 1 343 ? -61.08300 0.61500 26.92100 1.000 68.18030 343 GLY A CA 1
ATOM 2537 C C . GLY A 1 343 ? -61.50300 2.02200 27.29000 1.000 66.53372 343 GLY A C 1
ATOM 2538 O O . GLY A 1 343 ? -61.68600 2.30200 28.48100 1.000 69.51027 343 GLY A O 1
ATOM 2539 N N . ASN A 1 344 ? -61.64200 2.91600 26.30500 1.000 68.72944 344 ASN A N 1
ATOM 2540 C CA . ASN A 1 344 ? -62.03400 4.30700 26.51300 1.000 68.68637 344 ASN A CA 1
ATOM 2541 C C . ASN A 1 344 ? -63.32000 4.65400 25.77100 1.000 68.47175 344 ASN A C 1
ATOM 2542 O O . ASN A 1 344 ? -63.69600 5.83300 25.72300 1.000 66.88353 344 ASN A O 1
ATOM 2547 N N . GLU A 1 345 ? -64.00500 3.65500 25.20500 1.000 66.66463 345 GLU A N 1
ATOM 2548 C CA . GLU A 1 345 ? -65.13300 3.91000 24.31400 1.000 65.90216 345 GLU A CA 1
ATOM 2549 C C . GLU A 1 345 ? -66.28300 4.56900 25.04700 1.000 62.48192 345 GLU A C 1
ATOM 2550 O O . GLU A 1 345 ? -66.87300 5.53300 24.55100 1.000 64.78477 345 GLU A O 1
ATOM 2556 N N . GLU A 1 346 ? -66.64300 4.04300 26.21400 1.000 61.93024 346 GLU A N 1
ATOM 2557 C CA . GLU A 1 346 ? -67.71600 4.66800 26.97400 1.000 65.97778 346 GLU A CA 1
ATOM 2558 C C . GLU A 1 346 ? -67.42000 6.14300 27.20900 1.000 68.42844 346 GLU A C 1
ATOM 2559 O O . GLU A 1 346 ? -68.31000 6.98600 27.06700 1.000 74.45821 346 GLU A O 1
ATOM 2561 N N . ALA A 1 347 ? -66.16400 6.48800 27.52000 1.000 67.97819 347 ALA A N 1
ATOM 2562 C CA . ALA A 1 347 ? -65.87700 7.87600 27.87700 1.000 62.54806 347 ALA A CA 1
ATOM 2563 C C . ALA A 1 347 ? -65.86600 8.78200 26.65200 1.000 63.35095 347 ALA A C 1
ATOM 2564 O O . ALA A 1 347 ? -66.35600 9.91400 26.70800 1.000 65.59208 347 ALA A O 1
ATOM 2566 N N . VAL A 1 348 ? -65.31200 8.31400 25.54100 1.000 59.17830 348 VAL A N 1
ATOM 2567 C CA . VAL A 1 348 ? -65.27400 9.15200 24.35100 1.000 57.92761 348 VAL A CA 1
ATOM 2568 C C . VAL A 1 348 ? -66.68400 9.39200 23.81000 1.000 61.92795 348 VAL A C 1
ATOM 2569 O O . VAL A 1 348 ? -67.03900 10.52500 23.45800 1.000 58.46194 348 VAL A O 1
ATOM 2573 N N . PHE A 1 349 ? -67.51000 8.33800 23.72000 1.000 64.50490 349 PHE A N 1
ATOM 2574 C CA . PHE A 1 349 ? -68.86400 8.51000 23.19200 1.000 63.05831 349 PHE A CA 1
ATOM 2575 C C . PHE A 1 349 ? -69.73600 9.35900 24.11100 1.000 65.10825 349 PHE A C 1
ATOM 2576 O O . PHE A 1 349 ? -70.73100 9.93200 23.64600 1.000 63.10318 349 PHE A O 1
ATOM 2584 N N . GLY A 1 350 ? -69.39000 9.45400 25.39800 1.000 60.66005 350 GLY A N 1
ATOM 2585 C CA . GLY A 1 350 ? -70.10900 10.36200 26.28100 1.000 60.05606 350 GLY A CA 1
ATOM 2586 C C . GLY A 1 350 ? -69.87400 11.82300 25.93400 1.000 61.64009 350 GLY A C 1
ATOM 2587 O O . GLY A 1 350 ? -70.81900 12.61800 25.87500 1.000 61.80566 350 GLY A O 1
ATOM 2588 N N . VAL A 1 351 ? -68.60800 12.19900 25.70800 1.000 58.43812 351 VAL A N 1
ATOM 2589 C CA . VAL A 1 351 ? -68.29000 13.55700 25.26400 1.000 56.82184 351 VAL A CA 1
ATOM 2590 C C . VAL A 1 351 ? -68.98000 13.85800 23.93600 1.000 59.79758 351 VAL A C 1
ATOM 2591 O O . VAL A 1 351 ? -69.59600 14.92000 23.76700 1.000 61.84013 351 VAL A O 1
ATOM 2595 N N . ILE A 1 352 ? -68.91000 12.91900 22.98000 1.000 58.23068 352 ILE A N 1
ATOM 2596 C CA . ILE A 1 352 ? -69.58500 13.13600 21.70300 1.000 53.96542 352 ILE A CA 1
ATOM 2597 C C . ILE A 1 352 ? -71.07400 13.33800 21.92100 1.000 54.16976 352 ILE A C 1
ATOM 2598 O O . ILE A 1 352 ? -71.71600 14.14200 21.23600 1.000 57.34010 352 ILE A O 1
ATOM 2603 N N . ASP A 1 353 ? -71.65000 12.63900 22.88100 1.000 57.71541 353 ASP A N 1
ATOM 2604 C CA . ASP A 1 353 ? -73.08400 12.80800 23.04200 1.000 60.25239 353 ASP A CA 1
ATOM 2605 C C . ASP A 1 353 ? -73.42400 14.09800 23.78500 1.000 59.30288 353 ASP A C 1
ATOM 2606 O O . ASP A 1 353 ? -74.41600 14.75000 23.44200 1.000 58.63084 353 ASP A O 1
ATOM 2611 N N . ALA A 1 354 ? -72.59700 14.52400 24.74100 1.000 55.94794 354 ALA A N 1
ATOM 2612 C CA . ALA A 1 354 ? -72.80100 15.84300 25.33600 1.000 56.74024 354 ALA A CA 1
ATOM 2613 C C . ALA A 1 354 ? -72.69300 16.94200 24.27900 1.000 62.18898 354 ALA A C 1
ATOM 2614 O O . ALA A 1 354 ? -73.48100 17.89400 24.27900 1.000 65.02714 354 ALA A O 1
ATOM 2616 N N . LEU A 1 355 ? -71.73900 16.81400 23.35500 1.000 58.30290 355 LEU A N 1
ATOM 2617 C CA . LEU A 1 355 ? -71.62400 17.78700 22.27500 1.000 58.10214 355 LEU A CA 1
ATOM 2618 C C . LEU A 1 355 ? -72.84100 17.75000 21.36000 1.000 57.98124 355 LEU A C 1
ATOM 2619 O O . LEU A 1 355 ? -73.27700 18.79100 20.85100 1.000 60.73597 355 LEU A O 1
ATOM 2624 N N . SER A 1 356 ? -73.39300 16.56200 21.11500 1.000 58.84999 356 SER A N 1
ATOM 2625 C CA . SER A 1 356 ? -74.54100 16.47100 20.22100 1.000 57.23692 356 SER A CA 1
ATOM 2626 C C . SER A 1 356 ? -75.78400 17.05900 20.86300 1.000 61.16327 356 SER A C 1
ATOM 2627 O O . SER A 1 356 ? -76.65000 17.60200 20.16000 1.000 57.13711 356 SER A O 1
ATOM 2630 N N . LYS A 1 357 ? -75.89700 16.93500 22.19000 1.000 58.47173 357 LYS A N 1
ATOM 2631 C CA . LYS A 1 357 ? -76.99700 17.58100 22.89300 1.000 62.00986 357 LYS A CA 1
ATOM 2632 C C . LYS A 1 357 ? -76.95300 19.08700 22.68400 1.000 60.19792 357 LYS A C 1
ATOM 2633 O O . LYS A 1 357 ? -77.95300 19.69600 22.28500 1.000 56.14185 357 LYS A O 1
ATOM 2639 N N . ILE A 1 358 ? -75.78700 19.69400 22.94100 1.000 55.24574 358 ILE A N 1
ATOM 2640 C CA . ILE A 1 358 ? -75.55900 21.11500 22.68900 1.000 54.29814 358 ILE A CA 1
ATOM 2641 C C . ILE A 1 358 ? -75.94100 21.50800 21.26700 1.000 61.31878 358 ILE A C 1
ATOM 2642 O O . ILE A 1 358 ? -76.42500 22.62100 21.03400 1.000 62.31716 358 ILE A O 1
ATOM 2647 N N . GLY A 1 359 ? -75.76400 20.60700 20.29900 1.000 60.31979 359 GLY A N 1
ATOM 2648 C CA . GLY A 1 359 ? -76.05600 20.91100 18.91500 1.000 55.18819 359 GLY A CA 1
ATOM 2649 C C . GLY A 1 359 ? -74.83000 21.09300 18.05000 1.000 59.71134 359 GLY A C 1
ATOM 2650 O O . GLY A 1 359 ? -74.97100 21.34800 16.84300 1.000 59.65990 359 GLY A O 1
ATOM 2651 N N . ALA A 1 360 ? -73.63300 20.97500 18.61700 1.000 58.19370 360 ALA A N 1
ATOM 2652 C CA . ALA A 1 360 ? -72.42700 21.09300 17.81200 1.000 59.97563 360 ALA A CA 1
ATOM 2653 C C . ALA A 1 360 ? -72.30100 19.90400 16.86100 1.000 60.45722 360 ALA A C 1
ATOM 2654 O O . ALA A 1 360 ? -72.71700 18.78100 17.16200 1.000 62.86247 360 ALA A O 1
ATOM 2656 N N . ARG A 1 361 ? -71.72900 20.15900 15.69800 1.000 60.16727 361 ARG A N 1
ATOM 2657 C CA . ARG A 1 361 ? -71.42200 19.08600 14.76600 1.000 56.18855 361 ARG A CA 1
ATOM 2658 C C . ARG A 1 361 ? -70.10100 18.44200 15.17700 1.000 55.81886 361 ARG A C 1
ATOM 2659 O O . ARG A 1 361 ? -69.12700 19.14500 15.46000 1.000 58.03165 361 ARG A O 1
ATOM 2667 N N . VAL A 1 362 ? -70.06800 17.11000 15.22900 1.000 58.44080 362 VAL A N 1
ATOM 2668 C CA . VAL A 1 362 ? -68.87500 16.35800 15.61800 1.000 52.21179 362 VAL A CA 1
ATOM 2669 C C . VAL A 1 362 ? -68.45200 15.46600 14.45700 1.000 52.96029 362 VAL A C 1
ATOM 2670 O O . VAL A 1 362 ? -69.28400 14.75600 13.88200 1.000 59.01054 362 VAL A O 1
ATOM 2674 N N . VAL A 1 363 ? -67.17000 15.50800 14.10700 1.000 50.52413 363 VAL A N 1
ATOM 2675 C CA . VAL A 1 363 ? -66.61500 14.68400 13.03900 1.000 49.13784 363 VAL A CA 1
ATOM 2676 C C . VAL A 1 363 ? -65.49000 13.85300 13.63000 1.000 53.21342 363 VAL A C 1
ATOM 2677 O O . VAL A 1 363 ? -64.54700 14.40900 14.21100 1.000 55.15746 363 VAL A O 1
ATOM 2681 N N . THR A 1 364 ? -65.58200 12.52700 13.46800 1.000 54.49338 364 THR A N 1
ATOM 2682 C CA . THR A 1 364 ? -64.59000 11.54500 13.92000 1.000 55.25633 364 THR A CA 1
ATOM 2683 C C . THR A 1 364 ? -64.02000 10.76800 12.72600 1.000 52.80443 364 THR A C 1
ATOM 2684 O O . THR A 1 364 ? -64.44800 10.94200 11.58500 1.000 56.63789 364 THR A O 1
ATOM 2688 N N . ASN A 1 365 ? -63.04500 9.89200 13.01400 1.000 56.66518 365 ASN A N 1
ATOM 2689 C CA . ASN A 1 365 ? -62.42000 9.07100 11.97600 1.000 54.65807 365 ASN A CA 1
ATOM 2690 C C . ASN A 1 365 ? -63.44700 8.20300 11.27600 1.000 57.48957 365 ASN A C 1
ATOM 2691 O O . ASN A 1 365 ? -63.27200 7.86900 10.10100 1.000 55.36563 365 ASN A O 1
ATOM 2696 N N . ALA A 1 366 ? -64.52600 7.84100 11.97700 1.000 56.44587 366 ALA A N 1
ATOM 2697 C CA . ALA A 1 366 ? -65.58500 7.02700 11.39000 1.000 58.79164 366 ALA A CA 1
ATOM 2698 C C . ALA A 1 366 ? -66.26600 7.70600 10.20700 1.000 62.77568 366 ALA A C 1
ATOM 2699 O O . ALA A 1 366 ? -66.85100 7.01500 9.36800 1.000 67.39603 366 ALA A O 1
ATOM 2701 N N . GLN A 1 367 ? -66.20400 9.03500 10.11300 1.000 61.23954 367 GLN A N 1
ATOM 2702 C CA . GLN A 1 367 ? -66.89400 9.76800 9.06000 1.000 65.12878 367 GLN A CA 1
ATOM 2703 C C . GLN A 1 367 ? -65.97000 10.39500 8.02500 1.000 62.51477 367 GLN A C 1
ATOM 2704 O O . GLN A 1 367 ? -66.42500 10.67800 6.91400 1.000 62.06346 367 GLN A O 1
ATOM 2710 N N . ALA A 1 368 ? -64.70000 10.62600 8.35600 1.000 65.51149 368 ALA A N 1
ATOM 2711 C CA . ALA A 1 368 ?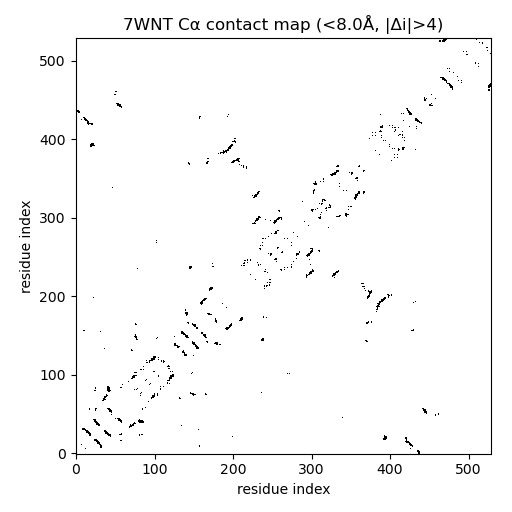 -63.79300 11.29800 7.43500 1.000 58.55695 368 ALA A CA 1
ATOM 2712 C C . ALA A 1 368 ? -62.36500 10.93000 7.79100 1.000 56.98531 368 ALA A C 1
ATOM 2713 O O . ALA A 1 368 ? -62.07400 10.47800 8.90300 1.000 57.32426 368 ALA A O 1
ATOM 2715 N N . ARG A 1 369 ? -61.47800 11.14800 6.82500 1.000 50.96820 369 ARG A N 1
ATOM 2716 C CA . ARG A 1 369 ? -60.05600 10.85200 6.96300 1.000 53.35575 369 ARG A CA 1
ATOM 2717 C C . ARG A 1 369 ? -59.42000 11.96400 7.79500 1.000 52.95962 369 ARG A C 1
ATOM 2718 O O . ARG A 1 369 ? -58.72500 12.84600 7.28700 1.000 51.80281 369 ARG A O 1
ATOM 2726 N N . VAL A 1 370 ? -59.68000 11.92300 9.10400 1.000 48.84012 370 VAL A N 1
ATOM 2727 C CA . VAL A 1 370 ? -59.12300 12.89500 10.03500 1.000 50.47874 370 VAL A CA 1
ATOM 2728 C C . VAL A 1 370 ? -58.02000 12.31400 10.89600 1.000 50.65248 370 VAL A C 1
ATOM 2729 O O . VAL A 1 370 ? -57.49100 13.02700 11.76200 1.000 53.70562 370 VAL A O 1
ATOM 2733 N N . HIS A 1 371 ? -57.66100 11.05000 10.71200 1.000 46.98348 371 HIS A N 1
ATOM 2734 C CA . HIS A 1 371 ? -56.62900 10.45700 11.54900 1.000 48.60803 371 HIS A CA 1
ATOM 2735 C C . HIS A 1 371 ? -55.98100 9.31800 10.79200 1.000 46.98599 371 HIS A C 1
ATOM 2736 O O . HIS A 1 371 ? -56.66100 8.62000 10.04800 1.000 54.00654 371 HIS A O 1
ATOM 2743 N N . VAL A 1 372 ? -54.67300 9.14200 10.97500 1.000 47.65933 372 VAL A N 1
ATOM 2744 C CA . VAL A 1 372 ? -53.99500 7.92200 10.54900 1.000 47.65084 372 VAL A CA 1
ATOM 2745 C C . VAL A 1 372 ? -53.17900 7.37800 11.71000 1.000 49.26109 372 VAL A C 1
ATOM 2746 O O . VAL A 1 372 ? -52.73900 8.11500 12.59600 1.000 45.73333 372 VAL A O 1
ATOM 2750 N N . SER A 1 373 ? -52.97800 6.07100 11.68400 1.000 44.82434 373 SER A N 1
ATOM 2751 C CA . SER A 1 373 ? -52.19200 5.37400 12.67000 1.000 43.22460 373 SER A CA 1
ATOM 2752 C C . SER A 1 373 ? -50.73100 5.78400 12.55000 1.000 45.97204 373 SER A C 1
ATOM 2753 O O . SER A 1 373 ? -50.31000 6.40800 11.57700 1.000 47.39635 373 SER A O 1
ATOM 2756 N N . GLY A 1 374 ? -49.94600 5.41700 13.55300 1.000 45.40530 374 GLY A N 1
ATOM 2757 C CA . GLY A 1 374 ? -48.53700 5.75200 13.52600 1.000 42.69477 374 GLY A CA 1
ATOM 2758 C C . GLY A 1 374 ? -47.69800 4.50600 13.33200 1.000 44.53725 374 GLY A C 1
ATOM 2759 O O . GLY A 1 374 ? -46.46700 4.57900 13.31500 1.000 43.91408 374 GLY A O 1
ATOM 2760 N N . HIS A 1 375 ? -48.35300 3.35500 13.18600 1.000 39.41314 375 HIS A N 1
ATOM 2761 C CA . HIS A 1 375 ? -47.67100 2.07200 13.05300 1.000 46.18122 375 HIS A CA 1
ATOM 2762 C C . HIS A 1 375 ? -47.90200 1.44600 11.66700 1.000 46.35570 375 HIS A C 1
ATOM 2763 O O . HIS A 1 375 ? -48.99800 1.53000 11.10500 1.000 41.44002 375 HIS A O 1
ATOM 2770 N N . ALA A 1 376 ? -46.85100 0.81100 11.14300 1.000 43.69523 376 ALA A N 1
ATOM 2771 C CA . ALA A 1 376 ? -46.88100 0.12000 9.85300 1.000 44.41499 376 ALA A CA 1
ATOM 2772 C C . ALA A 1 376 ? -47.95000 -0.96800 9.77700 1.000 45.93344 376 ALA A C 1
ATOM 2773 O O . ALA A 1 376 ? -48.06500 -1.80800 10.67300 1.000 46.66649 376 ALA A O 1
ATOM 2775 N N . TYR A 1 377 ? -48.70700 -0.96800 8.67800 1.000 45.62763 377 TYR A N 1
ATOM 2776 C CA . TYR A 1 377 ? -49.57400 -2.08900 8.34200 1.000 46.43855 377 TYR A CA 1
ATOM 2777 C C . TYR A 1 377 ? -48.73900 -3.28400 7.86100 1.000 43.82493 377 TYR A C 1
ATOM 2778 O O . TYR A 1 377 ? -47.54000 -3.17700 7.58500 1.000 43.49132 377 TYR A O 1
ATOM 2787 N N . ALA A 1 378 ? -49.39700 -4.43900 7.75300 1.000 47.15018 378 ALA A N 1
ATOM 2788 C CA . ALA A 1 378 ? -48.71500 -5.65000 7.29400 1.000 50.02201 378 ALA A CA 1
ATOM 2789 C C . ALA A 1 378 ? -47.99500 -5.43800 5.95400 1.000 47.67656 378 ALA A C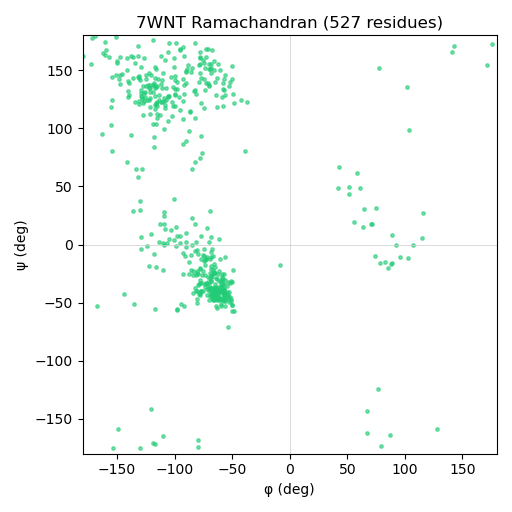 1
ATOM 2790 O O . ALA A 1 378 ? -46.84600 -5.86600 5.77300 1.000 47.50195 378 ALA A O 1
ATOM 2792 N N . GLY A 1 379 ? -48.64200 -4.76900 5.00700 1.000 41.73399 379 GLY A N 1
ATOM 2793 C CA . GLY A 1 379 ? -47.98000 -4.57400 3.72700 1.000 43.05668 379 GLY A CA 1
ATOM 2794 C C . GLY A 1 379 ? -46.75800 -3.69000 3.79800 1.000 46.92109 379 GLY A C 1
ATOM 2795 O O . GLY A 1 379 ? -45.88100 -3.78400 2.93100 1.000 51.21404 379 GLY A O 1
ATOM 2796 N N . GLU A 1 380 ? -46.67800 -2.81500 4.80000 1.000 46.65114 380 GLU A N 1
ATOM 2797 C CA . GLU A 1 380 ? -45.47200 -2.01100 4.94600 1.000 46.33291 380 GLU A CA 1
ATOM 2798 C C . GLU A 1 380 ? -44.37100 -2.80100 5.63900 1.000 43.84940 380 GLU A C 1
ATOM 2799 O O . GLU A 1 380 ? -43.20000 -2.69300 5.26200 1.000 43.26086 380 GLU A O 1
ATOM 2805 N N . LEU A 1 381 ? -44.71800 -3.59100 6.65900 1.000 45.20035 381 LEU A N 1
ATOM 2806 C CA . LEU A 1 381 ? -43.72800 -4.48200 7.25900 1.000 44.57509 381 LEU A CA 1
ATOM 2807 C C . LEU A 1 381 ? -43.08400 -5.38600 6.21300 1.000 48.76569 381 LEU A C 1
ATOM 2808 O O . LEU A 1 381 ? -41.88800 -5.68000 6.30000 1.000 51.72683 381 LEU A O 1
ATOM 2813 N N . LEU A 1 382 ? -43.84600 -5.83100 5.20500 1.000 47.29373 382 LEU A N 1
ATOM 2814 C CA . LEU A 1 382 ? -43.24200 -6.67200 4.16800 1.000 48.19609 382 LEU A CA 1
ATOM 2815 C C . LEU A 1 382 ? -42.06600 -5.97100 3.50100 1.000 47.94162 382 LEU A C 1
ATOM 2816 O O . LEU A 1 382 ? -41.02300 -6.60000 3.24900 1.000 45.27771 382 LEU A O 1
ATOM 2821 N N . PHE A 1 383 ? -42.21300 -4.66600 3.20800 1.000 45.37837 383 PHE A N 1
ATOM 2822 C CA . PHE A 1 383 ? -41.08500 -3.89600 2.68000 1.000 44.97049 383 PHE A CA 1
ATOM 2823 C C . PHE A 1 383 ? -39.89400 -3.96200 3.62600 1.000 48.88279 383 PHE A C 1
ATOM 2824 O O . PHE A 1 383 ? -38.74700 -4.11000 3.19200 1.000 53.64448 383 PHE A O 1
ATOM 2832 N N . LEU A 1 384 ? -40.15000 -3.88100 4.92700 1.000 46.76925 384 LEU A N 1
ATOM 2833 C CA . LEU A 1 384 ? -39.05500 -3.93200 5.88800 1.000 53.73704 384 LEU A CA 1
ATOM 2834 C C . LEU A 1 384 ? -38.37400 -5.29400 5.85300 1.000 48.45153 384 LEU A C 1
ATOM 2835 O O . LEU A 1 384 ? -37.14200 -5.38800 5.86000 1.000 50.53040 384 LEU A O 1
ATOM 2840 N N . TYR A 1 385 ? -39.16600 -6.36400 5.83600 1.000 47.26337 385 TYR A N 1
ATOM 2841 C CA . TYR A 1 385 ? -38.59000 -7.70300 5.82500 1.000 47.31884 385 TYR A CA 1
ATOM 2842 C C . TYR A 1 385 ? -37.79900 -7.95900 4.54500 1.000 48.98272 385 TYR A C 1
ATOM 2843 O O . TYR A 1 385 ? -36.70200 -8.52900 4.59200 1.000 48.85320 385 TYR A O 1
ATOM 2852 N N . ASN A 1 386 ? -38.32700 -7.53300 3.39000 1.000 47.97391 386 ASN A N 1
ATOM 2853 C CA . ASN A 1 386 ? -37.57200 -7.73900 2.15400 1.000 48.49539 386 ASN A CA 1
ATOM 2854 C C . ASN A 1 386 ? -36.36700 -6.83300 2.09900 1.000 50.67555 386 ASN A C 1
ATOM 2855 O O . ASN A 1 386 ? -35.37600 -7.18100 1.45800 1.000 55.17509 386 ASN A O 1
ATOM 2860 N N . GLY A 1 387 ? -36.42800 -5.67100 2.74900 1.000 52.11618 387 GLY A N 1
ATOM 2861 C CA . GLY A 1 387 ? -35.32700 -4.73300 2.68800 1.000 49.18609 387 GLY A CA 1
ATOM 2862 C C . GLY A 1 387 ? -34.18700 -5.14500 3.59100 1.000 53.84259 387 GLY A C 1
ATOM 2863 O O . GLY A 1 387 ? -33.02100 -5.06900 3.20000 1.000 57.36907 387 GLY A O 1
ATOM 2864 N N . VAL A 1 388 ? -34.51200 -5.58000 4.80300 1.000 52.84528 388 VAL A N 1
ATOM 2865 C CA . VAL A 1 388 ? -33.49000 -5.92100 5.78600 1.000 54.42617 388 VAL A CA 1
ATOM 2866 C C . VAL A 1 388 ? -32.98500 -7.34600 5.59100 1.000 60.24910 388 VAL A C 1
ATOM 2867 O O . VAL A 1 388 ? -31.78100 -7.59400 5.68600 1.000 60.77149 388 VAL A O 1
ATOM 2871 N N . ARG A 1 389 ? -33.89000 -8.30100 5.31400 1.000 58.77935 389 ARG A N 1
ATOM 2872 C CA . ARG A 1 389 ? -33.53700 -9.70700 5.11100 1.000 58.84784 389 ARG A CA 1
ATOM 2873 C C . ARG A 1 389 ? -32.83400 -10.24900 6.34900 1.000 57.56846 389 ARG A C 1
ATOM 2874 O O . ARG A 1 389 ? -31.67300 -10.66400 6.29300 1.000 55.98921 389 ARG A O 1
ATOM 2882 N N . PRO A 1 390 ? -33.50400 -10.25200 7.48500 1.000 60.51307 390 PRO A N 1
ATOM 2883 C CA . PRO A 1 390 ? -32.85100 -10.70000 8.71800 1.000 56.51533 390 PRO A CA 1
ATOM 2884 C C . PRO A 1 390 ? -32.75300 -12.21800 8.77800 1.000 58.51797 390 PRO A C 1
ATOM 2885 O O . PRO A 1 390 ? -33.67000 -12.92800 8.36500 1.000 60.33642 390 PRO A O 1
ATOM 2889 N N . ARG A 1 391 ? -31.64200 -12.71900 9.33400 1.000 56.23213 391 ARG A N 1
ATOM 2890 C CA . ARG A 1 391 ? -31.51400 -14.16500 9.51300 1.000 56.74643 391 ARG A CA 1
ATOM 2891 C C . ARG A 1 391 ? -32.47600 -14.70300 10.57400 1.000 60.13050 391 ARG A C 1
ATOM 2892 O O . ARG A 1 391 ? -32.87500 -15.87200 10.50500 1.000 57.89551 391 ARG A O 1
ATOM 2900 N N . ASN A 1 392 ? -32.84400 -13.88500 11.56600 1.000 59.65102 392 ASN A N 1
ATOM 2901 C CA . ASN A 1 392 ? -33.82500 -14.27400 12.57300 1.000 56.65406 392 ASN A CA 1
ATOM 2902 C C . ASN A 1 392 ? -34.70400 -13.07500 12.89800 1.000 58.57861 392 ASN A C 1
ATOM 2903 O O . ASN A 1 392 ? -34.34300 -11.92400 12.62400 1.000 58.21181 392 ASN A O 1
ATOM 2908 N N . VAL A 1 393 ? -35.87700 -13.35300 13.47200 1.000 53.21662 393 VAL A N 1
ATOM 2909 C CA . VAL A 1 393 ? -36.89800 -12.33200 13.67600 1.000 53.92182 393 VAL A CA 1
ATOM 2910 C C . VAL A 1 393 ? -37.54400 -12.54200 15.03200 1.000 55.85728 393 VAL A C 1
ATOM 2911 O O . VAL A 1 393 ? -38.02600 -13.64200 15.32200 1.000 56.12147 393 VAL A O 1
ATOM 2915 N N . MET A 1 394 ? -37.59900 -11.47600 15.83800 1.000 54.21882 394 MET A N 1
ATOM 2916 C CA . MET A 1 394 ? -38.34600 -11.47400 17.09700 1.000 51.98403 394 MET A CA 1
ATOM 2917 C C . MET A 1 394 ? -39.40400 -10.37500 17.07600 1.000 51.82733 394 MET A C 1
ATOM 2918 O O . MET A 1 394 ? -39.05200 -9.17900 17.06800 1.000 53.00360 394 MET A O 1
ATOM 2923 N N . PRO A 1 395 ? -40.69400 -10.71300 17.04600 1.000 51.31785 395 PRO A N 1
ATOM 2924 C CA . PRO A 1 395 ? -41.73600 -9.68300 17.15500 1.000 53.54822 395 PRO A CA 1
ATOM 2925 C C . PRO A 1 395 ? -41.79200 -9.08000 18.55400 1.000 56.21692 395 PRO A C 1
ATOM 2926 O O . PRO A 1 395 ? -41.73100 -9.79000 19.56400 1.000 54.63591 395 PRO A O 1
ATOM 2930 N N . VAL A 1 396 ? -41.93900 -7.75600 18.60900 1.000 51.77428 396 VAL A N 1
ATOM 2931 C CA . VAL A 1 396 ? -42.00900 -7.02400 19.87000 1.000 55.44636 396 VAL A CA 1
ATOM 2932 C C . VAL A 1 396 ? -43.22300 -6.10100 19.81600 1.000 54.55315 396 VAL A C 1
ATOM 2933 O O . VAL A 1 396 ? -43.92800 -6.04700 18.80400 1.000 47.78291 396 VAL A O 1
ATOM 2937 N N . HIS A 1 397 ? -43.40800 -5.26100 20.84200 1.000 48.40940 397 HIS A N 1
ATOM 2938 C CA . HIS A 1 397 ? -44.50800 -4.24800 20.93700 1.000 49.88572 397 HIS A CA 1
ATOM 2939 C C . HIS A 1 397 ? -45.84300 -4.83200 20.47300 1.000 52.31008 397 HIS A C 1
ATOM 2940 O O . HIS A 1 397 ? -46.35100 -4.37400 19.49000 1.000 47.90810 397 HIS A O 1
ATOM 2947 N N . GLY A 1 398 ? -46.39900 -5.79000 21.19300 1.000 49.39229 398 GLY A N 1
ATOM 2948 C CA . GLY A 1 398 ? -47.71400 -6.28100 20.78300 1.000 48.62882 398 GLY A CA 1
ATOM 2949 C C . GLY A 1 398 ? -48.27100 -7.36000 21.66800 1.000 48.55958 398 GLY A C 1
ATOM 2950 O O . GLY A 1 398 ? -47.54400 -7.91300 22.42600 1.000 51.54643 398 GLY A O 1
ATOM 2951 N N . THR A 1 399 ? -49.56800 -7.57200 21.57700 1.000 46.88732 399 THR A N 1
ATOM 2952 C CA . THR A 1 399 ? -50.24700 -8.68600 22.26400 1.000 47.35691 399 THR A CA 1
ATOM 2953 C C . THR A 1 399 ? -50.07500 -9.95700 21.42300 1.000 57.22075 399 THR A C 1
ATOM 2954 O O . THR A 1 399 ? -49.60500 -9.87500 20.30700 1.000 51.92194 399 THR A O 1
ATOM 2958 N N . TRP A 1 400 ? -50.50200 -11.09800 21.93100 1.000 53.89638 400 TRP A N 1
ATOM 2959 C CA . TRP A 1 400 ? -50.29800 -12.36800 21.20000 1.000 54.10577 400 TRP A CA 1
ATOM 2960 C C . TRP A 1 400 ? -50.88200 -12.34100 19.79100 1.000 52.71434 400 TRP A C 1
ATOM 2961 O O . TRP A 1 400 ? -50.18700 -12.71500 18.88800 1.000 52.51085 400 TRP A O 1
ATOM 2972 N N . ARG A 1 401 ? -52.10100 -11.87700 19.62000 1.000 49.87543 401 ARG A N 1
ATOM 2973 C CA . ARG A 1 401 ? -52.68800 -11.83900 18.28000 1.000 53.54649 401 ARG A CA 1
ATOM 2974 C C . ARG A 1 401 ? -51.82900 -11.01600 17.32000 1.000 53.17171 401 ARG A C 1
ATOM 2975 O O . ARG A 1 401 ? -51.69700 -11.38600 16.14900 1.000 57.40999 401 ARG A O 1
ATOM 2983 N N . MET A 1 402 ? -51.17800 -9.95000 17.80800 1.000 52.44599 402 MET A N 1
ATOM 2984 C CA . MET A 1 402 ? -50.29300 -9.15200 16.96300 1.000 47.17903 402 MET A CA 1
ATOM 2985 C C . MET A 1 402 ? -48.95300 -9.83900 16.74700 1.000 48.88390 402 MET A C 1
ATOM 2986 O O . MET A 1 402 ? -48.39600 -9.78000 15.64400 1.000 47.92287 402 MET A O 1
ATOM 2991 N N . LEU A 1 403 ? -48.39900 -10.46900 17.79000 1.000 47.33740 403 LEU A N 1
ATOM 2992 C CA . LEU A 1 403 ? -47.10400 -11.12500 17.62700 1.000 49.78508 403 LEU A CA 1
ATOM 2993 C C . LEU A 1 403 ? -47.20600 -12.25300 16.61400 1.000 48.57350 403 LEU A C 1
ATOM 2994 O O . LEU A 1 403 ? -46.32300 -12.42600 15.76800 1.000 47.13213 403 LEU A O 1
ATOM 2999 N N . ARG A 1 404 ? -48.31200 -12.99000 16.65200 1.000 47.68136 404 ARG A N 1
ATOM 3000 C CA . ARG A 1 404 ? -48.50700 -14.09600 15.72800 1.000 49.34316 404 ARG A CA 1
ATOM 3001 C C . ARG A 1 404 ? -48.66700 -13.60600 14.29500 1.000 50.17218 404 ARG A C 1
ATOM 3002 O O . ARG A 1 404 ? -48.08100 -14.18700 13.36800 1.000 47.86074 404 ARG A O 1
ATOM 3010 N N . ALA A 1 405 ? -49.43500 -12.52800 14.09500 1.000 50.06729 405 ALA A N 1
ATOM 3011 C CA . ALA A 1 405 ? -49.58100 -11.96000 12.75800 1.000 49.82225 405 ALA A CA 1
ATOM 3012 C C . ALA A 1 405 ? -48.22800 -11.58000 12.17500 1.000 50.84957 405 ALA A C 1
ATOM 3013 O O . ALA A 1 405 ? -47.93800 -11.86100 11.00100 1.000 53.53979 405 ALA A O 1
ATOM 3015 N N . ASN A 1 406 ? -47.38000 -10.96100 12.99200 1.000 48.96465 406 ASN A N 1
ATOM 3016 C CA . ASN A 1 406 ? -46.07500 -10.51800 12.52400 1.000 48.97673 406 ASN A CA 1
ATOM 3017 C C . ASN A 1 406 ? -45.18300 -11.71200 12.22000 1.000 45.88484 406 ASN A C 1
ATOM 3018 O O . ASN A 1 406 ? -44.42300 -11.69200 11.24700 1.000 47.85436 406 ASN A O 1
ATOM 3023 N N . ALA A 1 407 ? -45.26400 -12.75300 13.05200 1.000 46.71449 407 ALA A N 1
ATOM 3024 C CA . ALA A 1 407 ? -44.61300 -14.03000 12.77400 1.000 46.99252 407 ALA A CA 1
ATOM 3025 C C . ALA A 1 407 ? -44.92600 -14.55000 11.36600 1.000 54.00326 407 ALA A C 1
ATOM 3026 O O . ALA A 1 407 ? -44.01300 -14.88500 10.59800 1.000 54.02694 407 ALA A O 1
ATOM 3028 N N . LYS A 1 408 ? -46.21800 -14.62300 11.00500 1.000 51.59118 408 LYS A N 1
ATOM 3029 C CA . LYS A 1 408 ? -46.57300 -15.10900 9.67100 1.000 52.64592 408 LYS A CA 1
ATOM 3030 C C . LYS A 1 408 ? -46.04200 -14.19400 8.58000 1.000 50.80365 408 LYS A C 1
ATOM 3031 O O . LYS A 1 408 ? -45.52200 -14.68000 7.57100 1.000 56.59868 408 LYS A O 1
ATOM 3037 N N . LEU A 1 409 ? -46.13500 -12.87500 8.76500 1.000 51.62214 409 LEU A N 1
ATOM 3038 C CA . LEU A 1 409 ? -45.56800 -11.95800 7.77600 1.000 50.01579 409 LEU A CA 1
ATOM 3039 C C . LEU A 1 409 ? -44.11100 -12.29700 7.50900 1.000 52.63718 409 LEU A C 1
ATOM 3040 O O . LEU A 1 409 ? -43.68900 -12.42300 6.35400 1.000 52.50826 409 LEU A O 1
ATOM 3045 N N . ALA A 1 410 ? -43.32300 -12.45700 8.57500 1.000 52.11684 410 ALA A N 1
ATOM 3046 C CA . ALA A 1 410 ? -41.91000 -12.75200 8.37500 1.000 54.97903 410 ALA A CA 1
ATOM 3047 C C . ALA A 1 410 ? -41.73900 -14.09500 7.67000 1.000 56.15324 410 ALA A C 1
ATOM 3048 O O . ALA A 1 410 ? -40.93400 -14.21800 6.73800 1.000 51.64842 410 ALA A O 1
ATOM 3050 N N . ALA A 1 411 ? -42.50100 -15.10800 8.10300 1.000 51.95358 411 ALA A N 1
ATOM 3051 C CA . ALA A 1 411 ? -42.46600 -16.42300 7.47300 1.000 51.87870 411 ALA A CA 1
ATOM 3052 C C . ALA A 1 411 ? -42.71400 -16.31800 5.97400 1.000 56.02767 411 ALA A C 1
ATOM 3053 O O . ALA A 1 411 ? -41.96300 -16.87800 5.16300 1.000 52.74908 411 ALA A O 1
ATOM 3055 N N . SER A 1 412 ? -43.74500 -15.56000 5.58600 1.000 53.50118 412 SER A N 1
ATOM 3056 C CA . SER A 1 412 ? -44.13400 -15.51700 4.18500 1.000 52.68080 412 SER A CA 1
ATOM 3057 C C . SER A 1 412 ? -43.10500 -14.81800 3.30000 1.000 55.95088 412 SER A C 1
ATOM 3058 O O . SER A 1 412 ? -43.22200 -14.89900 2.07500 1.000 57.39221 412 SER A O 1
ATOM 3061 N N . THR A 1 413 ? -42.10900 -14.14300 3.87200 1.000 55.02162 413 THR A N 1
ATOM 3062 C CA . THR A 1 413 ? -41.02600 -13.57000 3.08200 1.000 55.36115 413 THR A CA 1
ATOM 3063 C C . THR A 1 413 ? -39.83800 -14.50900 2.95000 1.000 56.69575 413 THR A C 1
ATOM 3064 O O . THR A 1 413 ? -38.89100 -14.18700 2.21700 1.000 53.40078 413 THR A O 1
ATOM 3068 N N . GLY A 1 414 ? -39.84700 -15.63600 3.66600 1.000 53.77996 414 GLY A N 1
ATOM 3069 C CA . GLY A 1 414 ? -38.76400 -16.59200 3.58400 1.000 53.21945 414 GLY A CA 1
ATOM 3070 C C . GLY A 1 414 ? -37.96100 -16.77600 4.85200 1.000 64.76560 414 GLY A C 1
ATOM 3071 O O . GLY A 1 414 ? -36.94700 -17.48000 4.81500 1.000 68.56744 414 GLY A O 1
ATOM 3072 N N . VAL A 1 415 ? -38.35100 -16.16800 5.96800 1.000 59.87985 415 VAL A N 1
ATOM 3073 C CA . VAL A 1 415 ? -37.60800 -16.38500 7.20200 1.000 59.03590 415 VAL A CA 1
ATOM 3074 C C . VAL A 1 415 ? -38.01000 -17.75300 7.74400 1.000 58.82007 415 VAL A C 1
ATOM 3075 O O . VAL A 1 415 ? -39.20400 -18.01100 7.96500 1.000 57.80787 415 VAL A O 1
ATOM 3079 N N . PRO A 1 416 ? -37.05300 -18.66400 7.92100 1.000 55.95325 416 PRO A N 1
ATOM 3080 C CA . PRO A 1 416 ? -37.38300 -20.01400 8.39200 1.000 53.97172 416 PRO A CA 1
ATOM 3081 C C . PRO A 1 416 ? -38.10900 -19.96100 9.72300 1.000 58.99138 416 PRO A C 1
ATOM 3082 O O . PRO A 1 416 ? -37.77900 -19.14900 10.58400 1.000 64.78277 416 PRO A O 1
ATOM 3086 N N . GLN A 1 417 ? -39.08900 -20.85600 9.89900 1.000 58.13528 417 GLN A N 1
ATOM 3087 C CA . GLN A 1 417 ? -39.90900 -20.83300 11.11300 1.000 62.91579 417 GLN A CA 1
ATOM 3088 C C . GLN A 1 417 ? -39.09300 -21.01600 12.39100 1.000 58.92251 417 GLN A C 1
ATOM 3089 O O . GLN A 1 417 ? -39.46000 -20.46800 13.43600 1.000 65.26556 417 GLN A O 1
ATOM 3095 N N . GLU A 1 418 ? -38.01300 -21.79800 12.34400 1.000 59.24312 418 GLU A N 1
ATOM 3096 C CA . GLU A 1 418 ? -37.16700 -21.96400 13.52000 1.000 63.63726 418 GLU A CA 1
ATOM 3097 C C . GLU A 1 418 ? -36.42300 -20.68300 13.87000 1.000 64.20436 418 GLU A C 1
ATOM 3098 O O . GLU A 1 418 ? -35.94500 -20.54600 14.99800 1.000 63.32290 418 GLU A O 1
ATOM 3100 N N . SER A 1 419 ? -36.31900 -19.75400 12.92000 1.000 65.27754 419 SER A N 1
ATOM 3101 C CA . SER A 1 419 ? -35.68100 -18.45900 13.09600 1.000 62.58690 419 SER A CA 1
ATOM 3102 C C . SER A 1 419 ? -36.68300 -17.34100 13.37200 1.000 62.45630 419 SER A C 1
ATOM 3103 O O . SER A 1 419 ? -36.33800 -16.15800 13.24600 1.000 59.42738 419 SER A O 1
ATOM 3106 N N . ILE A 1 420 ? -37.91500 -17.69600 13.72100 1.000 59.34988 420 ILE A N 1
ATOM 3107 C CA . ILE A 1 420 ? -38.95500 -16.75100 14.08900 1.000 59.93821 420 ILE A CA 1
ATOM 3108 C C . ILE A 1 420 ? -39.28900 -17.05100 15.54200 1.000 59.26838 420 ILE A C 1
ATOM 3109 O O . ILE A 1 420 ? -39.98200 -18.03400 15.83900 1.000 60.18250 420 ILE A O 1
ATOM 3114 N N . LEU A 1 421 ? -38.79900 -16.21300 16.45100 1.000 61.07629 421 LEU A N 1
ATOM 3115 C CA . LEU A 1 421 ? -38.85200 -16.49400 17.87900 1.000 55.41480 421 LEU A CA 1
ATOM 3116 C C . LEU A 1 421 ? -39.85200 -15.58000 18.56000 1.000 55.90626 421 LEU A C 1
ATOM 3117 O O . LEU A 1 421 ? -39.76400 -14.35400 18.43300 1.000 59.49141 421 LEU A O 1
ATOM 3122 N N . LEU A 1 422 ? -40.78900 -16.18200 19.28000 1.000 53.77096 422 LEU A N 1
ATOM 3123 C CA . LEU A 1 422 ? -41.85300 -15.47200 19.98100 1.000 55.34487 422 LEU A CA 1
ATOM 3124 C C . LEU A 1 422 ? -41.57500 -15.56200 21.48200 1.000 61.91873 422 LEU A C 1
ATOM 3125 O O . LEU A 1 422 ? -41.88500 -16.57000 22.12500 1.000 63.09991 422 LEU A O 1
ATOM 3130 N N . ALA A 1 423 ? -41.00800 -14.49600 22.03600 1.000 58.98472 423 ALA A N 1
ATOM 3131 C CA . ALA A 1 423 ? -40.47900 -14.47400 23.39600 1.000 55.96959 423 ALA A CA 1
ATOM 3132 C C . ALA A 1 423 ? -41.24200 -13.44500 24.24100 1.000 52.64404 423 ALA A C 1
ATOM 3133 O O . ALA A 1 423 ? -40.89900 -12.26400 24.24500 1.000 54.55809 423 ALA A O 1
ATOM 3135 N N . GLU A 1 424 ? -42.28700 -13.91100 24.93400 1.000 58.08735 424 GLU A N 1
ATOM 3136 C CA . GLU A 1 424 ? -43.00400 -13.14800 25.95600 1.000 52.47907 424 GLU A CA 1
ATOM 3137 C C . GLU A 1 424 ? -42.04600 -12.52600 26.97500 1.000 56.60195 424 GLU A C 1
ATOM 3138 O O . GLU A 1 424 ? -40.95200 -13.04400 27.22900 1.000 56.98357 424 GLU A O 1
ATOM 3144 N N . ASN A 1 425 ? -42.48300 -11.42400 27.59300 1.000 57.31954 425 ASN A N 1
ATOM 3145 C CA . ASN A 1 425 ? -41.79100 -10.82700 28.73900 1.000 54.69878 425 ASN A CA 1
ATOM 3146 C C . ASN A 1 425 ? -41.20800 -11.89700 29.64600 1.000 58.08313 425 ASN A C 1
ATOM 3147 O O . ASN A 1 425 ? -41.93500 -12.76700 30.14200 1.000 56.40912 425 ASN A O 1
ATOM 3152 N N . GLY A 1 426 ? -39.89300 -11.84100 29.85600 1.000 58.70371 426 GLY A N 1
ATOM 3153 C CA . GLY A 1 426 ? -39.21400 -12.79000 30.71000 1.000 57.36453 426 GLY A CA 1
ATOM 3154 C C . GLY A 1 426 ? -38.58500 -13.96200 30.00100 1.000 64.34321 426 GLY A C 1
ATOM 3155 O O . GLY A 1 426 ? -37.80800 -14.69900 30.62800 1.000 63.99341 426 GLY A O 1
ATOM 3156 N N . VAL A 1 427 ? -38.88600 -14.15300 28.71700 1.000 61.69675 427 VAL A N 1
ATOM 3157 C CA . VAL A 1 427 ? -38.35700 -15.26600 27.94000 1.000 57.92547 427 VAL A CA 1
ATOM 3158 C C . VAL A 1 427 ? -37.09500 -14.78600 27.24500 1.000 55.04914 427 VAL A C 1
ATOM 3159 O O . VAL A 1 427 ? -37.12500 -13.80000 26.50700 1.000 55.11348 427 VAL A O 1
ATOM 3163 N N . SER A 1 428 ? -35.98700 -15.46600 27.47800 1.000 53.22783 428 SER A N 1
ATOM 3164 C CA . SER A 1 428 ? -34.73200 -15.02800 26.89200 1.000 57.35490 428 SER A CA 1
ATOM 3165 C C . SER A 1 428 ? -34.53100 -15.62600 25.50600 1.000 62.11763 428 SER A C 1
ATOM 3166 O O . SER A 1 428 ? -35.05800 -16.69100 25.17700 1.000 61.80754 428 SER A O 1
ATOM 3169 N N . VAL A 1 429 ? -33.74400 -14.92400 24.70000 1.000 58.22393 429 VAL A N 1
ATOM 3170 C CA . VAL A 1 429 ? -33.34400 -15.35900 23.37400 1.000 60.14226 429 VAL A CA 1
ATOM 3171 C C . VAL A 1 429 ? -31.83200 -15.19000 23.29600 1.000 60.57109 429 VAL A C 1
ATOM 3172 O O . VAL A 1 429 ? -31.32100 -14.07700 23.48300 1.000 60.67920 429 VAL A O 1
ATOM 3176 N N . ASP A 1 430 ? -31.11500 -16.28400 23.04700 1.000 62.14805 430 ASP A N 1
ATOM 3177 C CA . ASP A 1 430 ? -29.66100 -16.24700 22.95800 1.000 65.68560 430 ASP A CA 1
ATOM 3178 C C . ASP A 1 430 ? -29.26100 -16.26600 21.49900 1.000 63.64375 430 ASP A C 1
ATOM 3179 O O . ASP A 1 430 ? -29.81400 -17.04200 20.71700 1.000 70.87713 430 ASP A O 1
ATOM 3184 N N . LEU A 1 431 ? -28.31700 -15.41700 21.13400 1.000 65.05438 431 LEU A N 1
ATOM 3185 C CA . LEU A 1 431 ? -27.73000 -15.42900 19.79900 1.000 66.88181 431 LEU A CA 1
ATOM 3186 C C . LEU A 1 431 ? -26.28500 -15.87600 19.97400 1.000 73.98400 431 LEU A C 1
ATOM 3187 O O . LEU A 1 431 ? -25.48200 -15.16200 20.59200 1.000 73.55487 431 LEU A O 1
ATOM 3192 N N . VAL A 1 432 ? -25.97300 -17.07700 19.48200 1.000 76.53827 432 VAL A N 1
ATOM 3193 C CA . VAL A 1 432 ? -24.67000 -17.70200 19.68000 1.000 76.22838 432 VAL A CA 1
ATOM 3194 C C . VAL A 1 432 ? -24.16500 -18.27100 18.36300 1.000 80.19668 432 VAL A C 1
ATOM 3195 O O . VAL A 1 432 ? -24.82300 -19.12000 17.74600 1.000 78.14526 432 VAL A O 1
ATOM 3199 N N . ALA A 1 433 ? -22.97900 -17.81900 17.95900 1.000 80.38400 433 ALA A N 1
ATOM 3200 C CA . ALA A 1 433 ? -22.34500 -18.23400 16.70700 1.000 80.47515 433 ALA A CA 1
ATOM 3201 C C . ALA A 1 433 ? -23.29600 -18.08300 15.51600 1.000 83.38600 433 ALA A C 1
ATOM 3202 O O . ALA A 1 433 ? -23.39300 -18.95900 14.64600 1.000 80.09822 433 ALA A O 1
ATOM 3204 N N . GLY A 1 434 ? -24.01300 -16.96000 15.48100 1.000 82.41236 434 GLY A N 1
ATOM 3205 C CA . GLY A 1 434 ? -24.89600 -16.64900 14.38300 1.000 83.13745 434 GLY A CA 1
ATOM 3206 C C . GLY A 1 434 ? -26.27100 -17.28300 14.44700 1.000 80.81241 434 GLY A C 1
ATOM 3207 O O . GLY A 1 434 ? -27.17200 -16.84900 13.70400 1.000 80.53681 434 GLY A O 1
ATOM 3208 N N . LYS A 1 435 ? -26.47300 -18.28800 15.29400 1.000 76.62180 435 LYS A N 1
ATOM 3209 C CA . LYS A 1 435 ? -27.76600 -18.94000 15.43500 1.000 75.05927 435 LYS A CA 1
ATOM 3210 C C . LYS A 1 435 ? -28.48100 -18.39900 16.67000 1.000 77.33255 435 LYS A C 1
ATOM 3211 O O . LYS A 1 435 ? -27.84700 -18.08600 17.68200 1.000 76.72847 435 LYS A O 1
ATOM 3217 N N . ALA A 1 436 ? -29.80500 -18.28800 16.57700 1.000 70.65068 436 ALA A N 1
ATOM 3218 C CA . ALA A 1 436 ? -30.62200 -17.65700 17.60000 1.000 67.07001 436 ALA A CA 1
ATOM 3219 C C . ALA A 1 436 ? -31.70700 -18.62200 18.04100 1.000 69.80761 436 ALA A C 1
ATOM 3220 O O . ALA A 1 436 ? -32.40500 -19.20100 17.20000 1.000 71.93650 436 ALA A O 1
ATOM 3222 N N . SER A 1 437 ? -31.86300 -18.78100 19.35300 1.000 64.97892 437 SER A N 1
ATOM 3223 C CA . SER A 1 437 ? -32.87500 -19.69000 19.86500 1.000 65.66673 437 SER A CA 1
ATOM 3224 C C . SER A 1 437 ? -33.38000 -19.19600 21.21200 1.000 66.33736 437 SER A C 1
ATOM 3225 O O . SER A 1 437 ? -32.70400 -18.44800 21.92500 1.000 68.20284 437 SER A O 1
ATOM 3228 N N . ILE A 1 438 ? -34.59400 -19.62000 21.54500 1.000 60.61126 438 ILE A N 1
ATOM 3229 C CA . ILE A 1 438 ? -35.12300 -19.38000 22.87400 1.000 62.47871 438 ILE A CA 1
ATOM 3230 C C . ILE A 1 438 ? -34.36200 -20.23500 23.87700 1.000 69.81511 438 ILE A C 1
ATOM 3231 O O . ILE A 1 438 ? -34.11300 -21.42800 23.64200 1.000 71.15475 438 ILE A O 1
ATOM 3236 N N . SER A 1 439 ? -33.99900 -19.63000 25.01400 1.000 68.63842 439 SER A N 1
ATOM 3237 C CA . SER A 1 439 ? -33.05300 -20.22600 25.94600 1.000 63.08722 439 SER A CA 1
ATOM 3238 C C . SER A 1 439 ? -33.56500 -20.39100 27.36400 1.000 60.75037 439 SER A C 1
ATOM 3239 O O . SER A 1 439 ? -32.81700 -20.89700 28.19900 1.000 67.37513 439 SER A O 1
ATOM 3242 N N . GLY A 1 440 ? -34.78200 -19.97900 27.66800 1.000 62.50067 440 GLY A N 1
ATOM 3243 C CA . GLY A 1 440 ? -35.29600 -20.07900 29.02300 1.000 67.35189 440 GLY A CA 1
ATOM 3244 C C . GLY A 1 440 ? -36.15700 -18.88500 29.37800 1.000 66.91576 440 GLY A C 1
ATOM 3245 O O . GLY A 1 440 ? -36.22100 -17.89200 28.65800 1.000 65.69844 440 GLY A O 1
ATOM 3246 N N . ALA A 1 441 ? -36.82300 -18.99400 30.53100 1.000 66.41208 441 ALA A N 1
ATOM 3247 C CA . ALA A 1 441 ? -37.73700 -17.96100 31.00000 1.000 66.47849 441 ALA A CA 1
ATOM 3248 C C . ALA A 1 441 ? -37.53600 -17.67700 32.48300 1.000 68.96517 441 ALA A C 1
ATOM 3249 O O . ALA A 1 441 ? -37.28200 -18.59500 33.26800 1.000 70.44681 441 ALA A O 1
ATOM 3251 N N . VAL A 1 442 ? -37.67800 -16.40600 32.86200 1.000 66.57810 442 VAL A N 1
ATOM 3252 C CA . VAL A 1 442 ? -37.83700 -16.01100 34.26300 1.000 64.45285 442 VAL A CA 1
ATOM 3253 C C . VAL A 1 442 ? -39.21000 -15.36500 34.42300 1.000 64.64458 442 VAL A C 1
ATOM 3254 O O . VAL A 1 442 ? -39.74400 -14.80200 33.45800 1.000 68.05046 442 VAL A O 1
ATOM 3258 N N . PRO A 1 443 ? -39.81800 -15.41500 35.60500 1.000 64.90330 443 PRO A N 1
ATOM 3259 C CA . PRO A 1 443 ? -41.11700 -14.74900 35.79600 1.000 64.97445 443 PRO A CA 1
ATOM 3260 C C . PRO A 1 443 ? -40.98200 -13.22900 35.81200 1.000 65.43095 443 PRO A C 1
ATOM 3261 O O . PRO A 1 443 ? -40.04100 -12.67700 36.38800 1.000 62.63925 443 PRO A O 1
ATOM 3265 N N . VAL A 1 444 ? -41.92600 -12.54200 35.16400 1.000 64.45820 444 VAL A N 1
ATOM 3266 C CA . VAL A 1 444 ? -42.00800 -11.09100 35.26900 1.000 61.80035 444 VAL A CA 1
ATOM 3267 C C . VAL A 1 444 ? -43.42300 -10.72100 35.68100 1.000 62.65111 444 VAL A C 1
ATOM 3268 O O . VAL A 1 444 ? -44.40200 -11.29000 35.18400 1.000 61.88461 444 VAL A O 1
ATOM 3272 N N . GLY A 1 445 ? -43.52400 -9.79000 36.62400 1.000 57.39366 445 GLY A N 1
ATOM 3273 C CA . GLY A 1 445 ? -44.81000 -9.35500 37.10900 1.000 53.31147 445 GLY A CA 1
ATOM 3274 C C . GLY A 1 445 ? -45.02100 -7.89300 36.80600 1.000 60.54599 445 GLY A C 1
ATOM 3275 O O . GLY A 1 445 ? -44.22800 -7.27100 36.09200 1.000 59.29494 445 GLY A O 1
ATOM 3276 N N . LYS A 1 446 ? -46.08700 -7.32900 37.35000 1.000 66.96411 446 LYS A N 1
ATOM 3277 C CA . LYS A 1 446 ? -46.40100 -5.91800 37.17800 1.000 64.03369 446 LYS A CA 1
ATOM 3278 C C . LYS A 1 446 ? -45.99700 -5.16600 38.44500 1.000 63.20482 446 LYS A C 1
ATOM 3279 O O . LYS A 1 446 ? -46.59500 -5.36100 39.50900 1.000 60.22757 446 LYS A O 1
ATOM 3285 N N . MET A 1 447 ? -44.96100 -4.33500 38.33300 1.000 66.02247 447 MET A N 1
ATOM 3286 C CA . MET A 1 447 ? -44.59500 -3.40300 39.40100 1.000 56.48076 447 MET A CA 1
ATOM 3287 C C . MET A 1 447 ? -45.58800 -2.24600 39.42800 1.000 58.84438 447 MET A C 1
ATOM 3288 O O . MET A 1 447 ? -45.67600 -1.48200 38.46300 1.000 62.40114 447 MET A O 1
ATOM 3293 N N . PHE A 1 448 ? -46.31500 -2.08400 40.52500 1.000 63.98994 448 PHE A N 1
ATOM 3294 C CA . PHE A 1 448 ? -47.28300 -1.00000 40.61500 1.000 62.25094 448 PHE A CA 1
ATOM 3295 C C . PHE A 1 448 ? -46.66500 0.27000 41.19200 1.000 65.90747 448 PHE A C 1
ATOM 3296 O O . PHE A 1 448 ? -45.71700 0.23200 41.98200 1.000 65.58448 448 PHE A O 1
ATOM 3304 N N . VAL A 1 449 ? -47.19200 1.40400 40.74800 1.000 60.49496 449 VAL A N 1
ATOM 3305 C CA . VAL A 1 449 ? -46.93900 2.69500 41.35900 1.000 56.81582 449 VAL A CA 1
ATOM 3306 C C . VAL A 1 449 ? -48.27100 3.18600 41.90000 1.000 67.64810 449 VAL A C 1
ATOM 3307 O O . VAL A 1 449 ? -49.24800 3.30000 41.14800 1.000 64.57074 449 VAL A O 1
ATOM 3311 N N . ASP A 1 450 ? -48.32300 3.44500 43.20900 1.000 73.65295 450 ASP A N 1
ATOM 3312 C CA . ASP A 1 450 ? -49.49200 4.06000 43.84700 1.000 75.35910 450 ASP A CA 1
ATOM 3313 C C . ASP A 1 450 ? -48.94100 5.09300 44.82600 1.000 78.67306 450 ASP A C 1
ATOM 3314 O O . ASP A 1 450 ? -48.58700 4.76300 45.96000 1.000 77.49021 450 ASP A O 1
ATOM 3319 N N . GLY A 1 451 ? -48.85400 6.33700 44.36100 1.000 81.89866 451 GLY A N 1
ATOM 3320 C CA . GLY A 1 451 ? -48.32600 7.40800 45.18500 1.000 83.71610 451 GLY A CA 1
ATOM 3321 C C . GLY A 1 451 ? -46.84600 7.24900 45.49900 1.000 89.10870 451 GLY A C 1
ATOM 3322 O O . GLY A 1 451 ? -46.04500 6.77600 44.67900 1.000 81.86234 451 GLY A O 1
ATOM 3323 N N . LEU A 1 452 ? -46.48700 7.64000 46.73400 1.000 96.82482 452 LEU A N 1
ATOM 3324 C CA . LEU A 1 452 ? -45.10200 7.79800 47.17100 1.000 91.91626 452 LEU A CA 1
ATOM 3325 C C . LEU A 1 452 ? -44.43000 6.48300 47.54600 1.000 89.63843 452 LEU A C 1
ATOM 3326 O O . LEU A 1 452 ? -43.20000 6.39600 47.49300 1.000 94.58601 452 LEU A O 1
ATOM 3328 N N . ILE A 1 453 ? -45.19100 5.46700 47.92800 1.000 93.35810 453 ILE A N 1
ATOM 3329 C CA . ILE A 1 453 ? -44.61800 4.14000 48.06400 1.000 95.80488 453 ILE A CA 1
ATOM 3330 C C . ILE A 1 453 ? -44.85200 3.33500 46.78300 1.000 101.77085 453 ILE A C 1
ATOM 3331 O O . ILE A 1 453 ? -45.61000 3.72800 45.88200 1.000 98.19159 453 ILE A O 1
ATOM 3333 N N . ALA A 1 454 ? -44.15200 2.20800 46.69400 1.000 99.93282 454 ALA A N 1
ATOM 3334 C CA . ALA A 1 454 ? -44.44700 1.19400 45.69200 1.000 99.83858 454 ALA A CA 1
ATOM 3335 C C . ALA A 1 454 ? -44.05600 -0.14300 46.30500 1.000 101.94711 454 ALA A C 1
ATOM 3336 O O . ALA A 1 454 ? -43.28300 -0.19600 47.26900 1.000 94.44814 454 ALA A O 1
ATOM 3338 N N . GLY A 1 455 ? -44.63800 -1.22600 45.78200 1.000 97.30500 455 GLY A N 1
ATOM 3339 C CA . GLY A 1 455 ? -44.27700 -2.55600 46.22900 1.000 94.26294 455 GLY A CA 1
ATOM 3340 C C . GLY A 1 455 ? -45.06100 -3.10800 47.40600 1.000 93.55017 455 GLY A C 1
ATOM 3341 O O . GLY A 1 455 ? -45.00000 -4.32100 47.64800 1.000 89.67903 455 GLY A O 1
ATOM 3342 N N . ASP A 1 456 ? -45.78600 -2.27400 48.15100 1.000 87.29782 456 ASP A N 1
ATOM 3343 C CA . ASP A 1 456 ? -46.70600 -2.78700 49.15700 1.000 91.01327 456 ASP A CA 1
ATOM 3344 C C . ASP A 1 456 ? -48.11400 -3.02100 48.60900 1.000 94.96223 456 ASP A C 1
ATOM 3345 O O . ASP A 1 456 ? -48.98100 -3.50100 49.35000 1.000 94.78299 456 ASP A O 1
ATOM 3350 N N . VAL A 1 457 ? -48.36400 -2.70100 47.33900 1.000 94.30784 457 VAL A N 1
ATOM 3351 C CA . VAL A 1 457 ? -49.64000 -2.96900 46.68300 1.000 88.38879 457 VAL A CA 1
ATOM 3352 C C . VAL A 1 457 ? -49.45500 -4.14600 45.73300 1.000 85.81945 457 VAL A C 1
ATOM 3353 O O . VAL A 1 457 ? -48.53800 -4.14400 44.90500 1.000 84.69901 457 VAL A O 1
ATOM 3357 N N . GLY A 1 458 ? -50.30900 -5.14400 45.85300 1.000 81.69401 458 GLY A N 1
ATOM 3358 C CA . GLY A 1 458 ? -50.16400 -6.37600 45.09800 1.000 82.22017 458 GLY A CA 1
ATOM 3359 C C . GLY A 1 458 ? -51.51300 -6.98500 44.80400 1.000 83.68186 458 GLY A C 1
ATOM 3360 O O . GLY A 1 458 ? -52.54100 -6.30000 44.83800 1.000 81.73538 458 GLY A O 1
ATOM 3361 N N . ASP A 1 459 ? -51.50800 -8.28800 44.52300 1.000 83.89423 459 ASP A N 1
ATOM 3362 C CA . ASP A 1 459 ? -52.73300 -8.95500 44.09500 1.000 86.84513 459 ASP A CA 1
ATOM 3363 C C . ASP A 1 459 ? -53.83200 -8.84700 45.14800 1.000 85.50220 459 ASP A C 1
ATOM 3364 O O . ASP A 1 459 ? -55.00500 -8.63100 44.81200 1.000 80.17471 459 ASP A O 1
ATOM 3369 N N . ILE A 1 460 ? -53.47300 -8.98400 46.42600 1.000 83.91777 460 ILE A N 1
ATOM 3370 C CA . ILE A 1 460 ? -54.48800 -9.05000 47.47400 1.000 79.75225 460 ILE A CA 1
ATOM 3371 C C . ILE A 1 460 ? -55.16600 -7.69800 47.65300 1.000 76.96259 460 ILE A C 1
ATOM 3372 O O . ILE A 1 460 ? -56.38100 -7.62500 47.88800 1.000 74.20848 460 ILE A O 1
ATOM 3377 N N . THR A 1 461 ? -54.39600 -6.61100 47.53100 1.000 76.39796 461 THR A N 1
ATOM 3378 C CA . THR A 1 461 ? -54.94900 -5.26600 47.68300 1.000 76.99575 461 THR A CA 1
ATOM 3379 C C . THR A 1 461 ? -55.91200 -4.92300 46.55900 1.000 77.87237 461 THR A C 1
ATOM 3380 O O . THR A 1 461 ? -56.95600 -4.29000 46.79100 1.000 78.21499 461 THR A O 1
ATOM 3384 N N . LEU A 1 462 ? -55.53700 -5.26100 45.32300 1.000 74.84305 462 LEU A N 1
ATOM 3385 C CA . LEU A 1 462 ? -56.42700 -5.01800 44.19800 1.000 73.87284 462 LEU A CA 1
ATOM 3386 C C . LEU A 1 462 ? -57.66500 -5.87400 44.31200 1.000 73.62388 462 LEU A C 1
ATOM 3387 O O . LEU A 1 462 ? -58.76200 -5.43800 43.94700 1.000 73.57525 462 LEU A O 1
ATOM 3392 N N . GLY A 1 463 ? -57.49900 -7.11000 44.78500 1.000 75.83524 463 GLY A N 1
ATOM 3393 C CA . GLY A 1 463 ? -58.65600 -7.93000 45.08100 1.000 72.84316 463 GLY A CA 1
ATOM 3394 C C . GLY A 1 463 ? -59.58700 -7.26300 46.07400 1.000 70.27056 463 GLY A C 1
ATOM 3395 O O . GLY A 1 463 ? -60.80500 -7.23600 45.87900 1.000 69.40811 463 GLY A O 1
ATOM 3396 N N . GLU A 1 464 ? -59.03100 -6.71600 47.15800 1.000 73.39378 464 GLU A N 1
ATOM 3397 C CA . GLU A 1 464 ? -59.88500 -6.05500 48.13700 1.000 75.05736 464 GLU A CA 1
ATOM 3398 C C . GLU A 1 464 ? -60.56100 -4.83900 47.52100 1.000 71.50807 464 GLU A C 1
ATOM 3399 O O . GLU A 1 464 ? -61.75300 -4.59300 47.75500 1.000 67.09510 464 GLU A O 1
ATOM 3401 N N . ARG A 1 465 ? -59.82200 -4.08200 46.70400 1.000 70.88799 465 ARG A N 1
ATOM 3402 C CA . ARG A 1 465 ? -60.40900 -2.92700 46.03000 1.000 70.94486 465 ARG A CA 1
ATOM 3403 C C . ARG A 1 465 ? -61.52500 -3.35100 45.07300 1.000 68.02969 465 ARG A C 1
ATOM 3404 O O . ARG A 1 465 ? -62.55300 -2.66900 44.96700 1.000 62.50469 465 ARG A O 1
ATOM 3412 N N . LEU A 1 466 ? -61.35500 -4.48600 44.38800 1.000 64.78767 466 LEU A N 1
ATOM 3413 C CA . LEU A 1 466 ? -62.41500 -4.96600 43.50700 1.000 66.29597 466 LEU A CA 1
ATOM 3414 C C . LEU A 1 466 ? -63.66000 -5.33200 44.30300 1.000 66.51748 466 LEU A C 1
ATOM 3415 O O . LEU A 1 466 ? -64.78000 -4.97500 43.91100 1.000 63.48412 466 LEU A O 1
ATOM 3420 N N . ILE A 1 467 ? -63.47300 -6.01500 45.44300 1.000 69.26597 467 ILE A N 1
ATOM 3421 C CA . ILE A 1 467 ? -64.59500 -6.41400 46.29400 1.000 64.95265 467 ILE A CA 1
ATOM 3422 C C . ILE A 1 467 ? -65.31800 -5.18800 46.83600 1.000 63.24080 467 ILE A C 1
ATOM 3423 O O . ILE A 1 467 ? -66.55600 -5.14900 46.89300 1.000 64.70528 467 ILE A O 1
ATOM 3428 N N . LEU A 1 468 ? -64.56200 -4.16100 47.21300 1.000 59.41721 468 LEU A N 1
ATOM 3429 C CA . LEU A 1 468 ? -65.12800 -2.98200 47.84900 1.000 63.23907 468 LEU A CA 1
ATOM 3430 C C . LEU A 1 468 ? -66.02200 -2.15800 46.92800 1.000 66.84611 468 LEU A C 1
ATOM 3431 O O . LEU A 1 468 ? -66.61400 -1.18200 47.39800 1.000 63.71418 468 LEU A O 1
ATOM 3436 N N . SER A 1 469 ? -66.14900 -2.51900 45.64700 1.000 67.20862 469 SER A N 1
ATOM 3437 C CA . SER A 1 469 ? -67.08100 -1.83000 44.75800 1.000 67.44002 469 SER A CA 1
ATOM 3438 C C . SER A 1 469 ? -68.54100 -2.08700 45.11600 1.000 71.75350 469 SER A C 1
ATOM 3439 O O . SER A 1 469 ? -69.42400 -1.48200 44.49200 1.000 68.95739 469 SER A O 1
ATOM 3442 N N . SER A 1 470 ? -68.81500 -2.98800 46.06900 1.000 69.46494 470 SER A N 1
ATOM 3443 C CA . SER A 1 470 ? -70.14500 -3.15500 46.64900 1.000 73.35029 470 SER A CA 1
ATOM 3444 C C . SER A 1 470 ? -70.20300 -2.64900 48.08900 1.000 73.81218 470 SER A C 1
ATOM 3445 O O . SER A 1 470 ? -71.12500 -2.99300 48.83700 1.000 74.47262 470 SER A O 1
ATOM 3448 N N . GLY A 1 471 ? -69.23500 -1.84300 48.48500 1.000 74.15808 471 GLY A N 1
ATOM 3449 C CA . GLY A 1 471 ? -69.22700 -1.27500 49.80500 1.000 76.86452 471 GLY A CA 1
ATOM 3450 C C . GLY A 1 471 ? -68.73200 -2.27600 50.82200 1.000 81.51519 471 GLY A C 1
ATOM 3451 O O . GLY A 1 471 ? -68.27700 -3.38100 50.49800 1.000 78.13147 471 GLY A O 1
ATOM 3452 N N . PHE A 1 472 ? -68.82800 -1.87400 52.08400 1.000 81.63359 472 PHE A N 1
ATOM 3453 C CA . PHE A 1 472 ? -68.43600 -2.75600 53.16900 1.000 84.15995 472 PHE A CA 1
ATOM 3454 C C . PHE A 1 472 ? -69.31300 -2.48300 54.37700 1.000 86.71818 472 PHE A C 1
ATOM 3455 O O . PHE A 1 472 ? -69.70400 -1.34200 54.64400 1.000 88.26529 472 PHE A O 1
ATOM 3463 N N . VAL A 1 473 ? -69.59500 -3.55000 55.11200 1.000 87.86981 473 VAL A N 1
ATOM 3464 C CA . VAL A 1 473 ? -70.30000 -3.48100 56.38400 1.000 90.38664 473 VAL A CA 1
ATOM 3465 C C . VAL A 1 473 ? -69.34600 -3.95600 57.48200 1.000 89.83951 473 VAL A C 1
ATOM 3466 O O . VAL A 1 473 ? -68.78300 -5.05600 57.39500 1.000 83.81407 473 VAL A O 1
ATOM 3470 N N . ALA A 1 474 ? -69.11600 -3.10100 58.48600 1.000 90.57236 474 ALA A N 1
ATOM 3471 C CA . ALA A 1 474 ? -68.11700 -3.37700 59.51900 1.000 98.14709 474 ALA A CA 1
ATOM 3472 C C . ALA A 1 474 ? -68.74800 -3.35300 60.90700 1.000 101.29253 474 ALA A C 1
ATOM 3473 O O . ALA A 1 474 ? -69.52300 -2.44600 61.24100 1.000 95.31152 474 ALA A O 1
ATOM 3475 N N . VAL A 1 475 ? -68.36400 -4.33200 61.72600 1.000 100.20432 475 VAL A N 1
ATOM 3476 C CA . VAL A 1 475 ? -69.05500 -4.62700 62.97300 1.000 101.59935 475 VAL A CA 1
ATOM 3477 C C . VAL A 1 475 ? -68.36100 -4.00000 64.17900 1.000 98.43686 475 VAL A C 1
ATOM 3478 O O . VAL A 1 475 ? -68.99100 -3.25000 64.93200 1.000 96.29545 475 VAL A O 1
ATOM 3482 N N . THR A 1 476 ? -67.07000 -4.29400 64.35500 1.000 99.21475 476 THR A N 1
ATOM 3483 C CA . THR A 1 476 ? -66.31200 -4.03600 65.59600 1.000 106.83761 476 THR A CA 1
ATOM 3484 C C . THR A 1 476 ? -66.62300 -2.71100 66.32700 1.000 100.74434 476 THR A C 1
ATOM 3485 O O . THR A 1 476 ? -67.46700 -2.66200 67.23900 1.000 94.87230 476 THR A O 1
ATOM 3489 N N . PRO A 1 490 ? -72.79500 -2.92100 70.51200 1.000 95.77414 490 PRO A N 1
ATOM 3490 C CA . PRO A 1 490 ? -71.82800 -2.72300 69.42000 1.000 106.11144 490 PRO A CA 1
ATOM 3491 C C . PRO A 1 490 ? -72.31700 -1.74400 68.33700 1.000 99.24682 490 PRO A C 1
ATOM 3492 O O . PRO A 1 490 ? -73.51300 -1.42700 68.28100 1.000 87.74617 490 PRO A O 1
ATOM 3496 N N . HIS A 1 491 ? -71.39200 -1.26900 67.49700 1.000 102.06169 491 HIS A N 1
ATOM 3497 C CA . HIS A 1 491 ? -71.67500 -0.21400 66.52600 1.000 106.68917 491 HIS A CA 1
ATOM 3498 C C . HIS A 1 491 ? -71.52300 -0.73600 65.10700 1.000 101.50006 491 HIS A C 1
ATOM 3499 O O . HIS A 1 491 ? -70.43100 -1.15800 64.71500 1.000 95.93618 491 HIS A O 1
ATOM 3506 N N . LEU A 1 492 ? -72.60400 -0.66400 64.33200 1.000 102.95106 492 LEU A N 1
ATOM 3507 C CA . LEU A 1 492 ? -72.60700 -1.11600 62.94800 1.000 96.51913 492 LEU A CA 1
ATOM 3508 C C . LEU A 1 492 ? -72.46000 0.08100 62.02500 1.000 103.35617 492 LEU A C 1
ATOM 3509 O O . LEU A 1 492 ? -73.19100 1.07600 62.15400 1.000 101.83219 492 LEU A O 1
ATOM 3514 N N . HIS A 1 493 ? -71.50600 -0.02600 61.09900 1.000 101.16640 493 HIS A N 1
ATOM 3515 C CA . HIS A 1 493 ? -71.16100 1.04100 60.17500 1.000 96.59545 493 HIS A CA 1
ATOM 3516 C C . HIS A 1 493 ? -71.02300 0.46800 58.77400 1.000 96.67823 493 HIS A C 1
ATOM 3517 O O . HIS A 1 493 ? -70.71400 -0.71400 58.58500 1.000 91.43708 493 HIS A O 1
ATOM 3524 N N . SER A 1 494 ? -71.21000 1.33800 57.78700 1.000 96.22412 494 SER A N 1
ATOM 3525 C CA . SER A 1 494 ? -71.00500 0.96500 56.39300 1.000 93.69676 494 SER A CA 1
ATOM 3526 C C . SER A 1 494 ? -70.78900 2.23000 55.57400 1.000 96.58737 494 SER A C 1
ATOM 3527 O O . SER A 1 494 ? -71.01100 3.35200 56.04800 1.000 94.68205 494 SER A O 1
ATOM 3530 N N . ARG A 1 495 ? -70.32300 2.03900 54.33700 1.000 93.69573 495 ARG A N 1
ATOM 3531 C CA . ARG A 1 495 ? -70.02600 3.17900 53.47400 1.000 94.23073 495 ARG A CA 1
ATOM 3532 C C . ARG A 1 495 ? -70.53200 3.02000 52.03700 1.000 89.91907 495 ARG A C 1
ATOM 3533 O O . ARG A 1 495 ? -71.21000 3.91200 51.50600 1.000 88.34884 495 ARG A O 1
ATOM 3541 N N . GLY A 1 496 ? -70.21300 1.90900 51.38700 1.000 81.38724 496 GLY A N 1
ATOM 3542 C CA . GLY A 1 496 ? -70.71800 1.76000 50.03600 1.000 85.26501 496 GLY A CA 1
ATOM 3543 C C . GLY A 1 496 ? -71.92800 0.85600 49.98400 1.000 85.77619 496 GLY A C 1
ATOM 3544 O O . GLY A 1 496 ? -72.07300 0.04800 49.06000 1.000 82.08089 496 GLY A O 1
ATOM 3545 N N . PHE A 1 497 ? -72.81100 0.97800 50.97600 1.000 88.62366 497 PHE A N 1
ATOM 3546 C CA . PHE A 1 497 ? -73.84600 -0.02400 51.17700 1.000 85.86188 497 PHE A CA 1
ATOM 3547 C C . PHE A 1 497 ? -75.25800 0.51400 51.00600 1.000 86.51033 497 PHE A C 1
ATOM 3548 O O . PHE A 1 497 ? -76.03800 -0.06200 50.24400 1.000 89.87144 497 PHE A O 1
ATOM 3556 N N . SER A 1 498 ? -75.63800 1.55600 51.73400 1.000 84.90594 498 SER A N 1
ATOM 3557 C CA . SER A 1 498 ? -77.02000 1.99800 51.63400 1.000 90.29218 498 SER A CA 1
ATOM 3558 C C . SER A 1 498 ? -77.14400 3.42800 52.12300 1.000 91.87273 498 SER A C 1
ATOM 3559 O O . SER A 1 498 ? -76.27000 3.95400 52.81200 1.000 93.11383 498 SER A O 1
ATOM 3562 N N . GLU A 1 499 ? -78.26000 4.04600 51.75500 1.000 93.90271 499 GLU A N 1
ATOM 3563 C CA . GLU A 1 499 ? -78.62100 5.36700 52.23800 1.000 97.68881 499 GLU A CA 1
ATOM 3564 C C . GLU A 1 499 ? -79.72800 5.31900 53.28900 1.000 101.83906 499 GLU A C 1
ATOM 3565 O O . GLU A 1 499 ? -80.19600 6.37400 53.72200 1.000 99.93970 499 GLU A O 1
ATOM 3571 N N . ASP A 1 500 ? -80.15600 4.11600 53.71100 1.000 105.13599 500 ASP A N 1
ATOM 3572 C CA . ASP A 1 500 ? -81.18600 3.96500 54.73400 1.000 105.62952 500 ASP A CA 1
ATOM 3573 C C . ASP A 1 500 ? -80.52500 3.84600 56.09700 1.000 108.46744 500 ASP A C 1
ATOM 3574 O O . ASP A 1 500 ? -79.91300 2.80500 56.38300 1.000 108.64095 500 ASP A O 1
ATOM 3576 N N . PRO A 1 501 ? -80.60800 4.86300 56.96700 1.000 111.66958 501 PRO A N 1
ATOM 3577 C CA . PRO A 1 501 ? -79.91100 4.75900 58.26300 1.000 107.75381 501 PRO A CA 1
ATOM 3578 C C . PRO A 1 501 ? -80.44100 3.62900 59.12400 1.000 106.46655 501 PRO A C 1
ATOM 3579 O O . PRO A 1 501 ? -79.66000 2.93000 59.78400 1.000 107.82164 501 PRO A O 1
ATOM 3583 N N . LYS A 1 502 ? -81.75500 3.41400 59.11300 1.000 105.63867 502 LYS A N 1
ATOM 3584 C CA . LYS A 1 502 ? -82.35100 2.34900 59.90700 1.000 108.45194 502 LYS A CA 1
ATOM 3585 C C . LYS A 1 502 ? -82.02200 0.96000 59.37600 1.000 110.44236 502 LYS A C 1
ATOM 3586 O O . LYS A 1 502 ? -82.50500 -0.02900 59.94100 1.000 109.83899 502 LYS A O 1
ATOM 3588 N N . ALA A 1 503 ? -81.21500 0.85600 58.31800 1.000 110.49064 503 ALA A N 1
ATOM 3589 C CA . ALA A 1 503 ? -80.90400 -0.43500 57.71800 1.000 108.79281 503 ALA A CA 1
ATOM 3590 C C . ALA A 1 503 ? -79.88300 -1.22800 58.51600 1.000 108.17234 503 ALA A C 1
ATOM 3591 O O . ALA A 1 503 ? -79.70100 -2.42300 58.24600 1.000 105.45725 503 ALA A O 1
ATOM 3593 N N . LEU A 1 504 ? -79.21800 -0.59500 59.48200 1.000 108.91645 504 LEU A N 1
ATOM 3594 C CA . LEU A 1 504 ? -78.26000 -1.30200 60.32300 1.000 111.17305 504 LEU A CA 1
ATOM 3595 C C . LEU A 1 504 ? -78.93800 -2.06300 61.46300 1.000 111.46169 504 LEU A C 1
ATOM 3596 O O . LEU A 1 504 ? -78.40100 -3.07700 61.93100 1.000 109.14021 504 LEU A O 1
ATOM 3601 N N . GLU A 1 505 ? -80.11800 -1.61200 61.90000 1.000 110.65910 505 GLU A N 1
ATOM 3602 C CA . GLU A 1 505 ? -80.68800 -2.11400 63.15100 1.000 109.28075 505 GLU A CA 1
ATOM 3603 C C . GLU A 1 505 ? -81.02300 -3.60000 63.12100 1.000 105.84714 505 GLU A C 1
ATOM 3604 O O . GLU A 1 505 ? -80.55900 -4.32200 64.01900 1.000 105.44540 505 GLU A O 1
ATOM 3610 N N . PRO A 1 506 ? -81.79400 -4.13700 62.14400 1.000 107.62351 506 PRO A N 1
ATOM 3611 C CA . PRO A 1 506 ? -82.14400 -5.57000 62.20000 1.000 108.47793 506 PRO A CA 1
ATOM 3612 C C . PRO A 1 506 ? -80.94900 -6.48600 62.43700 1.000 106.49051 506 PRO A C 1
ATOM 3613 O O . PRO A 1 506 ? -81.10400 -7.61600 62.91600 1.000 106.72060 506 PRO A O 1
ATOM 3617 N N . ALA A 1 507 ? -79.74700 -5.99700 62.12900 1.000 104.86869 507 ALA A N 1
ATOM 3618 C CA . ALA A 1 507 ? -78.54400 -6.77400 62.38300 1.000 105.09081 507 ALA A CA 1
ATOM 3619 C C . ALA A 1 507 ? -78.02000 -6.60700 63.80500 1.000 110.54609 507 ALA A C 1
ATOM 3620 O O . ALA A 1 507 ? -77.28300 -7.48400 64.27900 1.000 106.93287 507 ALA A O 1
ATOM 3622 N N . VAL A 1 508 ? -78.37400 -5.51200 64.49400 1.000 108.56478 508 VAL A N 1
ATOM 3623 C CA . VAL A 1 508 ? -77.84400 -5.28800 65.84000 1.000 111.64164 508 VAL A CA 1
ATOM 3624 C C . VAL A 1 508 ? -78.36900 -6.35400 66.80400 1.000 109.76315 508 VAL A C 1
ATOM 3625 O O . VAL A 1 508 ? -77.58900 -7.00000 67.51500 1.000 105.35244 508 VAL A O 1
ATOM 3629 N N . ARG A 1 509 ? -79.68300 -6.60900 66.78300 1.000 109.20629 509 ARG A N 1
ATOM 3630 C CA . ARG A 1 509 ? -80.26000 -7.65300 67.62200 1.000 106.46379 509 ARG A CA 1
ATOM 3631 C C . ARG A 1 509 ? -79.59600 -9.00000 67.35300 1.000 109.01002 509 ARG A C 1
ATOM 3632 O O . ARG A 1 509 ? -79.16100 -9.68800 68.28400 1.000 109.99167 509 ARG A O 1
ATOM 3634 N N . LYS A 1 510 ? -79.47700 -9.37800 66.07600 1.000 111.09907 510 LYS A N 1
ATOM 3635 C CA . LYS A 1 510 ? -78.88200 -10.66500 65.72600 1.000 111.99143 510 LYS A CA 1
ATOM 3636 C C . LYS A 1 510 ? -77.40000 -10.74200 66.08400 1.000 111.07168 510 LYS A C 1
ATOM 3637 O O . LYS A 1 510 ? -76.84300 -11.84600 66.14100 1.000 108.39578 510 LYS A O 1
ATOM 3639 N N . VAL A 1 511 ? -76.75100 -9.60200 66.33000 1.000 108.47098 511 VAL A N 1
ATOM 3640 C CA . VAL A 1 511 ? -75.33100 -9.61800 66.66200 1.000 110.70718 511 VAL A CA 1
ATOM 3641 C C . VAL A 1 511 ? -75.12000 -9.97200 68.12600 1.000 113.28779 511 VAL A C 1
ATOM 3642 O O . VAL A 1 511 ? -74.26600 -10.80700 68.45800 1.000 109.99106 511 VAL A O 1
ATOM 3644 N N . GLU A 1 512 ? -75.89200 -9.33000 69.01100 1.000 114.56320 512 GLU A N 1
ATOM 3645 C CA . GLU A 1 512 ? -75.87800 -9.68000 70.42800 1.000 111.15373 512 GLU A CA 1
ATOM 3646 C C . GLU A 1 512 ? -76.22400 -11.14400 70.63100 1.000 110.52503 512 GLU A C 1
ATOM 3647 O O . GLU A 1 512 ? -75.61200 -11.82200 71.46200 1.000 111.11865 512 GLU A O 1
ATOM 3653 N N . ALA A 1 513 ? -77.20700 -11.64700 69.87900 1.000 109.72224 513 ALA A N 1
ATOM 3654 C CA . ALA A 1 513 ? -77.60000 -13.04800 69.98900 1.000 110.16299 513 ALA A CA 1
ATOM 3655 C C . ALA A 1 513 ? -76.40500 -13.99200 69.86100 1.000 111.10457 513 ALA A C 1
ATOM 3656 O O . ALA A 1 513 ? -76.26400 -14.93500 70.65000 1.000 114.35358 513 ALA A O 1
ATOM 3658 N N . GLU A 1 514 ? -75.52500 -13.75600 68.88700 1.000 111.08192 514 GLU A N 1
ATOM 3659 C CA . GLU A 1 514 ? -74.31500 -14.56700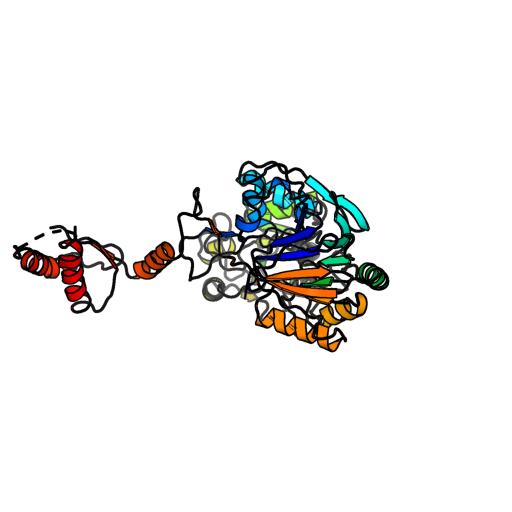 68.79300 1.000 113.24515 514 GLU A CA 1
ATOM 3660 C C . GLU A 1 514 ? -73.27800 -14.20400 69.85600 1.000 112.77625 514 GLU A C 1
ATOM 3661 O O . GLU A 1 514 ? -72.36700 -15.00200 70.11400 1.000 107.62443 514 GLU A O 1
ATOM 3667 N N . LEU A 1 515 ? -73.43600 -13.06000 70.52500 1.000 111.03313 515 LEU A N 1
ATOM 3668 C CA . LEU A 1 515 ? -72.52800 -12.67200 71.59700 1.000 114.40017 515 LEU A CA 1
ATOM 3669 C C . LEU A 1 515 ? -72.83500 -13.37800 72.91500 1.000 116.51555 515 LEU A C 1
ATOM 3670 O O . LEU A 1 515 ? -71.93700 -13.52000 73.75600 1.000 113.41358 515 LEU A O 1
ATOM 3675 N N . GLU A 1 516 ? -74.07900 -13.81100 73.11300 1.000 116.05567 516 GLU A N 1
ATOM 3676 C CA . GLU A 1 516 ? -74.41900 -14.75900 74.16900 1.000 111.71196 516 GLU A CA 1
ATOM 3677 C C . GLU A 1 516 ? -73.96200 -16.13400 73.69200 1.000 113.30892 516 GLU A C 1
ATOM 3678 O O . GLU A 1 516 ? -74.73500 -16.96000 73.19600 1.000 112.65629 516 GLU A O 1
ATOM 3684 N N . SER A 1 517 ? -72.65200 -16.35500 73.81700 1.000 114.33226 517 SER A N 1
ATOM 3685 C CA . SER A 1 517 ? -72.02900 -17.60900 73.40300 1.000 114.41337 517 SER A CA 1
ATOM 3686 C C . SER A 1 517 ? -70.65800 -17.65300 74.08400 1.000 116.83877 517 SER A C 1
ATOM 3687 O O . SER A 1 517 ? -69.69600 -17.06700 73.57800 1.000 114.27619 517 SER A O 1
ATOM 3690 N N . LEU A 1 518 ? -70.59300 -18.32000 75.23900 1.000 116.04925 518 LEU A N 1
ATOM 3691 C CA . LEU A 1 518 ? -69.37600 -18.40300 76.03500 1.000 112.05995 518 LEU A CA 1
ATOM 3692 C C . LEU A 1 518 ? -68.95000 -19.86200 76.17100 1.000 110.14888 518 LEU A C 1
ATOM 3693 O O . LEU A 1 518 ? -69.78800 -20.75100 76.36000 1.000 106.47887 518 LEU A O 1
ATOM 3698 N N . VAL A 1 519 ? -67.64300 -20.09800 76.03400 1.000 108.90051 519 VAL A N 1
ATOM 3699 C CA . VAL A 1 519 ? -67.05100 -21.43600 76.08800 1.000 105.22424 519 VAL A CA 1
ATOM 3700 C C . VAL A 1 519 ? -65.53600 -21.31200 76.19900 1.000 104.43502 519 VAL A C 1
ATOM 3701 O O . VAL A 1 519 ? -65.00300 -20.20200 76.28000 1.000 99.67122 519 VAL A O 1
ATOM 3703 N N . ILE A 1 527 ? -59.38500 -14.79900 68.56600 1.000 109.85169 527 ILE A N 1
ATOM 3704 C CA . ILE A 1 527 ? -59.82900 -14.35600 67.24400 1.000 109.38431 527 ILE A CA 1
ATOM 3705 C C . ILE A 1 527 ? -61.14700 -15.00500 66.84400 1.000 112.40768 527 ILE A C 1
ATOM 3706 O O . ILE A 1 527 ? -61.80700 -14.52000 65.92900 1.000 114.78124 527 ILE A O 1
ATOM 3711 N N . ARG A 1 528 ? -61.52700 -16.10700 67.50700 1.000 111.36183 528 ARG A N 1
ATOM 3712 C CA . ARG A 1 528 ? -62.76100 -16.80600 67.15200 1.000 109.60639 528 ARG A CA 1
ATOM 3713 C C . ARG A 1 528 ? -63.98100 -15.89300 67.22000 1.000 113.18429 528 ARG A C 1
ATOM 3714 O O . ARG A 1 528 ? -65.06000 -16.28200 66.75300 1.000 108.42344 528 ARG A O 1
ATOM 3716 N N . ILE A 1 529 ? -63.82000 -14.69500 67.79400 1.000 114.78359 529 ILE A N 1
ATOM 3717 C CA . ILE A 1 529 ? -64.81800 -13.63100 67.71700 1.000 113.63954 529 ILE A CA 1
ATOM 3718 C C . ILE A 1 529 ? -64.92900 -13.08900 66.29500 1.000 116.55461 529 ILE A C 1
ATOM 3719 O O . ILE A 1 529 ? -66.02400 -12.73000 65.83500 1.000 116.84991 529 ILE A O 1
ATOM 3724 N N . ALA A 1 530 ? -63.79700 -12.98600 65.59000 1.000 116.51656 530 ALA A N 1
ATOM 3725 C CA . ALA A 1 530 ? -63.79200 -12.54100 64.20200 1.000 115.09821 530 ALA A CA 1
ATOM 3726 C C . ALA A 1 530 ? -64.75400 -13.39900 63.39400 1.000 114.29375 530 ALA A C 1
ATOM 3727 O O . ALA A 1 530 ? -65.84500 -12.94200 63.03600 1.000 115.40376 530 ALA A O 1
ATOM 3729 N N . GLN A 1 531 ? -64.39100 -14.66400 63.16900 1.000 113.30433 531 GLN A N 1
ATOM 3730 C CA . GLN A 1 531 ? -65.19900 -15.59500 62.38500 1.000 115.17383 531 GLN A CA 1
ATOM 3731 C C . GLN A 1 531 ? -66.58200 -15.83600 62.99300 1.000 116.75873 531 GLN A C 1
ATOM 3732 O O . GLN A 1 531 ? -67.34900 -16.66700 62.49000 1.000 117.43655 531 GLN A O 1
ATOM 3734 N N . GLY A 1 532 ? -66.91400 -15.11700 64.06500 1.000 113.06878 532 GLY A N 1
ATOM 3735 C CA . GLY A 1 532 ? -68.15900 -15.33200 64.77100 1.000 108.79923 532 GLY A CA 1
ATOM 3736 C C . GLY A 1 532 ? -69.25200 -14.36100 64.38900 1.000 107.89781 532 GLY A C 1
ATOM 3737 O O . GLY A 1 532 ? -70.34400 -14.77800 63.99000 1.000 107.67507 532 GLY A O 1
ATOM 3738 N N . VAL A 1 533 ? -68.98500 -13.06400 64.51900 1.000 107.38390 533 VAL A N 1
ATOM 3739 C CA . VAL A 1 533 ? -69.97400 -12.07600 64.10000 1.000 114.91555 533 VAL A CA 1
ATOM 3740 C C . VAL A 1 533 ? -69.75400 -11.63300 62.64500 1.000 111.29190 533 VAL A C 1
ATOM 3741 O O . VAL A 1 533 ? -70.70900 -11.23200 61.96500 1.000 104.68785 533 VAL A O 1
ATOM 3745 N N . ARG A 1 534 ? -68.52100 -11.73400 62.13300 1.000 111.81142 534 ARG A N 1
ATOM 3746 C CA . ARG A 1 534 ? -68.31400 -11.55900 60.69800 1.000 109.63662 534 ARG A CA 1
ATOM 3747 C C . ARG A 1 534 ? -69.11500 -12.59000 59.91000 1.000 110.47572 534 ARG A C 1
ATOM 3748 O O . ARG A 1 534 ? -69.66400 -12.28200 58.84500 1.000 109.68295 534 ARG A O 1
ATOM 3750 N N . ARG A 1 535 ? -69.21900 -13.81500 60.43300 1.000 109.20814 535 ARG A N 1
ATOM 3751 C CA . ARG A 1 535 ? -70.10400 -14.80400 59.83300 1.000 107.54284 535 ARG A CA 1
ATOM 3752 C C . ARG A 1 535 ? -71.57500 -14.54300 60.15000 1.000 105.20832 535 ARG A C 1
ATOM 3753 O O . ARG A 1 535 ? -72.44600 -14.99400 59.39600 1.000 99.74781 535 ARG A O 1
ATOM 3755 N N . THR A 1 536 ? -71.86600 -13.81500 61.23700 1.000 106.51346 536 THR A N 1
ATOM 3756 C CA . THR A 1 536 ? -73.24900 -13.54800 61.63000 1.000 105.88856 536 THR A CA 1
ATOM 3757 C C . THR A 1 536 ? -73.87500 -12.43900 60.78600 1.000 100.89358 536 THR A C 1
ATOM 3758 O O . THR A 1 536 ? -75.03400 -12.54900 60.37000 1.000 98.27417 536 THR A O 1
ATOM 3760 N N . VAL A 1 537 ? -73.13600 -11.35900 60.52900 1.000 102.63123 537 VAL A N 1
ATOM 3761 C CA . VAL A 1 537 ? -73.66800 -10.30000 59.67500 1.000 103.92920 537 VAL A CA 1
ATOM 3762 C C . VAL A 1 537 ? -73.67900 -10.74300 58.21300 1.000 102.05983 537 VAL A C 1
ATOM 3763 O O . VAL A 1 537 ? -74.57800 -10.37700 57.44600 1.000 97.13963 537 VAL A O 1
ATOM 3767 N N . GLY A 1 538 ? -72.68400 -11.54300 57.81000 1.000 103.50144 538 GLY A N 1
ATOM 3768 C CA . GLY A 1 538 ? -72.64300 -12.04200 56.44500 1.000 97.59237 538 GLY A CA 1
ATOM 3769 C C . GLY A 1 538 ? -73.87200 -12.84500 56.07100 1.000 99.95863 538 GLY A C 1
ATOM 3770 O O . GLY A 1 538 ? -74.37500 -12.73900 54.95000 1.000 101.24628 538 GLY A O 1
ATOM 3771 N N . LYS A 1 539 ? -74.37200 -13.66200 56.99900 1.000 100.27479 539 LYS A N 1
ATOM 3772 C CA . LYS A 1 539 ? -75.62000 -14.37200 56.74500 1.000 97.36611 539 LYS A CA 1
ATOM 3773 C C . LYS A 1 539 ? -76.80400 -13.41500 56.73500 1.000 98.17376 539 LYS A C 1
ATOM 3774 O O . LYS A 1 539 ? -77.70400 -13.54900 55.90000 1.000 99.82188 539 LYS A O 1
ATOM 3776 N N . TRP A 1 540 ? -76.82000 -12.43100 57.64000 1.000 95.32560 540 TRP A N 1
ATOM 3777 C CA . TRP A 1 540 ? -77.95200 -11.51100 57.68400 1.000 95.37463 540 TRP A CA 1
ATOM 3778 C C . TRP A 1 540 ? -78.08400 -10.72000 56.38800 1.000 100.76470 540 TRP A C 1
ATOM 3779 O O . TRP A 1 540 ? -79.20000 -10.45100 55.92800 1.000 100.84262 540 TRP A O 1
ATOM 3790 N N . VAL A 1 541 ? -76.95500 -10.34700 55.78000 1.000 101.92103 541 VAL A N 1
ATOM 3791 C CA . VAL A 1 541 ? -76.97800 -9.48000 54.60500 1.000 100.24443 541 VAL A CA 1
ATOM 3792 C C . VAL A 1 541 ? -77.29600 -10.27600 53.34400 1.000 98.46332 541 VAL A C 1
ATOM 3793 O O . VAL A 1 541 ? -78.19300 -9.91200 52.57100 1.000 96.46851 541 VAL A O 1
ATOM 3797 N N . GLY A 1 542 ? -76.57700 -11.37600 53.12200 1.000 98.35255 542 GLY A N 1
ATOM 3798 C CA . GLY A 1 542 ? -76.85100 -12.25600 52.00200 1.000 95.69007 542 GLY A CA 1
ATOM 3799 C C . GLY A 1 542 ? -78.15800 -13.00700 52.16500 1.000 101.99250 542 GLY A C 1
ATOM 3800 O O . GLY A 1 542 ? -78.31500 -14.12300 51.65800 1.000 103.57152 542 GLY A O 1
ATOM 3801 N N . GLU A 1 543 ? -79.10000 -12.39700 52.88600 1.000 100.62357 543 GLU A N 1
ATOM 3802 C CA . GLU A 1 543 ? -80.41200 -12.96500 53.14600 1.000 96.42789 543 GLU A CA 1
ATOM 3803 C C . GLU A 1 543 ? -81.44300 -11.84900 53.14800 1.000 96.21735 543 GLU A C 1
ATOM 3804 O O . GLU A 1 543 ? -82.53200 -12.00100 52.58700 1.000 98.47458 543 GLU A O 1
ATOM 3806 N N . THR A 1 544 ? -81.10100 -10.72500 53.78400 1.000 94.55774 544 THR A N 1
ATOM 3807 C CA . THR A 1 544 ? -81.98700 -9.56400 53.82800 1.000 96.30236 544 THR A CA 1
ATOM 3808 C C . THR A 1 544 ? -81.89700 -8.73100 52.55700 1.000 102.48994 544 THR A C 1
ATOM 3809 O O . THR A 1 544 ? -82.91300 -8.21900 52.06600 1.000 97.40421 544 THR A O 1
ATOM 3813 N N . TYR A 1 545 ? -80.67900 -8.56100 52.03800 1.000 99.58792 545 TYR A N 1
ATOM 3814 C CA . TYR A 1 545 ? -80.41300 -7.65900 50.93600 1.000 93.82461 545 TYR A CA 1
ATOM 3815 C C . TYR A 1 545 ? -79.92900 -8.35800 49.68300 1.000 94.34961 545 TYR A C 1
ATOM 3816 O O . TYR A 1 545 ? -80.01200 -7.76400 48.60400 1.000 89.35825 545 TYR A O 1
ATOM 3825 N N . ARG A 1 546 ? -79.41900 -9.58800 49.79200 1.000 96.59190 546 ARG A N 1
ATOM 3826 C CA . ARG A 1 546 ? -78.80900 -10.30600 48.67300 1.000 92.00375 546 ARG A CA 1
ATOM 3827 C C . ARG A 1 546 ? -77.67500 -9.50000 48.02700 1.000 93.50238 546 ARG A C 1
ATOM 3828 O O . ARG A 1 546 ? -77.30800 -9.74300 46.87200 1.000 91.63936 546 ARG A O 1
ATOM 3830 N N . ARG A 1 547 ? -77.13200 -8.51900 48.74400 1.000 92.81330 547 ARG A N 1
ATOM 3831 C CA . ARG A 1 547 ? -75.86400 -7.89800 48.39600 1.000 84.28199 547 ARG A CA 1
ATOM 3832 C C . ARG A 1 547 ? -74.74100 -8.62700 49.12600 1.000 90.91409 547 ARG A C 1
ATOM 3833 O O . ARG 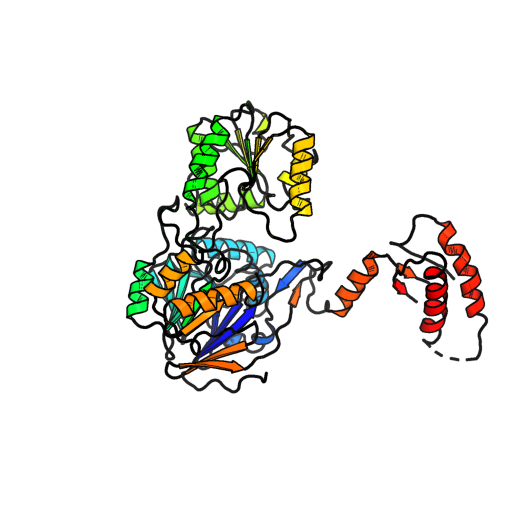A 1 547 ? -74.96800 -9.35300 50.09600 1.000 94.97763 547 ARG A O 1
ATOM 3841 N N . GLN A 1 548 ? -73.51600 -8.42900 48.65400 1.000 91.60641 548 GLN A N 1
ATOM 3842 C CA . GLN A 1 548 ? -72.34600 -9.09700 49.22100 1.000 84.07446 548 GLN A CA 1
ATOM 3843 C C . GLN A 1 548 ? -71.21600 -8.09700 49.43000 1.000 81.34937 548 GLN A C 1
ATOM 3844 O O . GLN A 1 548 ? -70.14800 -8.20600 48.81400 1.000 74.36374 548 GLN A O 1
ATOM 3846 N N . PRO A 1 549 ? -71.40400 -7.11700 50.31200 1.000 80.42939 549 PRO A N 1
ATOM 3847 C CA . PRO A 1 549 ? -70.29200 -6.22800 50.65900 1.000 82.85519 549 PRO A CA 1
ATOM 3848 C C . PRO A 1 549 ? -69.25400 -6.96700 51.48300 1.000 83.75193 549 PRO A C 1
ATOM 3849 O O . PRO A 1 549 ? -69.46100 -8.08500 51.96200 1.000 85.50431 549 PRO A O 1
ATOM 3853 N N . MET A 1 550 ? -68.10700 -6.32200 51.63200 1.000 80.44991 550 MET A N 1
ATOM 3854 C CA . MET A 1 550 ? -67.07400 -6.85000 52.50200 1.000 85.89167 550 MET A CA 1
ATOM 3855 C C . MET A 1 550 ? -67.47200 -6.65300 53.96400 1.000 88.69889 550 MET A C 1
ATOM 3856 O O . MET A 1 550 ? -67.90800 -5.56700 54.36400 1.000 82.53363 550 MET A O 1
ATOM 3861 N N . ILE A 1 551 ? -67.31800 -7.71700 54.75200 1.000 89.06215 551 ILE A N 1
ATOM 3862 C CA . ILE A 1 551 ? -67.65500 -7.74900 56.17600 1.000 93.51897 551 ILE A CA 1
ATOM 3863 C C . ILE A 1 551 ? -66.34800 -7.78400 56.96700 1.000 91.46981 551 ILE A C 1
ATOM 3864 O O . ILE A 1 551 ? -65.54800 -8.72200 56.80800 1.000 92.77545 551 ILE A O 1
ATOM 3869 N N . VAL A 1 552 ? -66.13400 -6.77300 57.81500 1.000 91.01021 552 VAL A N 1
ATOM 3870 C CA . VAL A 1 552 ? -64.86200 -6.58700 58.50700 1.000 100.92789 552 VAL A CA 1
ATOM 3871 C C . VAL A 1 552 ? -65.06400 -6.47900 60.01400 1.000 99.58667 552 VAL A C 1
ATOM 3872 O O . VAL A 1 552 ? -65.78900 -5.59400 60.47600 1.000 93.34207 552 VAL A O 1
ATOM 3876 N N . PRO A 1 553 ? -64.41600 -7.33500 60.82800 1.000 102.67062 553 PRO A N 1
ATOM 3877 C CA . PRO A 1 553 ? -64.33400 -7.30000 62.29000 1.000 100.31433 553 PRO A CA 1
ATOM 3878 C C . PRO A 1 553 ? -63.00400 -6.73000 62.78800 1.000 99.30915 553 PRO A C 1
ATOM 3879 O O . PRO A 1 553 ? -63.00000 -5.70800 63.47100 1.000 96.13203 553 PRO A O 1
#

Secondary structure (DSSP, 8-state):
-PPP----TT-EEEEEEESSSBSS--EEEEEETTEEEEE----B---TTSTT--EEE--THHHHT-GGGEEEEE-S---HHHHTTHHHHHHH-TT--EEE-HHHHHHHHHHHHTTT----EEE--TT-EEEETTEEEEEEEEB-SSTTEEEEEEEETTEEEEE--S-B--SS-TTS----HHHHHHHHHH--SEEEEE-TBTTS-S-PPPGGGHHHHHHHHHHH-SS-EEEE--TT-HHHHHHHHHHHHHTT-EEEEESHHHHHHHHHHHHHTSS---GGGB--GGGGGGS-GGGEEEEE--TT--TTSHHHHHHTT--SS----TT-EEEE-S---TT-HHHHHHHHHHHHHHT-EEE-TTTSS----SS-BHHHHHHHHHHH--SEEEEESB-HHHHHHHHHHHHHTT--GGGB----TTEEEEEETTEEEEEEE-----EEEETTEESS--HHHHHHHHHGGG-EEE-----EESSS-S-GGGGHHHHHHHHHHHS----TTHHHHHHHHHHHHHHHT----EEE-

Solvent-accessible surface area: 23193 Å² total; per-residue (Å²): 151,92,95,30,45,136,29,83,100,35,2,0,25,2,17,4,4,2,1,6,45,19,68,3,6,14,0,9,15,0,34,4,91,38,67,3,0,0,1,3,0,0,2,28,120,46,43,94,106,23,40,52,12,74,29,1,8,0,0,3,127,58,2,66,136,71,26,108,26,3,38,0,0,0,2,1,0,8,39,70,32,4,3,4,0,0,2,38,0,0,156,70,52,83,81,0,36,0,0,2,4,103,3,1,10,27,20,0,29,53,37,0,157,116,86,227,23,124,16,75,76,43,91,3,154,52,52,63,57,20,168,20,40,43,0,59,0,37,3,7,9,12,12,16,24,6,16,44,6,9,0,0,0,0,52,20,74,11,22,12,1,0,13,0,3,5,0,11,12,9,118,130,8,53,68,59,122,54,7,38,39,96,0,0,29,151,10,6,105,95,13,0,14,0,0,0,0,3,0,27,19,3,79,65,112,40,94,17,40,24,11,33,96,0,11,87,12,1,56,130,7,2,168,61,18,141,12,15,0,0,1,0,1,83,7,25,10,4,28,2,0,26,17,0,3,80,7,0,59,73,49,53,17,100,0,0,25,3,17,166,44,0,75,66,13,1,156,14,0,76,115,56,58,63,5,75,24,54,108,86,31,36,22,117,46,91,40,4,96,118,45,53,80,65,74,2,0,0,0,0,25,11,6,18,6,106,83,137,17,1,0,3,49,2,9,98,64,107,18,213,36,3,94,15,72,61,52,5,8,0,1,9,1,8,56,53,83,115,73,39,65,96,46,11,111,39,15,29,93,33,0,61,192,63,40,7,146,20,6,26,55,100,124,19,103,0,27,5,38,8,30,3,42,10,12,6,0,58,120,0,3,92,12,0,123,8,141,7,0,5,0,9,11,0,35,88,147,16,0,118,20,0,12,136,27,0,32,91,45,59,14,83,144,94,19,17,11,38,3,63,12,0,25,4,0,17,1,50,100,32,170,10,66,71,36,4,20,41,111,34,29,89,46,20,12,46,51,122,59,68,72,112,21,28,122,152,47,11,28,37,69,86,96,69,101,54,3,56,8,18,15,127,111,131,23,78,20,163,47,18,49,176,50,116,66,10,42,89,78,3,56,65,47,5,83,64,82,85,139,77,162,159,178,85,144,35,77,16,15,21,64,24,7,23,70,42,2,54,84,77,67,95,104,86,7,51,47,61,71

Radius of gyration: 27.1 Å; Cα contacts (8 Å, |Δi|>4): 1174; chains: 1; bounding box: 64×62×74 Å

Nearest PDB structures (foldseek):
  7wnt-assembly1_A  TM=1.002E+00  e=0.000E+00  Mycobacterium tuberculosis H37Rv
  7wnu-assembly1_B  TM=9.902E-01  e=1.427E-101  Mycobacterium tuberculosis H37Rv
  3zq4-assembly1_A  TM=9.655E-01  e=1.106E-58  Bacillus subtilis subsp. subtilis str. 168
  3zq4-assembly1_C  TM=9.580E-01  e=4.174E-59  Bacillus subtilis subsp. subtilis str. 168
  3zq4-assembly1_E  TM=9.436E-01  e=8.303E-59  Bacillus subtilis subsp. subtilis str. 168

B-factor: mean 63.79, std 16.82, range [37.3, 122.31]